Protein AF-A0A819GRC4-F1 (afdb_monomer_lite)

Structure (mmCIF, N/CA/C/O backbone):
data_AF-A0A819GRC4-F1
#
_entry.id   AF-A0A819GRC4-F1
#
loop_
_atom_site.group_PDB
_atom_site.id
_atom_site.type_symbol
_atom_site.label_atom_id
_atom_site.label_alt_id
_atom_site.label_comp_id
_atom_site.label_asym_id
_atom_site.label_entity_id
_atom_site.label_seq_id
_atom_site.pdbx_PDB_ins_code
_atom_site.Cartn_x
_atom_site.Cartn_y
_atom_site.Cartn_z
_atom_site.occupancy
_atom_site.B_iso_or_equiv
_atom_site.auth_seq_id
_atom_site.auth_comp_id
_atom_site.auth_asym_id
_atom_site.auth_atom_id
_atom_site.pdbx_PDB_model_num
ATOM 1 N N . MET A 1 1 ? 13.219 -4.684 10.450 1.00 91.94 1 MET A N 1
ATOM 2 C CA . MET A 1 1 ? 13.766 -4.254 9.141 1.00 91.94 1 MET A CA 1
ATOM 3 C C . MET A 1 1 ? 13.473 -5.257 8.024 1.00 91.94 1 MET A C 1
ATOM 5 O O . MET A 1 1 ? 12.634 -4.947 7.193 1.00 91.94 1 MET A O 1
ATOM 9 N N . ASN A 1 2 ? 14.094 -6.446 7.993 1.00 94.56 2 ASN A N 1
ATOM 10 C CA . ASN A 1 2 ? 13.988 -7.382 6.854 1.00 94.56 2 ASN A CA 1
ATOM 11 C C . ASN A 1 2 ? 12.546 -7.721 6.451 1.00 94.56 2 ASN A C 1
ATOM 13 O O . ASN A 1 2 ? 12.220 -7.686 5.269 1.00 94.56 2 ASN A O 1
ATOM 17 N N . SER A 1 3 ? 11.673 -7.996 7.425 1.00 95.38 3 SER A N 1
ATOM 18 C CA . SER A 1 3 ? 10.253 -8.260 7.172 1.00 95.38 3 SER A CA 1
ATOM 19 C C . SER A 1 3 ? 9.560 -7.102 6.439 1.00 95.38 3 SER A C 1
ATOM 21 O O . SER A 1 3 ? 8.877 -7.327 5.440 1.00 95.38 3 SER A O 1
ATOM 23 N N . ALA A 1 4 ? 9.780 -5.864 6.886 1.00 96.12 4 ALA A N 1
ATOM 24 C CA . ALA A 1 4 ? 9.216 -4.660 6.281 1.00 96.12 4 ALA A CA 1
ATOM 25 C C . ALA A 1 4 ? 9.758 -4.430 4.864 1.00 96.12 4 ALA A C 1
ATOM 27 O O . ALA A 1 4 ? 8.984 -4.160 3.951 1.00 96.12 4 ALA A O 1
ATOM 28 N N . LEU A 1 5 ? 11.066 -4.624 4.654 1.00 96.31 5 LEU A N 1
ATOM 29 C CA . LEU A 1 5 ? 11.676 -4.520 3.325 1.00 96.31 5 LEU A CA 1
ATOM 30 C C . LEU A 1 5 ? 11.081 -5.548 2.362 1.00 96.31 5 LEU A C 1
ATOM 32 O O . LEU A 1 5 ? 10.636 -5.182 1.282 1.00 96.31 5 LEU A O 1
ATOM 36 N N . GLN A 1 6 ? 10.990 -6.815 2.775 1.00 95.75 6 GLN A N 1
ATOM 37 C CA . GLN A 1 6 ? 10.380 -7.863 1.953 1.00 95.75 6 GLN A CA 1
ATOM 38 C C . GLN A 1 6 ? 8.907 -7.577 1.654 1.00 95.75 6 GLN A C 1
ATOM 40 O O . GLN A 1 6 ? 8.443 -7.894 0.563 1.00 95.75 6 GLN A O 1
ATOM 45 N N . CYS A 1 7 ? 8.183 -6.948 2.582 1.00 96.56 7 CYS A N 1
ATOM 46 C CA . CYS A 1 7 ? 6.821 -6.493 2.338 1.00 96.56 7 CYS A CA 1
ATOM 47 C C . CYS A 1 7 ? 6.782 -5.436 1.224 1.00 96.56 7 CYS A C 1
ATOM 49 O O . CYS A 1 7 ? 6.080 -5.625 0.235 1.00 96.56 7 CYS A O 1
ATOM 51 N N . LEU A 1 8 ? 7.575 -4.365 1.344 1.00 95.81 8 LEU A N 1
ATOM 52 C CA . LEU A 1 8 ? 7.616 -3.270 0.368 1.00 95.81 8 LEU A CA 1
ATOM 53 C C . LEU A 1 8 ? 8.099 -3.714 -1.019 1.00 95.81 8 LEU A C 1
ATOM 55 O O . LEU A 1 8 ? 7.509 -3.323 -2.022 1.00 95.81 8 LEU A O 1
ATOM 59 N N . CYS A 1 9 ? 9.106 -4.592 -1.089 1.00 93.00 9 CYS A N 1
ATOM 60 C CA . CYS A 1 9 ? 9.634 -5.127 -2.351 1.00 93.00 9 CYS A CA 1
ATOM 61 C C . CYS A 1 9 ? 8.603 -5.944 -3.152 1.00 93.00 9 CYS A C 1
ATOM 63 O O . CYS A 1 9 ? 8.836 -6.257 -4.319 1.00 93.00 9 CYS A O 1
ATOM 65 N N . HIS A 1 10 ? 7.476 -6.306 -2.536 1.00 92.62 10 HIS A N 1
ATOM 66 C CA . HIS A 1 10 ? 6.379 -7.036 -3.169 1.00 92.62 10 HIS A CA 1
ATOM 67 C C . HIS A 1 10 ? 5.121 -6.178 -3.372 1.00 92.62 10 HIS A C 1
ATOM 69 O O . HIS A 1 10 ? 4.081 -6.698 -3.775 1.00 92.62 10 HIS A O 1
ATOM 75 N N . ILE A 1 11 ? 5.216 -4.863 -3.163 1.00 93.81 11 ILE A N 1
ATOM 76 C CA . ILE A 1 11 ? 4.193 -3.896 -3.563 1.00 93.81 11 ILE A CA 1
ATOM 77 C C . ILE A 1 11 ? 4.579 -3.374 -4.951 1.00 93.81 11 ILE A C 1
ATOM 79 O O . ILE A 1 11 ? 5.394 -2.465 -5.080 1.00 93.81 11 ILE A O 1
ATOM 83 N N . GLY A 1 12 ? 4.009 -3.968 -6.003 1.00 87.62 12 GLY A N 1
ATOM 84 C CA . GLY A 1 12 ? 4.391 -3.700 -7.398 1.00 87.62 12 GLY A CA 1
ATOM 85 C C . GLY A 1 12 ? 4.418 -2.210 -7.766 1.00 87.62 12 GLY A C 1
ATOM 86 O O . GLY A 1 12 ? 5.480 -1.720 -8.147 1.00 87.62 12 GLY A O 1
ATOM 87 N N . PRO A 1 13 ? 3.313 -1.461 -7.578 1.00 87.00 13 PRO A N 1
ATOM 88 C CA . PRO A 1 13 ? 3.282 -0.027 -7.871 1.00 87.00 13 PRO A CA 1
ATOM 89 C C . PRO A 1 13 ? 4.325 0.789 -7.093 1.00 87.00 13 PRO A C 1
ATOM 91 O O . PRO A 1 13 ? 4.888 1.737 -7.629 1.00 87.00 13 PRO A O 1
ATOM 94 N N . PHE A 1 14 ? 4.622 0.411 -5.845 1.00 90.81 14 PHE A N 1
ATOM 95 C CA . PHE A 1 14 ? 5.629 1.087 -5.022 1.00 90.81 14 PHE A CA 1
ATOM 96 C C . PHE A 1 14 ? 7.042 0.863 -5.576 1.00 90.81 14 PHE A C 1
ATOM 98 O O . PHE A 1 14 ? 7.805 1.812 -5.742 1.00 90.81 14 PHE A O 1
ATOM 105 N N . VAL A 1 15 ? 7.371 -0.383 -5.932 1.00 88.75 15 VAL A N 1
ATOM 106 C CA . VAL A 1 15 ? 8.648 -0.739 -6.572 1.00 88.75 15 VAL A CA 1
ATOM 107 C C . VAL A 1 15 ? 8.812 -0.019 -7.911 1.00 88.75 15 VAL A C 1
ATOM 109 O O . VAL A 1 15 ? 9.888 0.503 -8.194 1.00 88.75 15 VAL A O 1
ATOM 112 N N . GLU A 1 16 ? 7.754 0.047 -8.721 1.00 84.31 16 GLU A N 1
ATOM 113 C CA . GLU A 1 16 ? 7.774 0.762 -10.000 1.00 84.31 16 GLU A CA 1
ATOM 114 C C . GLU A 1 16 ? 8.037 2.259 -9.828 1.00 84.31 16 GLU A C 1
ATOM 116 O O . GLU A 1 16 ? 8.835 2.809 -10.584 1.00 84.31 16 GLU A O 1
ATOM 121 N N . ILE A 1 17 ? 7.412 2.908 -8.837 1.00 84.94 17 ILE A N 1
ATOM 122 C CA . ILE A 1 17 ? 7.672 4.320 -8.529 1.00 84.94 17 ILE A CA 1
ATOM 123 C C . ILE A 1 17 ? 9.162 4.523 -8.263 1.00 84.94 17 ILE A C 1
ATOM 125 O O . ILE A 1 17 ? 9.777 5.333 -8.944 1.00 84.94 17 ILE A O 1
ATOM 129 N N . ILE A 1 18 ? 9.750 3.762 -7.333 1.00 86.50 18 ILE A N 1
ATOM 130 C CA . ILE A 1 18 ? 11.153 3.939 -6.931 1.00 86.50 18 ILE A CA 1
ATOM 131 C C . ILE A 1 18 ? 12.121 3.659 -8.089 1.00 86.50 18 ILE A C 1
ATOM 133 O O . ILE A 1 18 ? 13.073 4.409 -8.293 1.00 86.50 18 ILE A O 1
ATOM 137 N N . LEU A 1 19 ? 11.900 2.591 -8.862 1.00 82.62 19 LEU A N 1
ATOM 138 C CA . LEU A 1 19 ? 12.807 2.217 -9.952 1.00 82.62 19 LEU A CA 1
ATOM 139 C C . LEU A 1 19 ? 12.767 3.189 -11.138 1.00 82.62 19 LEU A C 1
ATOM 141 O O . LEU A 1 19 ? 13.790 3.343 -11.808 1.00 82.62 19 LEU A O 1
ATOM 145 N N . ASN A 1 20 ? 11.621 3.833 -11.391 1.00 79.25 20 ASN A N 1
ATOM 146 C CA . ASN A 1 20 ? 11.431 4.758 -12.513 1.00 79.25 20 ASN A CA 1
ATOM 147 C C . ASN A 1 20 ? 11.876 6.200 -12.217 1.00 79.25 20 ASN A C 1
ATOM 149 O O . ASN A 1 20 ? 11.774 7.042 -13.106 1.00 79.25 20 ASN A O 1
ATOM 153 N N . LEU A 1 21 ? 12.342 6.507 -11.003 1.00 77.50 21 LEU A N 1
ATOM 154 C CA . LEU A 1 21 ? 12.901 7.826 -10.707 1.00 77.50 21 LEU A CA 1
ATOM 155 C C . LEU A 1 21 ? 14.158 8.048 -11.558 1.00 77.50 21 LEU A C 1
ATOM 157 O O . LEU A 1 21 ? 15.104 7.257 -11.507 1.00 77.50 21 LEU A O 1
ATOM 161 N N . GLU A 1 22 ? 14.143 9.112 -12.362 1.00 64.50 22 GLU A N 1
ATOM 162 C CA . GLU A 1 22 ? 15.294 9.532 -13.157 1.00 64.50 22 GLU A CA 1
ATOM 163 C C . GLU A 1 22 ? 16.379 10.087 -12.227 1.00 64.50 22 GLU A C 1
ATOM 165 O O . GLU A 1 22 ? 16.136 11.019 -11.454 1.00 64.50 22 GLU A O 1
ATOM 170 N N . GLU A 1 23 ? 17.589 9.531 -12.311 1.00 57.72 23 GLU A N 1
ATOM 171 C CA . GLU A 1 23 ? 18.769 10.099 -11.656 1.00 57.72 23 GLU A CA 1
ATOM 172 C C . GLU A 1 23 ? 19.104 11.433 -12.337 1.00 57.72 23 GLU A C 1
ATOM 174 O O . GLU A 1 23 ? 19.774 11.471 -13.367 1.00 57.72 23 GLU A O 1
ATOM 179 N N . GLN A 1 24 ? 18.607 12.547 -11.794 1.00 50.56 24 GLN A N 1
ATOM 180 C CA . GLN A 1 24 ? 18.909 13.872 -12.351 1.00 50.56 24 GLN A CA 1
ATOM 181 C C . GLN A 1 24 ? 20.341 14.339 -12.047 1.00 50.56 24 GLN A C 1
ATOM 183 O O . GLN A 1 24 ? 20.824 15.288 -12.664 1.00 50.56 24 GLN A O 1
ATOM 188 N N . GLN A 1 25 ? 21.043 13.673 -1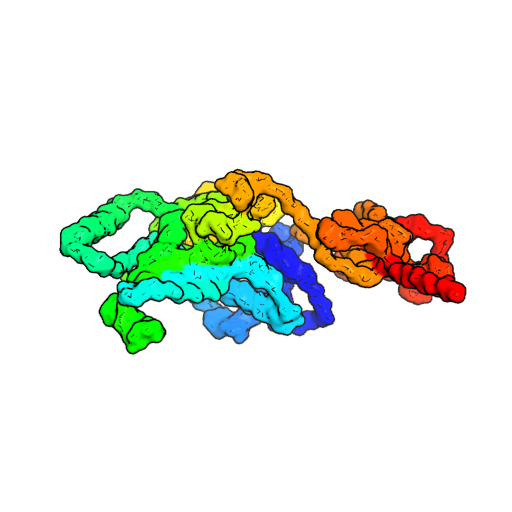1.128 1.00 47.06 25 GLN A N 1
ATOM 189 C CA . GLN A 1 25 ? 22.433 13.936 -10.753 1.00 47.06 25 GLN A CA 1
ATOM 190 C C . GLN A 1 25 ? 23.108 12.619 -10.338 1.00 47.06 25 GLN A C 1
ATOM 192 O O . GLN A 1 25 ? 22.398 11.710 -9.899 1.00 47.06 25 GLN A O 1
ATOM 197 N N . PRO A 1 26 ? 24.448 12.482 -10.462 1.00 45.09 26 PRO A N 1
ATOM 198 C CA . PRO A 1 26 ? 25.141 11.306 -9.943 1.00 45.09 26 PRO A CA 1
ATOM 199 C C . PRO A 1 26 ? 24.762 11.117 -8.470 1.00 45.09 26 PRO A C 1
ATOM 201 O O . PRO A 1 26 ? 24.627 12.125 -7.767 1.00 45.09 26 PRO A O 1
ATOM 204 N N . PRO A 1 27 ? 24.580 9.871 -8.000 1.00 48.41 27 PRO A N 1
ATOM 205 C CA . PRO A 1 27 ? 24.120 9.618 -6.647 1.00 48.41 27 PRO A CA 1
ATOM 206 C C . PRO A 1 27 ? 25.074 10.311 -5.679 1.00 48.41 27 PRO A C 1
ATOM 208 O O . PRO A 1 27 ? 26.230 9.910 -5.527 1.00 48.41 27 PRO A O 1
ATOM 211 N N . GLN A 1 28 ? 24.597 11.356 -5.001 1.00 51.69 28 GLN A N 1
ATOM 212 C CA . GLN A 1 28 ? 25.155 11.623 -3.691 1.00 51.69 28 GLN A CA 1
ATOM 213 C C . GLN A 1 28 ? 24.856 10.359 -2.894 1.00 51.69 28 GLN A C 1
ATOM 215 O O . GLN A 1 28 ? 23.700 9.958 -2.763 1.00 51.69 28 GLN A O 1
ATOM 220 N N . LEU A 1 29 ? 25.917 9.701 -2.436 1.00 50.50 29 LEU A N 1
ATOM 221 C CA . LEU A 1 29 ? 25.932 8.409 -1.746 1.00 50.50 29 LEU A CA 1
ATOM 222 C C . LEU A 1 29 ? 25.123 8.401 -0.419 1.00 50.50 29 LEU A C 1
ATOM 224 O O . LEU A 1 29 ? 25.304 7.513 0.403 1.00 50.50 29 LEU A O 1
ATOM 228 N N . SER A 1 30 ? 24.266 9.400 -0.185 1.00 62.97 30 SER A N 1
ATOM 229 C CA . SER A 1 30 ? 23.573 9.715 1.066 1.00 62.97 30 SER A CA 1
ATOM 230 C C . SER A 1 30 ? 22.043 9.810 0.951 1.00 62.97 30 SER A C 1
ATOM 232 O O . SER A 1 30 ? 21.381 9.998 1.964 1.00 62.97 30 SER A O 1
ATOM 234 N N . SER A 1 31 ? 21.457 9.709 -0.246 1.00 86.12 31 SER A N 1
ATOM 235 C CA . SER A 1 31 ? 19.995 9.785 -0.432 1.00 86.12 31 SER A CA 1
ATOM 236 C C . SER A 1 31 ? 19.306 8.466 -0.028 1.00 86.12 31 SER A C 1
ATOM 238 O O . SER A 1 31 ? 19.736 7.386 -0.451 1.00 86.12 31 SER A O 1
ATOM 240 N N . LEU A 1 32 ? 18.220 8.532 0.759 1.00 91.44 32 LEU A N 1
ATOM 241 C CA . LEU A 1 32 ? 17.471 7.346 1.208 1.00 91.44 32 LEU A CA 1
ATOM 242 C C . LEU A 1 32 ? 16.789 6.658 0.017 1.00 91.44 32 LEU A C 1
ATOM 244 O O . LEU A 1 32 ? 16.840 5.428 -0.091 1.00 91.44 32 LEU A O 1
ATOM 248 N N . ILE A 1 33 ? 16.210 7.435 -0.905 1.00 90.06 33 ILE A N 1
ATOM 249 C CA . ILE A 1 33 ? 15.670 6.929 -2.177 1.00 90.06 33 ILE A CA 1
ATOM 250 C C . ILE A 1 33 ? 16.744 6.164 -2.952 1.00 90.06 33 ILE A C 1
ATOM 252 O O . ILE A 1 33 ? 16.484 5.055 -3.421 1.00 90.06 33 ILE A O 1
ATOM 256 N N . SER A 1 34 ? 17.952 6.722 -3.063 1.00 88.00 34 SER A N 1
ATOM 257 C CA . SER A 1 34 ? 19.056 6.095 -3.797 1.00 88.00 34 SER A CA 1
ATOM 258 C C . SER A 1 34 ? 19.473 4.771 -3.156 1.00 88.00 34 SER A C 1
ATOM 260 O O . SER A 1 34 ? 19.563 3.761 -3.856 1.00 88.00 34 SER A O 1
ATOM 262 N N . ALA A 1 35 ? 19.641 4.739 -1.830 1.00 92.12 35 ALA A N 1
ATOM 263 C CA . ALA A 1 35 ? 19.981 3.522 -1.093 1.00 92.12 35 ALA A CA 1
ATOM 264 C C . ALA A 1 35 ? 18.894 2.439 -1.227 1.00 92.12 35 ALA A C 1
ATOM 266 O O . ALA A 1 35 ? 19.191 1.262 -1.454 1.00 92.12 35 ALA A O 1
ATOM 267 N N . TYR A 1 36 ? 17.615 2.823 -1.142 1.00 94.06 36 TYR A N 1
ATOM 268 C CA . TYR A 1 36 ? 16.507 1.883 -1.309 1.00 94.06 36 TYR A CA 1
ATOM 269 C C . TYR A 1 36 ? 16.399 1.367 -2.752 1.00 94.06 36 TYR A C 1
ATOM 271 O O . TYR A 1 36 ? 16.229 0.166 -2.974 1.00 94.06 36 TYR A O 1
ATOM 279 N N . ARG A 1 37 ? 16.568 2.246 -3.747 1.00 90.44 37 ARG A N 1
ATOM 280 C CA . ARG A 1 37 ? 16.570 1.886 -5.170 1.00 90.44 37 ARG A CA 1
ATOM 281 C C . ARG A 1 37 ? 17.707 0.924 -5.512 1.00 90.44 37 ARG A C 1
ATOM 283 O O . ARG A 1 37 ? 17.469 -0.063 -6.206 1.00 90.44 37 ARG A O 1
ATOM 290 N N . GLN A 1 38 ? 18.915 1.160 -5.001 1.00 88.62 38 GLN A N 1
ATOM 291 C CA . GLN A 1 38 ? 20.051 0.255 -5.198 1.00 88.62 38 GLN A CA 1
ATOM 292 C C . GLN A 1 38 ? 19.797 -1.124 -4.581 1.00 88.62 38 GLN A C 1
ATOM 294 O O . GLN A 1 38 ? 20.049 -2.138 -5.234 1.00 88.62 38 GLN A O 1
ATOM 299 N N . LEU A 1 39 ? 19.212 -1.180 -3.378 1.00 92.19 39 LEU A N 1
ATOM 300 C CA . LEU A 1 39 ? 18.809 -2.447 -2.765 1.00 92.19 39 LEU A CA 1
ATOM 301 C C . LEU A 1 39 ? 17.792 -3.201 -3.636 1.00 92.19 39 LEU A C 1
ATOM 303 O O . LEU A 1 39 ? 17.935 -4.410 -3.824 1.00 92.19 39 LEU A O 1
ATOM 307 N N . LEU A 1 40 ? 16.795 -2.508 -4.200 1.00 90.19 40 LEU A N 1
ATOM 308 C CA . LEU A 1 40 ? 15.839 -3.119 -5.130 1.00 90.19 40 LEU A CA 1
ATOM 309 C C . LEU A 1 40 ? 16.557 -3.693 -6.356 1.00 90.19 40 LEU A C 1
ATOM 311 O O . LEU A 1 40 ? 16.378 -4.869 -6.660 1.00 90.19 40 LEU A O 1
ATOM 315 N N . ILE A 1 41 ? 17.422 -2.920 -7.015 1.00 85.50 41 ILE A N 1
ATOM 316 C CA . ILE A 1 41 ? 18.195 -3.386 -8.180 1.00 85.50 41 ILE A CA 1
ATOM 317 C C . ILE A 1 41 ? 19.047 -4.614 -7.818 1.00 85.50 41 ILE A C 1
ATOM 319 O O . ILE A 1 41 ? 19.078 -5.601 -8.559 1.00 85.50 41 ILE A O 1
ATOM 323 N N . GLN A 1 42 ? 19.697 -4.608 -6.653 1.00 87.12 42 GLN A N 1
ATOM 324 C CA . GLN A 1 42 ? 20.484 -5.742 -6.174 1.00 87.12 42 GLN A CA 1
ATOM 325 C C . GLN A 1 42 ? 19.613 -6.986 -5.942 1.00 87.12 42 GLN A C 1
ATOM 327 O O . GLN A 1 42 ? 19.949 -8.075 -6.403 1.00 87.12 42 GLN A O 1
ATOM 332 N N . MET A 1 43 ? 18.474 -6.842 -5.260 1.00 84.81 43 MET A N 1
ATOM 333 C CA . MET A 1 43 ? 17.553 -7.955 -5.002 1.00 84.81 43 MET A CA 1
ATOM 334 C C . MET A 1 43 ? 16.984 -8.556 -6.292 1.00 84.81 43 MET A C 1
ATOM 336 O O . MET A 1 43 ? 16.720 -9.753 -6.339 1.00 84.81 43 MET A O 1
ATOM 340 N N . GLN A 1 44 ? 16.802 -7.739 -7.330 1.00 77.50 44 GLN A N 1
ATOM 341 C CA . GLN A 1 44 ? 16.243 -8.166 -8.613 1.00 77.50 44 GLN A CA 1
ATOM 342 C C . GLN A 1 44 ? 17.292 -8.748 -9.569 1.00 77.50 44 GLN A C 1
ATOM 344 O O . GLN A 1 44 ? 16.961 -9.578 -10.412 1.00 77.50 44 GLN A O 1
ATOM 349 N N . SER A 1 45 ? 18.557 -8.343 -9.439 1.00 77.44 45 SER A N 1
ATOM 350 C CA . SER A 1 45 ? 19.658 -8.839 -10.276 1.00 77.44 45 SER A CA 1
ATOM 351 C C . SER A 1 45 ? 20.208 -10.197 -9.834 1.00 77.44 45 SER A C 1
ATOM 353 O O . SER A 1 45 ? 20.856 -10.876 -10.630 1.00 77.44 45 SER A O 1
ATOM 355 N N . ILE A 1 46 ? 19.935 -10.628 -8.597 1.00 76.31 46 ILE A N 1
ATOM 356 C CA . ILE A 1 46 ? 20.415 -11.898 -8.042 1.00 76.31 46 ILE A CA 1
ATOM 357 C C . ILE A 1 46 ? 19.309 -12.968 -8.154 1.00 76.31 46 ILE A C 1
ATOM 359 O O . ILE A 1 46 ? 18.334 -12.913 -7.407 1.00 76.31 46 ILE A O 1
ATOM 363 N N . PRO A 1 47 ? 19.451 -14.000 -9.016 1.00 69.44 47 PRO A N 1
ATOM 364 C CA . PRO A 1 47 ? 18.419 -15.031 -9.184 1.00 69.44 47 PRO A CA 1
ATOM 365 C C . PRO A 1 47 ? 18.196 -15.884 -7.926 1.00 69.44 47 PRO A C 1
ATOM 367 O O . PRO A 1 47 ? 17.095 -16.379 -7.690 1.00 69.44 47 PRO A O 1
ATOM 370 N N . THR A 1 48 ? 19.257 -16.081 -7.138 1.00 72.62 48 THR A N 1
ATOM 371 C CA . THR A 1 48 ? 19.263 -16.826 -5.873 1.00 72.62 48 THR A CA 1
ATOM 372 C C . THR A 1 48 ? 20.325 -16.244 -4.948 1.00 72.62 48 THR A C 1
ATOM 374 O O . THR A 1 48 ? 21.481 -16.137 -5.354 1.00 72.62 48 THR A O 1
ATOM 377 N N . GLY A 1 49 ? 19.976 -15.905 -3.708 1.00 83.31 49 GLY A N 1
ATOM 378 C CA . GLY A 1 49 ? 20.936 -15.370 -2.743 1.00 83.31 49 GLY A CA 1
ATOM 379 C C . GLY A 1 49 ? 20.300 -14.397 -1.759 1.00 83.31 49 GLY A C 1
ATOM 380 O O . GLY A 1 49 ? 19.088 -14.409 -1.554 1.00 83.31 49 GLY A O 1
ATOM 381 N N . VAL A 1 50 ? 21.140 -13.567 -1.145 1.00 86.94 50 VAL A N 1
ATOM 382 C CA . VAL A 1 50 ? 20.746 -12.541 -0.173 1.00 86.94 50 VAL A CA 1
ATOM 383 C C . VAL A 1 50 ? 21.381 -11.219 -0.597 1.00 86.94 50 VAL A C 1
ATOM 385 O O . VAL A 1 50 ? 22.557 -11.197 -0.956 1.00 86.94 50 VAL A O 1
ATOM 388 N N . ALA A 1 51 ? 20.613 -10.133 -0.545 1.00 90.00 51 ALA A N 1
ATOM 389 C CA . ALA A 1 51 ? 21.108 -8.772 -0.734 1.00 90.00 51 ALA A CA 1
ATOM 390 C C . ALA A 1 51 ? 21.359 -8.107 0.628 1.00 90.00 51 ALA A C 1
ATOM 392 O O . ALA A 1 51 ? 20.652 -8.388 1.601 1.00 90.00 51 ALA A O 1
ATOM 393 N N . SER A 1 52 ? 22.362 -7.233 0.702 1.00 89.38 52 SER A N 1
ATOM 394 C CA . SER A 1 52 ? 22.689 -6.516 1.935 1.00 89.38 52 SER A CA 1
ATOM 395 C C . SER A 1 52 ? 21.949 -5.186 1.975 1.00 89.38 52 SER A C 1
ATOM 397 O O . SER A 1 52 ? 22.183 -4.325 1.139 1.00 89.38 52 SER A O 1
ATOM 399 N N . ALA A 1 53 ? 21.107 -4.980 2.986 1.00 92.06 53 ALA A N 1
ATOM 400 C CA . ALA A 1 53 ? 20.433 -3.701 3.224 1.00 92.06 53 ALA A CA 1
ATOM 401 C C . ALA A 1 53 ? 21.287 -2.720 4.057 1.00 92.06 53 ALA A C 1
ATOM 403 O O . ALA A 1 53 ? 20.738 -1.877 4.763 1.00 92.06 53 ALA A O 1
ATOM 404 N N . TYR A 1 54 ? 22.618 -2.864 4.049 1.00 91.31 54 TYR A N 1
ATOM 405 C CA . TYR A 1 54 ? 23.511 -2.103 4.929 1.00 91.31 54 TYR A CA 1
ATOM 406 C C . TYR A 1 54 ? 23.452 -0.594 4.672 1.00 91.31 54 TYR A C 1
ATOM 408 O O . TYR A 1 54 ? 23.222 0.158 5.613 1.00 91.31 54 TYR A O 1
ATOM 416 N N . GLU A 1 55 ? 23.594 -0.159 3.419 1.00 91.19 55 GLU A N 1
ATOM 417 C CA . GLU A 1 55 ? 23.557 1.269 3.064 1.00 91.19 55 GLU A CA 1
ATOM 418 C C . GLU A 1 55 ? 22.220 1.902 3.453 1.00 91.19 55 GLU A C 1
ATOM 420 O O . GLU A 1 55 ? 22.179 2.933 4.118 1.00 91.19 55 GLU A O 1
ATOM 425 N N . LEU A 1 56 ? 21.118 1.207 3.161 1.00 92.69 56 LEU A N 1
ATOM 426 C CA . LEU A 1 56 ? 19.789 1.628 3.585 1.00 92.69 56 LEU A CA 1
ATOM 427 C C . LEU A 1 56 ? 19.673 1.738 5.114 1.00 92.69 56 LEU A C 1
ATOM 429 O O . LEU A 1 56 ? 19.090 2.695 5.620 1.00 92.69 56 LEU A O 1
ATOM 433 N N . LYS A 1 57 ? 20.228 0.775 5.865 1.00 92.12 57 LYS A N 1
ATOM 434 C CA . LYS A 1 57 ? 20.250 0.833 7.334 1.00 92.12 57 LYS A CA 1
ATOM 435 C C . LYS A 1 57 ? 21.021 2.061 7.820 1.00 92.12 57 LYS A C 1
ATOM 437 O O . LYS A 1 57 ? 20.571 2.671 8.787 1.00 92.12 57 LYS A O 1
ATOM 442 N N . VAL A 1 58 ? 22.139 2.423 7.185 1.00 90.88 58 VAL A N 1
ATOM 443 C CA . VAL A 1 58 ? 22.915 3.625 7.538 1.00 90.88 58 VAL A CA 1
ATOM 444 C C . VAL A 1 58 ? 22.063 4.880 7.352 1.00 90.88 58 VAL A C 1
ATOM 446 O O . VAL A 1 58 ? 21.860 5.595 8.329 1.00 90.88 58 VAL A O 1
ATOM 449 N N . CYS A 1 59 ? 21.452 5.076 6.177 1.00 91.31 59 CYS A N 1
ATOM 450 C CA . CYS A 1 59 ? 20.580 6.230 5.920 1.00 91.31 59 CYS A CA 1
ATOM 451 C C . CYS A 1 59 ? 19.426 6.329 6.935 1.00 91.31 59 CYS A C 1
ATOM 453 O O . CYS A 1 59 ? 19.161 7.390 7.492 1.00 91.31 59 CYS A O 1
ATOM 455 N N . ILE A 1 60 ? 18.755 5.213 7.238 1.00 91.31 60 ILE A N 1
ATOM 456 C CA . ILE A 1 60 ? 17.652 5.201 8.217 1.00 91.31 60 ILE A CA 1
ATOM 457 C C . ILE A 1 60 ? 18.145 5.531 9.633 1.00 91.31 60 ILE A C 1
ATOM 459 O O . ILE A 1 60 ? 17.435 6.181 10.399 1.00 91.31 60 ILE A O 1
ATOM 463 N N . SER A 1 61 ? 19.353 5.093 9.988 1.00 89.69 61 SER A N 1
ATOM 464 C CA . SER A 1 61 ? 19.945 5.346 11.306 1.00 89.69 61 SER A CA 1
ATOM 465 C C . SER A 1 61 ? 20.284 6.825 11.521 1.00 89.69 61 SER A C 1
ATOM 467 O O . SER A 1 61 ? 20.241 7.298 12.656 1.00 89.69 61 SER A O 1
ATOM 469 N N . GLU A 1 62 ? 20.592 7.554 10.447 1.00 89.00 62 GLU A N 1
ATOM 470 C CA . GLU A 1 62 ? 20.800 9.008 10.469 1.00 89.00 62 GLU A CA 1
ATOM 471 C C . GLU A 1 62 ? 19.477 9.772 10.622 1.00 89.00 62 GLU A C 1
ATOM 473 O O . GLU A 1 62 ? 19.425 10.773 11.336 1.00 89.00 62 GLU A O 1
ATOM 478 N N . LEU A 1 63 ? 18.397 9.268 10.015 1.00 87.19 63 LEU A N 1
ATOM 479 C CA . LEU A 1 63 ? 17.055 9.853 10.119 1.00 87.19 63 LEU A CA 1
ATOM 480 C C . LEU A 1 63 ? 16.413 9.621 11.490 1.00 87.19 63 LEU A C 1
ATOM 482 O O . LEU A 1 63 ? 15.694 10.480 11.998 1.00 87.19 63 LEU A O 1
ATOM 486 N N . ASN A 1 64 ? 16.649 8.457 12.097 1.00 87.19 64 ASN A N 1
ATOM 487 C CA . ASN A 1 64 ? 16.124 8.141 13.417 1.00 87.19 64 ASN A CA 1
ATOM 488 C C . ASN A 1 64 ? 17.095 7.257 14.205 1.00 87.19 64 ASN A C 1
ATOM 490 O O . ASN A 1 64 ? 17.282 6.069 13.919 1.00 87.19 64 ASN A O 1
ATOM 494 N N . GLN A 1 65 ? 17.648 7.844 15.271 1.00 86.62 65 GLN A N 1
ATOM 495 C CA . GLN A 1 65 ? 18.664 7.222 16.119 1.00 86.62 65 GLN A CA 1
ATOM 496 C C . GLN A 1 65 ? 18.211 5.898 16.751 1.00 86.62 65 GLN A C 1
ATOM 498 O O . GLN A 1 65 ? 19.048 5.052 17.070 1.00 86.62 65 GLN A O 1
ATOM 503 N N . ARG A 1 66 ? 16.896 5.665 16.876 1.00 87.31 66 ARG A N 1
ATOM 504 C CA . ARG A 1 66 ? 16.334 4.406 17.382 1.00 87.31 66 ARG A CA 1
ATOM 505 C C . ARG A 1 66 ? 16.754 3.184 16.552 1.00 87.31 66 ARG A C 1
ATOM 507 O O . ARG A 1 66 ? 16.808 2.080 17.085 1.00 87.31 66 ARG A O 1
ATOM 514 N N . PHE A 1 67 ? 17.092 3.359 15.272 1.00 87.56 67 PHE A N 1
ATOM 515 C CA . PHE A 1 67 ? 17.485 2.260 14.380 1.00 87.56 67 PHE A CA 1
ATOM 516 C C . PHE A 1 67 ? 19.006 2.053 14.235 1.00 87.56 67 PHE A C 1
ATOM 518 O O . PHE A 1 67 ? 19.414 1.111 13.543 1.00 87.56 67 PHE A O 1
ATOM 525 N N . ILE A 1 68 ? 19.834 2.857 14.926 1.00 86.81 68 ILE A N 1
ATOM 526 C CA . ILE A 1 68 ? 21.309 2.742 14.921 1.00 86.81 68 ILE A CA 1
ATOM 527 C C . ILE A 1 68 ? 21.756 1.365 15.425 1.00 86.81 68 ILE A C 1
ATOM 529 O O . ILE A 1 68 ? 22.630 0.724 14.837 1.00 86.81 68 ILE A O 1
ATOM 533 N N . GLY A 1 69 ? 21.154 0.912 16.525 1.00 85.88 69 GLY A N 1
ATOM 534 C CA . GLY A 1 69 ? 21.568 -0.291 17.236 1.00 85.88 69 GLY A CA 1
ATOM 535 C C . GLY A 1 69 ? 21.215 -1.604 16.535 1.00 85.88 69 GLY A C 1
ATOM 536 O O . GLY A 1 69 ? 20.781 -1.670 15.377 1.00 85.88 69 GLY A O 1
ATOM 537 N N . THR A 1 70 ? 21.406 -2.686 17.282 1.00 83.06 70 THR A N 1
ATOM 538 C CA . THR A 1 70 ? 21.008 -4.051 16.903 1.00 83.06 70 THR A CA 1
ATOM 539 C C . THR A 1 70 ? 19.835 -4.566 17.730 1.00 83.06 70 THR A C 1
ATOM 541 O O . THR A 1 70 ? 19.471 -5.733 17.600 1.00 83.06 70 THR A O 1
ATOM 544 N N . ASP A 1 71 ? 19.266 -3.713 18.581 1.00 83.94 71 ASP A N 1
ATOM 545 C CA . ASP A 1 71 ? 18.126 -4.060 19.418 1.00 83.94 71 ASP A CA 1
ATOM 546 C C . ASP A 1 71 ? 16.898 -4.389 18.568 1.00 83.94 71 ASP A C 1
ATOM 548 O O . ASP A 1 71 ? 16.745 -3.932 17.428 1.00 83.94 71 ASP A O 1
ATOM 552 N N . GLN A 1 72 ? 16.011 -5.200 19.136 1.00 84.00 72 GLN A N 1
ATOM 553 C CA . GLN A 1 72 ? 14.719 -5.504 18.534 1.00 84.00 72 GLN A CA 1
ATOM 554 C C . GLN A 1 72 ? 13.888 -4.220 18.424 1.00 84.00 72 GLN A C 1
ATOM 556 O O . GLN A 1 72 ? 13.872 -3.399 19.337 1.00 84.00 72 GLN A O 1
ATOM 561 N N . GLN A 1 73 ? 13.206 -4.043 17.293 1.00 87.31 73 GLN A N 1
ATOM 562 C CA . GLN A 1 73 ? 12.378 -2.868 17.022 1.00 87.31 73 GLN A CA 1
ATOM 563 C C . GLN A 1 73 ? 11.041 -3.282 16.419 1.00 87.31 73 GLN A C 1
ATOM 565 O O . GLN A 1 73 ? 10.943 -4.322 15.757 1.00 87.31 73 GLN A O 1
ATOM 570 N N . ASP A 1 74 ? 10.027 -2.436 16.594 1.00 88.56 74 ASP A N 1
ATOM 571 C CA . ASP A 1 74 ? 8.716 -2.663 16.003 1.00 88.56 74 ASP A CA 1
ATOM 572 C C . ASP A 1 74 ? 8.790 -2.558 14.469 1.00 88.56 74 ASP A C 1
ATOM 574 O O . ASP A 1 74 ? 9.246 -1.569 13.887 1.00 88.56 74 ASP A O 1
ATOM 578 N N . SER A 1 75 ? 8.350 -3.619 13.794 1.00 91.25 75 SER A N 1
ATOM 579 C CA . SER A 1 75 ? 8.331 -3.673 12.334 1.00 91.25 75 SER A CA 1
ATOM 580 C C . SER A 1 75 ? 7.330 -2.711 11.689 1.00 91.25 75 SER A C 1
ATOM 582 O O . SER A 1 75 ? 7.564 -2.308 10.552 1.00 91.25 75 SER A O 1
ATOM 584 N N . HIS A 1 76 ? 6.253 -2.340 12.392 1.00 92.06 76 HIS A N 1
ATOM 585 C CA . HIS A 1 76 ? 5.278 -1.345 11.943 1.00 92.06 76 HIS A CA 1
ATOM 586 C C . HIS A 1 76 ? 5.897 0.046 11.947 1.00 92.06 76 HIS A C 1
ATOM 588 O O . HIS A 1 76 ? 5.893 0.694 10.907 1.00 92.06 76 HIS A O 1
ATOM 594 N N . GLU A 1 77 ? 6.536 0.438 13.049 1.00 91.25 77 GLU A N 1
ATOM 595 C CA . GLU A 1 77 ? 7.209 1.734 13.168 1.00 91.25 77 GLU A CA 1
ATOM 596 C C . GLU A 1 77 ? 8.314 1.901 12.120 1.00 91.25 77 GLU A C 1
ATOM 598 O O . GLU A 1 77 ? 8.385 2.927 11.444 1.00 91.25 77 GLU A O 1
ATOM 603 N N . PHE A 1 78 ? 9.139 0.866 11.925 1.00 94.25 78 PHE A N 1
ATOM 604 C CA . PHE A 1 78 ? 10.149 0.874 10.867 1.00 94.25 78 PHE A CA 1
ATOM 605 C C . PHE A 1 78 ? 9.517 1.009 9.472 1.00 94.25 78 PHE A C 1
ATOM 607 O O . PHE A 1 78 ? 10.017 1.766 8.643 1.00 94.25 78 PHE A O 1
ATOM 614 N N . LEU A 1 79 ? 8.432 0.273 9.196 1.00 96.00 79 LEU A N 1
ATOM 615 C CA . LEU A 1 79 ? 7.740 0.314 7.906 1.00 96.00 79 LEU A CA 1
ATOM 616 C C . LEU A 1 79 ? 7.171 1.710 7.626 1.00 96.00 79 LEU A C 1
ATOM 618 O O . LEU A 1 79 ? 7.386 2.246 6.540 1.00 96.00 79 LEU A O 1
ATOM 622 N N . THR A 1 80 ? 6.467 2.301 8.594 1.00 94.25 80 THR A N 1
ATOM 623 C CA . THR A 1 80 ? 5.862 3.628 8.443 1.00 94.25 80 THR A CA 1
ATOM 624 C C . THR A 1 80 ? 6.911 4.724 8.343 1.00 94.25 80 THR A C 1
ATOM 626 O O . THR A 1 80 ? 6.741 5.629 7.533 1.00 94.25 80 THR A O 1
ATOM 629 N N . LEU A 1 81 ? 8.010 4.619 9.100 1.00 94.81 81 LEU A N 1
ATOM 630 C CA . LEU A 1 81 ? 9.119 5.564 9.004 1.00 94.81 81 LEU A CA 1
ATOM 631 C C . LEU A 1 81 ? 9.768 5.509 7.622 1.00 94.81 81 LEU A C 1
ATOM 633 O O . LEU A 1 81 ? 9.928 6.546 6.995 1.00 94.81 81 LEU A O 1
ATOM 637 N N . LEU A 1 82 ? 10.079 4.315 7.109 1.00 96.00 82 LEU A N 1
ATOM 638 C CA . LEU A 1 82 ? 10.693 4.182 5.788 1.00 96.00 82 LEU A CA 1
ATOM 639 C C . LEU A 1 82 ? 9.799 4.758 4.679 1.00 96.00 82 LEU A C 1
ATOM 641 O O . LEU A 1 82 ? 10.284 5.509 3.838 1.00 96.00 82 LEU A O 1
ATOM 645 N N . ILE A 1 83 ? 8.500 4.435 4.672 1.00 96.69 83 ILE A N 1
ATOM 646 C CA . ILE A 1 83 ? 7.572 4.972 3.662 1.00 96.69 83 ILE A CA 1
ATOM 647 C C . ILE A 1 83 ? 7.433 6.494 3.802 1.00 96.69 83 ILE A C 1
ATOM 649 O O . ILE A 1 83 ? 7.449 7.187 2.788 1.00 96.69 83 ILE A O 1
ATOM 653 N N . GLY A 1 84 ? 7.306 7.001 5.034 1.00 94.88 84 GLY A N 1
ATOM 654 C CA . GLY A 1 84 ? 7.202 8.433 5.319 1.00 94.88 84 GLY A CA 1
ATOM 655 C C . GLY A 1 84 ? 8.439 9.198 4.857 1.00 94.88 84 GLY A C 1
ATOM 656 O O . GLY A 1 84 ? 8.320 10.131 4.078 1.00 94.88 84 GLY A O 1
ATOM 657 N N . SER A 1 85 ? 9.636 8.730 5.210 1.00 94.81 85 SER A N 1
ATOM 658 C CA . SER A 1 85 ? 10.883 9.379 4.797 1.00 94.81 85 SER A CA 1
ATOM 659 C C . SER A 1 85 ? 11.109 9.339 3.283 1.00 94.81 85 SER A C 1
ATOM 661 O O . SER A 1 85 ? 11.580 10.318 2.715 1.00 94.81 85 SER A O 1
ATOM 663 N N . LEU A 1 86 ? 10.737 8.247 2.600 1.00 93.81 86 LEU A N 1
ATOM 664 C CA . LEU A 1 86 ? 10.763 8.201 1.131 1.00 93.81 86 LEU A CA 1
ATOM 665 C C . LEU A 1 86 ? 9.737 9.162 0.512 1.00 93.81 86 LEU A C 1
ATOM 667 O O . LEU A 1 86 ? 9.996 9.753 -0.535 1.00 93.81 86 LEU A O 1
ATOM 671 N N . HIS A 1 87 ? 8.562 9.306 1.132 1.00 92.56 87 HIS A N 1
ATOM 672 C CA . HIS A 1 87 ? 7.552 10.271 0.711 1.00 92.56 87 HIS A CA 1
ATOM 673 C C . HIS A 1 87 ? 8.064 11.708 0.846 1.00 92.56 87 HIS A C 1
ATOM 675 O O . HIS A 1 87 ? 7.967 12.454 -0.129 1.00 92.56 87 HIS A O 1
ATOM 681 N N . ASP A 1 88 ? 8.637 12.054 1.998 1.00 91.62 88 ASP A N 1
ATOM 682 C CA . ASP A 1 88 ? 9.168 13.384 2.300 1.00 91.62 88 ASP A CA 1
ATOM 683 C C . ASP A 1 88 ? 10.318 13.749 1.349 1.00 91.62 88 ASP A C 1
ATOM 685 O O . ASP A 1 88 ? 10.278 14.803 0.721 1.00 91.62 88 ASP A O 1
ATOM 689 N N . GLU A 1 89 ? 11.274 12.839 1.117 1.00 91.06 89 GLU A N 1
ATOM 690 C CA . GLU A 1 89 ? 12.379 13.079 0.175 1.00 91.06 89 GLU A CA 1
ATOM 691 C C . GLU A 1 89 ? 11.874 13.308 -1.268 1.00 91.06 89 GLU A C 1
ATOM 693 O O . GLU A 1 89 ? 12.436 14.120 -2.006 1.00 91.06 89 GLU A O 1
ATOM 698 N N . LEU A 1 90 ? 10.788 12.645 -1.691 1.00 87.44 90 LEU A N 1
ATOM 699 C CA . LEU A 1 90 ? 10.152 12.928 -2.986 1.00 87.44 90 LEU A CA 1
ATOM 700 C C . LEU A 1 90 ? 9.465 14.298 -3.013 1.00 87.44 90 LEU A C 1
ATOM 702 O O . LEU A 1 90 ? 9.581 15.018 -4.006 1.00 87.44 90 LEU A O 1
ATOM 706 N N . MET A 1 91 ? 8.760 14.662 -1.940 1.00 86.38 91 MET A N 1
ATOM 707 C CA . MET A 1 91 ? 8.122 15.974 -1.821 1.00 86.38 91 MET A CA 1
ATOM 708 C C . MET A 1 91 ? 9.153 17.106 -1.859 1.00 86.38 91 MET A C 1
ATOM 710 O O . MET A 1 91 ? 8.921 18.109 -2.535 1.00 86.38 91 MET A O 1
ATOM 714 N N . ASP A 1 92 ? 10.297 16.934 -1.202 1.00 86.56 92 ASP A N 1
ATOM 715 C CA . ASP A 1 92 ? 11.368 17.930 -1.176 1.00 86.56 92 ASP A CA 1
ATOM 716 C C . ASP A 1 92 ? 12.044 18.082 -2.545 1.00 86.56 92 ASP A C 1
ATOM 718 O O . ASP A 1 92 ? 12.287 19.202 -2.995 1.00 86.56 92 ASP A O 1
ATOM 722 N N . ASN A 1 93 ? 12.295 16.969 -3.244 1.00 82.50 93 ASN A N 1
ATOM 723 C CA . ASN A 1 93 ? 12.999 16.980 -4.529 1.00 82.50 93 ASN A CA 1
ATOM 724 C C . ASN A 1 93 ? 12.108 17.346 -5.729 1.00 82.50 93 ASN A C 1
ATOM 726 O O . ASN A 1 93 ? 12.598 17.924 -6.700 1.00 82.50 93 ASN A O 1
ATOM 730 N N . TYR A 1 94 ? 10.814 17.002 -5.694 1.00 78.81 94 TYR A N 1
ATOM 731 C CA . TYR A 1 94 ? 9.917 17.106 -6.855 1.00 78.81 94 TYR A CA 1
ATOM 732 C C . TYR A 1 94 ? 8.608 17.864 -6.581 1.00 78.81 94 TYR A C 1
ATOM 734 O O . TYR A 1 94 ? 7.788 17.997 -7.492 1.00 78.81 94 TYR A O 1
ATOM 742 N N . HIS A 1 95 ? 8.373 18.340 -5.350 1.00 78.81 95 HIS A N 1
ATOM 743 C CA . HIS A 1 95 ? 7.112 18.965 -4.905 1.00 78.81 95 HIS A CA 1
ATOM 744 C C . HIS A 1 95 ? 5.860 18.100 -5.137 1.00 78.81 95 HIS A C 1
ATOM 746 O O . HIS A 1 95 ? 4.734 18.598 -5.177 1.00 78.81 95 HIS A O 1
ATOM 752 N N . ASN A 1 96 ? 6.062 16.794 -5.295 1.00 79.81 96 ASN A N 1
ATOM 753 C CA . ASN A 1 96 ? 5.037 15.784 -5.494 1.00 79.81 96 ASN A CA 1
ATOM 754 C C . ASN A 1 96 ? 5.587 14.429 -5.033 1.00 79.81 96 ASN A C 1
ATOM 756 O O . ASN A 1 96 ? 6.781 14.162 -5.141 1.00 79.81 96 ASN A O 1
ATOM 760 N N . SER A 1 97 ? 4.707 13.544 -4.580 1.00 85.19 97 SER A N 1
ATOM 761 C CA . SER A 1 97 ? 5.067 12.198 -4.179 1.00 85.19 97 SER A CA 1
ATOM 762 C C . SER A 1 97 ? 4.003 11.199 -4.611 1.00 85.19 97 SER A C 1
ATOM 764 O O . SER A 1 97 ? 2.954 11.058 -3.982 1.00 85.19 97 SER A O 1
ATOM 766 N N . SER A 1 98 ? 4.333 10.413 -5.637 1.00 87.88 98 SER A N 1
ATOM 767 C CA . SER A 1 98 ? 3.513 9.278 -6.078 1.00 87.88 98 SER A CA 1
ATOM 768 C C . SER A 1 98 ? 3.332 8.221 -4.977 1.00 87.88 98 SER A C 1
ATOM 770 O O . SER A 1 98 ? 2.358 7.473 -4.995 1.00 87.88 98 SER A O 1
ATOM 772 N N . ILE A 1 99 ? 4.244 8.160 -3.993 1.00 90.25 99 ILE A N 1
ATOM 773 C CA . ILE A 1 99 ? 4.083 7.330 -2.785 1.00 90.25 99 ILE A CA 1
ATOM 774 C C . ILE A 1 99 ? 2.906 7.845 -1.948 1.00 90.25 99 ILE A C 1
ATOM 776 O O . ILE A 1 99 ? 2.118 7.051 -1.434 1.00 90.25 99 ILE A O 1
ATOM 780 N N . GLY A 1 100 ? 2.771 9.171 -1.856 1.00 89.50 100 GLY A N 1
ATOM 781 C CA . GLY A 1 100 ? 1.644 9.857 -1.236 1.00 89.50 100 GLY A CA 1
ATOM 782 C C . GLY A 1 100 ? 0.312 9.354 -1.787 1.00 89.50 100 GLY A C 1
ATOM 783 O O . GLY A 1 100 ? -0.505 8.805 -1.048 1.00 89.50 100 GLY A O 1
ATOM 784 N N . ASP A 1 101 ? 0.153 9.462 -3.106 1.00 87.44 101 ASP A N 1
ATOM 785 C CA . ASP A 1 101 ? -1.050 9.048 -3.835 1.00 87.44 101 ASP A CA 1
ATOM 786 C C . ASP A 1 101 ? -1.360 7.551 -3.712 1.00 87.44 101 ASP A C 1
ATOM 788 O O . ASP A 1 101 ? -2.528 7.157 -3.656 1.00 87.44 101 ASP A O 1
ATOM 792 N N . LEU A 1 102 ? -0.317 6.717 -3.661 1.00 91.75 102 LEU A N 1
ATOM 793 C CA . LEU A 1 102 ? -0.441 5.265 -3.585 1.00 91.75 102 LEU A CA 1
ATOM 794 C C . LEU A 1 102 ? -0.875 4.783 -2.190 1.00 91.75 102 LEU A C 1
ATOM 796 O O . LEU A 1 102 ? -1.720 3.889 -2.081 1.00 91.75 102 LEU A O 1
ATOM 800 N N . MET A 1 103 ? -0.283 5.351 -1.136 1.00 95.00 103 MET A N 1
ATOM 801 C CA . MET A 1 103 ? -0.296 4.765 0.210 1.00 95.00 103 MET A CA 1
ATOM 802 C C . MET A 1 103 ? -1.186 5.519 1.211 1.00 95.00 103 MET A C 1
ATOM 804 O O . MET A 1 103 ? -1.574 4.932 2.219 1.00 95.00 103 MET A O 1
ATOM 808 N N . HIS A 1 104 ? -1.533 6.791 0.963 1.00 93.94 104 HIS A N 1
ATOM 809 C CA . HIS A 1 104 ? -2.293 7.591 1.930 1.00 93.94 104 HIS A CA 1
ATOM 810 C C . HIS A 1 104 ? -3.804 7.567 1.691 1.00 93.94 104 HIS A C 1
ATOM 812 O O . HIS A 1 104 ? -4.313 7.880 0.607 1.00 93.94 104 HIS A O 1
ATOM 818 N N . GLY A 1 105 ? -4.535 7.228 2.750 1.00 92.19 105 GLY A N 1
ATOM 819 C CA . GLY A 1 105 ? -5.974 7.418 2.856 1.00 92.19 105 GLY A CA 1
ATOM 820 C C . GLY A 1 105 ? -6.332 8.651 3.682 1.00 92.19 105 GLY A C 1
ATOM 821 O O . GLY A 1 105 ? -5.473 9.380 4.164 1.00 92.19 105 GLY A O 1
ATOM 822 N N . THR A 1 106 ? -7.629 8.868 3.870 1.00 92.25 106 THR A N 1
ATOM 823 C CA . THR A 1 106 ? -8.171 9.906 4.750 1.00 92.25 106 THR A CA 1
ATOM 824 C C . THR A 1 106 ? -9.203 9.285 5.677 1.00 92.25 106 THR A C 1
ATOM 826 O O . THR A 1 106 ? -10.135 8.617 5.213 1.00 92.25 106 THR A O 1
ATOM 829 N N . ILE A 1 107 ? -9.050 9.519 6.976 1.00 90.94 107 ILE A N 1
ATOM 830 C CA . ILE A 1 107 ? -10.009 9.150 8.013 1.00 90.94 107 ILE A CA 1
ATOM 831 C C . ILE A 1 107 ? -10.683 10.421 8.524 1.00 90.94 107 ILE A C 1
ATOM 833 O O . ILE A 1 107 ? -10.031 11.437 8.743 1.00 90.94 107 ILE A O 1
ATOM 837 N N . ARG A 1 108 ? -12.005 10.381 8.679 1.00 91.31 108 ARG A N 1
ATOM 838 C CA . ARG A 1 108 ? -12.795 11.499 9.189 1.00 91.31 108 ARG A CA 1
ATOM 839 C C . ARG A 1 108 ? -13.181 11.236 10.632 1.00 91.31 108 ARG A C 1
ATOM 841 O O . ARG A 1 108 ? -13.886 10.269 10.911 1.00 91.31 108 ARG A O 1
ATOM 848 N N . SER A 1 109 ? -12.779 12.120 11.532 1.00 91.44 109 SER A N 1
ATOM 849 C CA . SER A 1 109 ? -13.248 12.142 12.913 1.00 91.44 109 SER A CA 1
ATOM 850 C C . SER A 1 109 ? -14.438 13.085 13.026 1.00 91.44 109 SER A C 1
ATOM 852 O O . SER A 1 109 ? -14.348 14.251 12.654 1.00 91.44 109 SER A O 1
ATOM 854 N N . THR A 1 110 ? -15.563 12.589 13.534 1.00 92.50 110 THR A N 1
ATOM 855 C CA . THR A 1 110 ? -16.754 13.394 13.831 1.00 92.50 110 THR A CA 1
ATOM 856 C C . THR A 1 110 ? -16.977 13.419 15.333 1.00 92.50 110 THR A C 1
ATOM 858 O O . THR A 1 110 ? -17.195 12.367 15.936 1.00 92.50 110 THR A O 1
ATOM 861 N N . VAL A 1 111 ? -16.969 14.609 15.933 1.00 92.69 111 VAL A N 1
ATOM 862 C CA . VAL A 1 111 ? -17.234 14.817 17.360 1.00 92.69 111 VAL A CA 1
ATOM 863 C C . VAL A 1 111 ? -18.556 15.552 17.534 1.00 92.69 111 VAL A C 1
ATOM 865 O O . VAL A 1 111 ? -18.746 16.657 17.035 1.00 92.69 111 VAL A O 1
ATOM 868 N N . LYS A 1 112 ? -19.488 14.938 18.264 1.00 93.69 112 LYS A N 1
ATOM 869 C CA . LYS A 1 112 ? -20.815 15.482 18.557 1.00 93.69 112 LYS A CA 1
ATOM 870 C C . LYS A 1 112 ? -20.941 15.842 20.028 1.00 93.69 112 LYS A C 1
ATOM 872 O O . LYS A 1 112 ? -20.981 14.953 20.878 1.00 93.69 112 LYS A O 1
ATOM 877 N N . CYS A 1 113 ? -21.112 17.126 20.328 1.00 92.56 113 CYS A N 1
ATOM 878 C CA . CYS A 1 113 ? -21.400 17.580 21.689 1.00 92.56 113 CYS A CA 1
ATOM 879 C C . CYS A 1 113 ? -22.749 17.026 22.185 1.00 92.56 113 CYS A C 1
ATOM 881 O O . CYS A 1 113 ? -23.773 17.165 21.507 1.00 92.56 113 CYS A O 1
ATOM 883 N N . LEU A 1 114 ? -22.794 16.462 23.398 1.00 90.31 114 LEU A N 1
ATOM 884 C CA . LEU A 1 114 ? -24.039 15.922 23.955 1.00 90.31 114 LEU A CA 1
ATOM 885 C C . LEU A 1 114 ? -25.004 16.989 24.485 1.00 90.31 114 LEU A C 1
ATOM 887 O O . LEU A 1 114 ? -26.200 16.704 24.576 1.00 90.31 114 LEU A O 1
ATOM 891 N N . ILE A 1 115 ? -24.534 18.212 24.742 1.00 91.38 115 ILE A N 1
ATOM 892 C CA . ILE A 1 115 ? -25.370 19.342 25.176 1.00 91.38 115 ILE A CA 1
ATOM 893 C C . ILE A 1 115 ? -25.978 20.069 23.973 1.00 91.38 115 ILE A C 1
ATOM 895 O O . ILE A 1 115 ? -27.183 19.993 23.751 1.00 91.38 115 ILE A O 1
ATOM 899 N N . CYS A 1 116 ? -25.164 20.765 23.172 1.00 93.75 116 CYS A N 1
ATOM 900 C CA . CYS A 1 116 ? -25.666 21.623 22.089 1.00 93.75 116 CYS A CA 1
ATOM 901 C C . CYS A 1 116 ? -25.887 20.892 20.760 1.00 93.75 116 CYS A C 1
ATOM 903 O O . CYS A 1 116 ? -26.285 21.525 19.781 1.00 93.75 116 CYS A O 1
ATOM 905 N N . LYS A 1 117 ? -25.581 19.588 20.706 1.00 94.88 117 LYS A N 1
ATOM 906 C CA . LYS A 1 117 ? -25.731 18.712 19.530 1.00 94.88 117 LYS A CA 1
ATOM 907 C C . LYS A 1 117 ? -24.933 19.132 18.293 1.00 94.88 117 LYS A C 1
ATOM 909 O O . LYS A 1 117 ? -25.156 18.570 17.227 1.00 94.88 117 LYS A O 1
ATOM 914 N N . THR A 1 118 ? -24.015 20.089 18.427 1.00 94.56 118 THR A N 1
ATOM 915 C CA . THR A 1 118 ? -23.148 20.529 17.325 1.00 94.56 118 THR A CA 1
ATOM 916 C C . THR A 1 118 ? -22.137 19.439 17.001 1.00 94.56 118 THR A C 1
ATOM 918 O O . THR A 1 118 ? -21.584 18.826 17.916 1.00 94.56 118 THR A O 1
ATOM 921 N N . GLU A 1 119 ? -21.947 19.200 15.707 1.00 94.19 119 GLU A N 1
ATOM 922 C CA . GLU A 1 119 ? -20.992 18.241 15.162 1.00 94.19 119 GLU A CA 1
ATOM 923 C C . GLU A 1 119 ? -19.819 19.003 14.547 1.00 94.19 119 GLU A C 1
ATOM 925 O O . GLU A 1 119 ? -20.022 19.939 13.773 1.00 94.19 119 GLU A O 1
ATOM 930 N N . THR A 1 120 ? -18.602 18.613 14.912 1.00 92.06 120 THR A N 1
ATOM 931 C CA . THR A 1 120 ? -17.360 19.078 14.295 1.00 92.06 120 THR A CA 1
ATOM 932 C C . THR A 1 120 ? -16.681 17.901 13.613 1.00 92.06 120 THR A C 1
ATOM 934 O O . THR A 1 120 ? -16.679 16.786 14.137 1.00 92.06 120 THR A O 1
ATOM 937 N N . THR A 1 121 ? -16.133 18.138 12.424 1.00 92.25 121 THR A N 1
ATOM 938 C CA . THR A 1 121 ? -15.461 17.106 11.631 1.00 92.25 121 THR A CA 1
ATOM 939 C C . THR A 1 121 ? -14.034 17.519 11.315 1.00 92.25 121 THR A C 1
ATOM 941 O O . THR A 1 121 ? -13.828 18.644 10.862 1.00 92.25 121 THR A O 1
ATOM 944 N N . THR A 1 122 ? -13.082 16.609 11.493 1.00 93.12 122 THR A N 1
ATOM 945 C CA . THR A 1 122 ? -11.694 16.755 11.036 1.00 93.12 122 THR A CA 1
ATOM 946 C C . THR A 1 122 ? -11.344 15.606 10.101 1.00 93.12 122 THR A C 1
ATOM 948 O O . THR A 1 122 ? -11.803 14.482 10.307 1.00 93.12 122 THR A O 1
ATOM 951 N N . ASP A 1 123 ? -10.563 15.905 9.066 1.00 91.56 123 ASP A N 1
ATOM 952 C CA . ASP A 1 123 ? -10.090 14.931 8.085 1.00 91.56 123 ASP A CA 1
ATOM 953 C C . ASP A 1 123 ? -8.579 14.794 8.227 1.00 91.56 123 ASP A C 1
ATOM 955 O O . ASP A 1 123 ? -7.848 15.753 7.986 1.00 91.56 123 ASP A O 1
ATOM 959 N N . ASP A 1 124 ? -8.127 13.598 8.590 1.00 90.50 124 ASP A N 1
ATOM 960 C CA . ASP A 1 124 ? -6.725 13.300 8.854 1.00 90.50 124 ASP A CA 1
ATOM 961 C C . ASP A 1 124 ? -6.206 12.285 7.827 1.00 90.50 124 ASP A C 1
ATOM 963 O O . ASP A 1 124 ? -6.881 11.307 7.484 1.00 90.50 124 ASP A O 1
ATOM 967 N N . SER A 1 125 ? -5.003 12.522 7.304 1.00 93.62 125 SER A N 1
ATOM 968 C CA . SER A 1 125 ? -4.326 11.569 6.419 1.00 93.62 125 SER A CA 1
ATOM 969 C C . SER A 1 125 ? -3.820 10.373 7.225 1.00 93.62 125 SER A C 1
ATOM 971 O O . SER A 1 125 ? -3.311 10.546 8.332 1.00 93.62 125 SER A O 1
ATOM 973 N N . PHE A 1 126 ? -3.924 9.160 6.679 1.00 94.75 126 PHE A N 1
ATOM 974 C CA . PHE A 1 126 ? -3.350 7.965 7.301 1.00 94.75 126 PHE A CA 1
ATOM 975 C C . PHE A 1 126 ? -2.536 7.148 6.300 1.00 94.75 126 PHE A C 1
ATOM 977 O O . PHE A 1 126 ? -2.957 6.947 5.162 1.00 94.75 126 PHE A O 1
ATOM 984 N N . LEU A 1 127 ? -1.402 6.617 6.760 1.00 96.19 127 LEU A N 1
ATOM 985 C CA . LEU A 1 127 ? -0.599 5.626 6.036 1.00 96.19 127 LEU A CA 1
ATOM 986 C C . LEU A 1 127 ? -0.994 4.183 6.402 1.00 96.19 127 LEU A C 1
ATOM 988 O O . LEU A 1 127 ? -0.949 3.274 5.577 1.00 96.19 127 LEU A O 1
ATOM 992 N N . SER A 1 128 ? -1.400 3.963 7.652 1.00 97.06 128 SER A N 1
ATOM 993 C CA . SER A 1 128 ? -1.841 2.659 8.148 1.00 97.06 128 SER A CA 1
ATOM 994 C C . SER A 1 128 ? -2.984 2.808 9.139 1.00 97.06 128 SER A C 1
ATOM 996 O O . SER A 1 128 ? -2.985 3.755 9.925 1.00 97.06 128 SER A O 1
ATOM 998 N N . LEU A 1 129 ? -3.910 1.850 9.152 1.00 96.69 129 LEU A N 1
ATOM 999 C CA . LEU A 1 129 ? -4.983 1.797 10.143 1.00 96.69 129 LEU A CA 1
ATOM 1000 C C . LEU A 1 129 ? -4.593 0.867 11.305 1.00 96.69 129 LEU A C 1
ATOM 1002 O O . LEU A 1 129 ? -4.384 -0.328 11.065 1.00 96.69 129 LEU A O 1
ATOM 1006 N N . PRO A 1 130 ? -4.521 1.374 12.548 1.00 94.69 130 PRO A N 1
ATOM 1007 C CA . PRO A 1 130 ? -4.354 0.541 13.729 1.00 94.69 130 PRO A CA 1
ATOM 1008 C C . PRO A 1 130 ? -5.697 -0.108 14.067 1.00 94.69 130 PRO A C 1
ATOM 1010 O O . PRO A 1 130 ? -6.657 0.571 14.414 1.00 94.69 130 PRO A O 1
ATOM 1013 N N . LEU A 1 131 ? -5.787 -1.425 13.929 1.00 94.44 131 LEU A N 1
ATOM 1014 C CA . LEU A 1 131 ? -6.996 -2.201 14.163 1.00 94.44 131 LEU A CA 1
ATOM 1015 C C . LEU A 1 131 ? -6.960 -2.848 15.555 1.00 94.44 131 LEU A C 1
ATOM 1017 O O . LEU A 1 131 ? -6.179 -3.788 15.764 1.00 94.44 131 LEU A O 1
ATOM 1021 N N . PRO A 1 132 ? -7.833 -2.416 16.486 1.00 90.12 132 PRO A N 1
ATOM 1022 C CA . PRO A 1 132 ? -7.974 -3.047 17.788 1.00 90.12 132 PRO A CA 1
ATOM 1023 C C . PRO A 1 132 ? -8.407 -4.507 17.658 1.00 90.12 132 PRO A C 1
ATOM 1025 O O . PRO A 1 132 ? -9.518 -4.823 17.220 1.00 90.12 132 PRO A O 1
ATOM 1028 N N . VAL A 1 133 ? -7.518 -5.416 18.067 1.00 87.69 133 VAL A N 1
ATOM 1029 C CA . VAL A 1 133 ? -7.809 -6.859 18.110 1.00 87.69 133 VAL A CA 1
ATOM 1030 C C . VAL A 1 133 ? -8.893 -7.156 19.142 1.00 87.69 133 VAL A C 1
ATOM 1032 O O . VAL A 1 133 ? -9.759 -7.996 18.914 1.00 87.69 133 VAL A O 1
ATOM 1035 N N . ARG A 1 134 ? -8.856 -6.449 20.272 1.00 81.75 134 ARG A N 1
ATOM 1036 C CA . ARG A 1 134 ? -9.904 -6.486 21.288 1.00 81.75 134 ARG A CA 1
ATOM 1037 C C . ARG A 1 134 ? -10.817 -5.289 21.126 1.00 81.75 134 ARG A C 1
ATOM 1039 O O . ARG A 1 134 ? -10.387 -4.213 20.716 1.00 81.75 134 ARG A O 1
ATOM 1046 N N . ARG A 1 135 ? -12.078 -5.486 21.496 1.00 72.38 135 ARG A N 1
ATOM 1047 C CA . ARG A 1 135 ? -13.029 -4.390 21.580 1.00 72.38 135 ARG A CA 1
ATOM 1048 C C . ARG A 1 135 ? -12.556 -3.413 22.665 1.00 72.38 135 ARG A C 1
ATOM 1050 O O . ARG A 1 135 ? -12.320 -3.871 23.785 1.00 72.38 135 ARG A O 1
ATOM 1057 N N . PRO A 1 136 ? -12.438 -2.108 22.368 1.00 63.78 136 PRO A N 1
ATOM 1058 C CA . PRO A 1 136 ? -12.180 -1.106 23.392 1.00 63.78 136 PRO A CA 1
ATOM 1059 C C . PRO A 1 136 ? -13.242 -1.211 24.489 1.00 63.78 136 PRO A C 1
ATOM 1061 O O . PRO A 1 136 ? -14.419 -1.444 24.186 1.00 63.78 136 PRO A O 1
ATOM 1064 N N . ALA A 1 137 ? -12.845 -1.064 25.755 1.00 57.44 137 ALA A N 1
ATOM 1065 C CA . ALA A 1 137 ? -13.801 -1.025 26.854 1.00 57.44 137 ALA A CA 1
ATOM 1066 C C . ALA A 1 137 ? -14.822 0.085 26.565 1.00 57.44 137 ALA A C 1
ATOM 1068 O O . ALA A 1 137 ? -14.455 1.247 26.394 1.00 57.44 137 ALA A O 1
ATOM 1069 N N . ALA A 1 138 ? -16.102 -0.274 26.447 1.00 49.12 138 ALA A N 1
ATOM 1070 C CA . ALA A 1 138 ? -17.147 0.716 26.258 1.00 49.12 138 ALA A CA 1
ATOM 1071 C C . ALA A 1 138 ? -17.165 1.611 27.501 1.00 49.12 138 ALA A C 1
ATOM 1073 O O . ALA A 1 138 ? -17.508 1.155 28.589 1.00 49.12 138 ALA A O 1
ATOM 1074 N N . VAL A 1 139 ? -16.781 2.879 27.357 1.00 46.69 139 VAL A N 1
ATOM 1075 C CA . VAL A 1 139 ? -17.057 3.873 28.393 1.00 46.69 139 VAL A CA 1
ATOM 1076 C C . VAL A 1 139 ? -18.577 3.998 28.448 1.00 46.69 139 VAL A C 1
ATOM 1078 O O . VAL A 1 139 ? -19.204 4.439 27.484 1.00 46.69 139 VAL A O 1
ATOM 1081 N N . ASN A 1 140 ? -19.167 3.496 29.532 1.00 43.97 140 ASN A N 1
ATOM 1082 C CA . ASN A 1 140 ? -20.606 3.328 29.688 1.00 43.97 140 ASN A CA 1
ATOM 1083 C C . ASN A 1 140 ? -21.358 4.636 29.427 1.00 43.97 140 ASN A C 1
ATOM 1085 O O . ASN A 1 140 ? -21.332 5.567 30.231 1.00 43.97 140 ASN A O 1
ATOM 1089 N N . CYS A 1 141 ? -22.109 4.673 28.326 1.00 38.59 141 CYS A N 1
ATOM 1090 C CA . CYS A 1 141 ? -23.137 5.679 28.104 1.00 38.59 141 CYS A CA 1
ATOM 1091 C C . CYS A 1 141 ? -24.304 5.421 29.071 1.00 38.59 141 CYS A C 1
ATOM 1093 O O . CYS A 1 141 ? -25.247 4.722 28.710 1.00 38.59 141 CYS A O 1
ATOM 1095 N N . GLY A 1 142 ? -24.239 5.943 30.302 1.00 47.16 142 GLY A N 1
ATOM 1096 C CA . GLY A 1 142 ? -25.395 6.076 31.210 1.00 47.16 142 GLY A CA 1
ATOM 1097 C C . GLY A 1 142 ? -26.231 4.807 31.436 1.00 47.16 142 GLY A C 1
ATOM 1098 O O . GLY A 1 142 ? -27.444 4.885 31.624 1.00 47.16 142 GLY A O 1
ATOM 1099 N N . SER A 1 143 ? -25.595 3.643 31.364 1.00 46.53 143 SER A N 1
ATOM 1100 C CA . SER A 1 143 ? -26.229 2.334 31.455 1.00 46.53 143 SER A CA 1
ATOM 1101 C C . SER A 1 143 ? -26.596 2.039 32.916 1.00 46.53 143 SER A C 1
ATOM 1103 O O . SER A 1 143 ? -25.853 2.370 33.839 1.00 46.53 143 SER A O 1
ATOM 1105 N N . ASN A 1 144 ? -27.792 1.488 33.149 1.00 50.47 144 ASN A N 1
ATOM 1106 C CA . ASN A 1 144 ? -28.209 1.098 34.494 1.00 50.47 144 ASN A CA 1
ATOM 1107 C C . ASN A 1 144 ? -27.343 -0.095 34.971 1.00 50.47 144 ASN A C 1
ATOM 1109 O O . ASN A 1 144 ? -26.812 -0.838 34.143 1.00 50.47 144 ASN A O 1
ATOM 1113 N N . PRO A 1 145 ? -27.193 -0.329 36.290 1.00 50.66 145 PRO A N 1
ATOM 1114 C CA . PRO A 1 145 ? -26.305 -1.380 36.810 1.00 50.66 145 PRO A CA 1
ATOM 1115 C C . PRO A 1 145 ? -26.606 -2.779 36.246 1.00 50.66 145 PRO A C 1
ATOM 1117 O O . PRO A 1 145 ? -25.737 -3.645 36.204 1.00 50.66 145 PRO A O 1
ATOM 1120 N N . PHE A 1 146 ? -27.841 -2.995 35.785 1.00 53.19 146 PHE A N 1
ATOM 1121 C CA . PHE A 1 146 ? -28.286 -4.241 35.177 1.00 53.19 146 PHE A CA 1
ATOM 1122 C C . PHE A 1 146 ? -27.792 -4.408 33.729 1.00 53.19 146 PHE A C 1
ATOM 1124 O O . PHE A 1 146 ? -27.363 -5.499 33.357 1.00 53.19 146 PHE A O 1
ATOM 1131 N N . THR A 1 147 ? -27.790 -3.345 32.915 1.00 53.22 147 THR A N 1
ATOM 1132 C CA . THR A 1 147 ? -27.194 -3.367 31.569 1.00 53.22 147 THR A CA 1
ATOM 1133 C C . THR A 1 147 ? -25.674 -3.433 31.616 1.00 53.22 147 THR A C 1
ATOM 1135 O O . THR A 1 147 ? -25.092 -4.100 30.766 1.00 53.22 147 THR A O 1
ATOM 1138 N N . ASP A 1 148 ? -25.033 -2.856 32.635 1.00 49.91 148 ASP A N 1
ATOM 1139 C CA . ASP A 1 148 ? -23.595 -3.032 32.874 1.00 49.91 148 ASP A CA 1
ATOM 1140 C C . ASP A 1 148 ? -23.262 -4.470 33.259 1.00 49.91 148 ASP A C 1
ATOM 1142 O O . ASP A 1 148 ? -22.320 -5.035 32.713 1.00 49.91 148 ASP A O 1
ATOM 1146 N N . LEU A 1 149 ? -24.056 -5.105 34.126 1.00 51.66 149 LEU A N 1
ATOM 1147 C CA . LEU A 1 149 ? -23.861 -6.514 34.467 1.00 51.66 149 LEU A CA 1
ATOM 1148 C C . LEU A 1 149 ? -24.089 -7.423 33.253 1.00 51.66 149 LEU A C 1
ATOM 1150 O O . LEU A 1 149 ? -23.329 -8.362 33.061 1.00 51.66 149 LEU A O 1
ATOM 1154 N N . LEU A 1 150 ? -25.078 -7.129 32.403 1.00 55.03 150 LEU A N 1
ATOM 1155 C CA . LEU A 1 150 ? -25.313 -7.866 31.156 1.00 55.03 150 LEU A CA 1
ATOM 1156 C C . LEU A 1 150 ? -24.213 -7.630 30.117 1.00 55.03 150 LEU A C 1
ATOM 1158 O O . LEU A 1 150 ? -23.802 -8.583 29.466 1.00 55.03 150 LEU A O 1
ATOM 1162 N N . ASN A 1 151 ? -23.708 -6.404 29.967 1.00 51.62 151 ASN A N 1
ATOM 1163 C CA . ASN A 1 151 ? -22.590 -6.100 29.073 1.00 51.62 151 ASN A CA 1
ATOM 1164 C C . ASN A 1 151 ? -21.293 -6.720 29.585 1.00 51.62 151 ASN A C 1
ATOM 1166 O O . ASN A 1 151 ? -20.558 -7.298 28.799 1.00 51.62 151 ASN A O 1
ATOM 1170 N N . THR A 1 152 ? -21.042 -6.674 30.891 1.00 50.50 152 THR A N 1
ATOM 1171 C CA . THR A 1 152 ? -19.884 -7.311 31.528 1.00 50.50 152 THR A CA 1
ATOM 1172 C C . THR A 1 152 ? -20.002 -8.827 31.452 1.00 50.50 152 THR A C 1
ATOM 1174 O O . THR A 1 152 ? -19.030 -9.485 31.119 1.00 50.50 152 THR A O 1
ATOM 1177 N N . ALA A 1 153 ? -21.191 -9.399 31.663 1.00 53.62 153 ALA A N 1
ATOM 1178 C CA . ALA A 1 153 ? -21.447 -10.822 31.459 1.00 53.62 153 ALA A CA 1
ATOM 1179 C C . ALA A 1 153 ? -21.311 -11.216 29.986 1.00 53.62 153 ALA A C 1
ATOM 1181 O O . ALA A 1 153 ? -20.793 -12.286 29.711 1.00 53.62 153 ALA A O 1
ATOM 1182 N N . LYS A 1 154 ? -21.711 -10.360 29.038 1.00 52.34 154 LYS A N 1
ATOM 1183 C CA . LYS A 1 154 ? -21.529 -10.573 27.597 1.00 52.34 154 LYS A CA 1
ATOM 1184 C C . LYS A 1 154 ? -20.060 -10.482 27.194 1.00 52.34 154 LYS A C 1
ATOM 1186 O O . LYS A 1 154 ? -19.603 -11.332 26.453 1.00 52.34 154 LYS A O 1
ATOM 1191 N N . ILE A 1 155 ? -19.315 -9.528 27.747 1.00 51.25 155 ILE A N 1
ATOM 1192 C CA . ILE A 1 155 ? -17.863 -9.413 27.601 1.00 51.25 155 ILE A CA 1
ATOM 1193 C C . I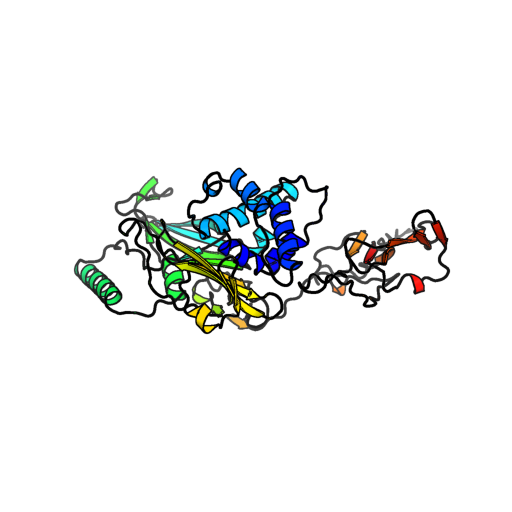LE A 1 155 ? -17.188 -10.653 28.199 1.00 51.25 155 ILE A C 1
ATOM 1195 O O . ILE A 1 155 ? -16.380 -11.272 27.530 1.00 51.25 155 ILE A O 1
ATOM 1199 N N . LEU A 1 156 ? -17.546 -11.076 29.413 1.00 45.12 156 LEU A N 1
ATOM 1200 C CA . LEU A 1 156 ? -17.004 -12.272 30.070 1.00 45.12 156 LEU A CA 1
ATOM 1201 C C . LEU A 1 156 ? -17.396 -13.575 29.348 1.00 45.12 156 LEU A C 1
ATOM 1203 O O . LEU A 1 156 ? -16.593 -14.502 29.292 1.00 45.12 156 LEU A O 1
ATOM 1207 N N . LEU A 1 157 ? -18.593 -13.639 28.758 1.00 48.03 157 LEU A N 1
ATOM 1208 C CA . LEU A 1 157 ? -19.021 -14.719 27.863 1.00 48.03 157 LEU A CA 1
ATOM 1209 C C . LEU A 1 157 ? -18.227 -14.696 26.549 1.00 48.03 157 LEU A C 1
ATOM 1211 O O . LEU A 1 157 ? -17.787 -15.754 26.116 1.00 48.03 157 LEU A O 1
ATOM 1215 N N . ASP A 1 158 ? -17.959 -13.521 25.974 1.00 45.72 158 ASP A N 1
ATOM 1216 C CA . ASP A 1 158 ? -17.090 -13.336 24.799 1.00 45.72 158 ASP A CA 1
ATOM 1217 C C . ASP A 1 158 ? -15.610 -13.644 25.121 1.00 45.72 158 ASP A C 1
ATOM 1219 O O . ASP A 1 158 ? -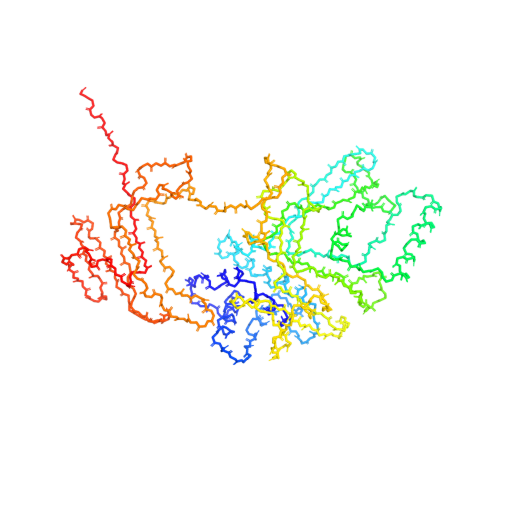14.873 -14.094 24.250 1.00 45.72 158 ASP A O 1
ATOM 1223 N N . TYR A 1 159 ? -15.166 -13.459 26.372 1.00 47.09 159 TYR A N 1
ATOM 1224 C CA . TYR A 1 159 ? -13.843 -13.875 26.865 1.00 47.09 159 TYR A CA 1
ATOM 1225 C C . TYR A 1 159 ? -13.756 -15.395 27.099 1.00 47.09 159 TYR A C 1
ATOM 1227 O O . TYR A 1 159 ? -12.663 -15.959 27.030 1.00 47.09 159 TYR A O 1
ATOM 1235 N N . GLY A 1 160 ? -14.880 -16.060 27.394 1.00 39.50 160 GLY A N 1
ATOM 1236 C CA . GLY A 1 160 ? -14.958 -17.502 27.663 1.00 39.50 160 GLY A CA 1
ATOM 1237 C C . GLY A 1 160 ? -15.299 -18.366 26.442 1.00 39.50 160 GLY A C 1
ATOM 1238 O O . GLY A 1 160 ? -14.998 -19.559 26.428 1.00 39.50 160 GLY A O 1
ATOM 1239 N N . LEU A 1 161 ? -15.904 -17.782 25.409 1.00 42.69 161 LEU A N 1
ATOM 1240 C CA . LEU A 1 161 ? -16.185 -18.427 24.132 1.00 42.69 161 LEU A CA 1
ATOM 1241 C C . LEU A 1 161 ? -15.064 -18.064 23.158 1.00 42.69 161 LEU A C 1
ATOM 1243 O O . LEU A 1 161 ? -14.842 -16.895 22.868 1.00 42.69 161 LEU A O 1
ATOM 1247 N N . GLN A 1 162 ? -14.359 -19.065 22.624 1.00 45.38 162 GLN A N 1
ATOM 1248 C CA . GLN A 1 162 ? -13.482 -18.890 21.462 1.00 45.38 162 GLN A CA 1
ATOM 1249 C C . GLN A 1 162 ? -14.333 -18.496 20.244 1.00 45.38 162 GLN A C 1
ATOM 1251 O O . GLN A 1 162 ? -14.614 -19.314 19.369 1.00 45.38 162 GLN A O 1
ATOM 1256 N N . HIS A 1 163 ? -14.799 -17.252 20.196 1.00 53.53 163 HIS A N 1
ATOM 1257 C CA . HIS A 1 163 ? -15.401 -16.710 18.999 1.00 53.53 163 HIS A CA 1
ATOM 1258 C C . HIS A 1 163 ? -14.289 -16.440 17.991 1.00 53.53 163 HIS A C 1
ATOM 1260 O O . HIS A 1 163 ? -13.311 -15.742 18.264 1.00 53.53 163 HIS A O 1
ATOM 1266 N N . ASP A 1 164 ? -14.449 -17.032 16.814 1.00 67.00 164 ASP A N 1
ATOM 1267 C CA . ASP A 1 164 ? -13.632 -16.763 15.644 1.00 67.00 164 ASP A CA 1
ATOM 1268 C C . ASP A 1 164 ? -13.608 -15.253 15.355 1.00 67.00 164 ASP A C 1
ATOM 1270 O O . ASP A 1 164 ? -14.550 -14.713 14.777 1.00 67.00 164 ASP A O 1
ATOM 1274 N N . THR A 1 165 ? -12.540 -14.559 15.756 1.00 85.31 165 THR A N 1
ATOM 1275 C CA . THR A 1 165 ? -12.404 -13.119 15.503 1.00 85.31 165 THR A CA 1
ATOM 1276 C C . THR A 1 165 ? -12.030 -12.908 14.039 1.00 85.31 165 THR A C 1
ATOM 1278 O O . THR A 1 165 ? -11.087 -13.523 13.533 1.00 85.31 165 THR A O 1
ATOM 1281 N N . THR A 1 166 ? -12.766 -12.055 13.334 1.00 91.81 166 THR A N 1
ATOM 1282 C CA . THR A 1 166 ? -12.514 -11.741 11.919 1.00 91.81 166 THR A CA 1
ATOM 1283 C C . THR A 1 166 ? -11.846 -10.381 11.760 1.00 91.81 166 THR A C 1
ATOM 1285 O O . THR A 1 166 ? -11.902 -9.544 12.661 1.00 91.81 166 THR A O 1
ATOM 1288 N N . LEU A 1 167 ? -11.227 -10.142 10.601 1.00 94.56 167 LEU A N 1
ATOM 1289 C CA . LEU A 1 167 ? -10.686 -8.823 10.269 1.00 94.56 167 LEU A CA 1
ATOM 1290 C C . LEU A 1 167 ? -11.773 -7.731 10.277 1.00 94.56 167 LEU A C 1
ATOM 1292 O O . LEU A 1 167 ? -11.515 -6.622 10.739 1.00 94.56 167 LEU A O 1
ATOM 1296 N N . ASP A 1 168 ? -12.993 -8.070 9.853 1.00 91.75 168 ASP A N 1
ATOM 1297 C CA . ASP A 1 168 ? -14.151 -7.173 9.885 1.00 91.75 168 ASP A CA 1
ATOM 1298 C C . ASP A 1 168 ? -14.465 -6.704 11.310 1.00 91.75 168 ASP A C 1
ATOM 1300 O O . ASP A 1 168 ? -14.694 -5.515 11.518 1.00 91.75 168 ASP A O 1
ATOM 1304 N N . ASN A 1 169 ? -14.378 -7.597 12.306 1.00 90.94 169 ASN A N 1
ATOM 1305 C CA . ASN A 1 169 ? -14.574 -7.220 13.709 1.00 90.94 169 ASN A CA 1
ATOM 1306 C C . ASN A 1 169 ? -13.504 -6.233 14.195 1.00 90.94 169 ASN A C 1
ATOM 1308 O O . ASN A 1 169 ? -13.807 -5.317 14.956 1.00 90.94 169 ASN A O 1
ATOM 1312 N N . CYS A 1 170 ? -12.253 -6.387 13.755 1.00 93.25 170 CYS A N 1
ATOM 1313 C CA . CYS A 1 170 ? -11.182 -5.458 14.116 1.00 93.25 170 CYS A CA 1
ATOM 1314 C C . CYS A 1 170 ? -11.373 -4.075 13.462 1.00 93.25 170 CYS A C 1
ATOM 1316 O O . CYS A 1 170 ? -11.086 -3.056 14.089 1.00 93.25 170 CYS A O 1
ATOM 1318 N N . ILE A 1 171 ? -11.895 -4.022 12.230 1.00 93.94 171 ILE A N 1
ATOM 1319 C CA . ILE A 1 171 ? -12.260 -2.762 11.559 1.00 93.94 171 ILE A CA 1
ATOM 1320 C C . ILE A 1 171 ? -13.459 -2.108 12.261 1.00 93.94 171 ILE A C 1
ATOM 1322 O O . ILE A 1 171 ? -13.436 -0.911 12.537 1.00 93.94 171 ILE A O 1
ATOM 1326 N N . GLU A 1 172 ? -14.477 -2.888 12.626 1.00 90.69 172 GLU A N 1
ATOM 1327 C CA . GLU A 1 172 ? -15.605 -2.445 13.457 1.00 90.69 172 GLU A CA 1
ATOM 1328 C C . GLU A 1 172 ? -15.151 -1.826 14.778 1.00 90.69 172 GLU A C 1
ATOM 1330 O O . GLU A 1 172 ? -15.658 -0.775 15.168 1.00 90.69 172 GLU A O 1
ATOM 1335 N N . ASN A 1 173 ? -14.183 -2.451 15.453 1.00 88.62 173 ASN A N 1
ATOM 1336 C CA . ASN A 1 173 ? -13.640 -1.941 16.707 1.00 88.62 173 ASN A CA 1
ATOM 1337 C C . ASN A 1 173 ? -12.957 -0.579 16.536 1.00 88.62 173 ASN A C 1
ATOM 1339 O O . ASN A 1 173 ? -13.065 0.251 17.432 1.00 88.62 173 ASN A O 1
ATOM 1343 N N . LEU A 1 174 ? -12.280 -0.336 15.408 1.00 90.44 174 LEU A N 1
ATOM 1344 C CA . LEU A 1 174 ? -11.694 0.972 15.102 1.00 90.44 174 LEU A CA 1
ATOM 1345 C C . LEU A 1 174 ? -12.775 2.038 14.853 1.00 90.44 174 LEU A C 1
ATOM 1347 O O . LEU A 1 174 ? -12.622 3.188 15.254 1.00 90.44 174 LEU A O 1
ATOM 1351 N N . LEU A 1 175 ? -13.864 1.667 14.176 1.00 90.38 175 LEU A N 1
ATOM 1352 C CA . LEU A 1 175 ? -14.914 2.599 13.744 1.00 90.38 175 LEU A CA 1
ATOM 1353 C C . LEU A 1 175 ? -16.048 2.764 14.767 1.00 90.38 175 LEU A C 1
ATOM 1355 O O . LEU A 1 175 ? -17.010 3.505 14.526 1.00 90.38 175 LEU A O 1
ATOM 1359 N N . ILE A 1 176 ? -15.968 2.068 15.904 1.00 86.69 176 ILE A N 1
ATOM 1360 C CA . ILE A 1 176 ? -16.973 2.156 16.955 1.00 86.69 176 ILE A CA 1
ATOM 1361 C C . ILE A 1 176 ? -17.052 3.587 17.496 1.00 86.69 176 ILE A C 1
ATOM 1363 O O . ILE A 1 176 ? -16.060 4.303 17.611 1.00 86.69 176 ILE A O 1
ATOM 1367 N N . LYS A 1 177 ? -18.267 4.020 17.833 1.00 86.38 177 LYS A N 1
ATOM 1368 C CA . LYS A 1 177 ? -18.468 5.298 18.514 1.00 86.38 177 LYS A CA 1
ATOM 1369 C C . LYS A 1 177 ? -17.920 5.204 19.932 1.00 86.38 177 LYS A C 1
ATOM 1371 O O . LYS A 1 177 ? -18.290 4.288 20.665 1.00 86.38 177 LYS A O 1
ATOM 1376 N N . GLU A 1 178 ? -17.125 6.185 20.321 1.00 82.94 178 GLU A N 1
ATOM 1377 C CA . GLU A 1 178 ? -16.591 6.327 21.671 1.00 82.94 178 GLU A CA 1
ATOM 1378 C C . GLU A 1 178 ? -17.147 7.591 22.333 1.00 82.94 178 GLU A C 1
ATOM 1380 O O . GLU A 1 178 ? -17.418 8.596 21.669 1.00 82.94 178 GLU A O 1
ATOM 1385 N N . GLN A 1 179 ? -17.346 7.551 23.649 1.00 82.88 179 GLN A N 1
ATOM 1386 C CA . GLN A 1 179 ? -17.665 8.748 24.417 1.00 82.88 179 GLN A CA 1
ATOM 1387 C C . GLN A 1 179 ? -16.358 9.419 24.833 1.00 82.88 179 GLN A C 1
ATOM 1389 O O . GLN A 1 179 ? -15.554 8.840 25.560 1.00 82.88 179 GLN A O 1
ATOM 1394 N N . LEU A 1 180 ? -16.154 10.650 24.378 1.00 77.00 180 LEU A N 1
ATOM 1395 C CA . LEU A 1 180 ? -15.050 11.481 24.826 1.00 77.00 180 LEU A CA 1
ATOM 1396 C C . LEU A 1 180 ? -15.396 12.147 26.152 1.00 77.00 180 LEU A C 1
ATOM 1398 O O . LEU A 1 180 ? -16.478 12.718 26.315 1.00 77.00 180 LEU A O 1
ATOM 1402 N N . GLY A 1 181 ? -14.417 12.120 27.055 1.00 61.19 181 GLY A N 1
ATOM 1403 C CA . GLY A 1 181 ? -14.473 12.818 28.328 1.00 61.19 181 GLY A CA 1
ATOM 1404 C C . GLY A 1 181 ? -15.279 12.075 29.380 1.00 61.19 181 GLY A C 1
ATOM 1405 O O . GLY A 1 181 ? -16.231 12.640 29.904 1.00 61.19 181 GLY A O 1
ATOM 1406 N N . ALA A 1 182 ? -14.876 10.855 29.756 1.00 55.31 182 ALA A N 1
ATOM 1407 C CA . ALA A 1 182 ? -15.273 10.342 31.065 1.00 55.31 182 ALA A CA 1
ATOM 1408 C C . ALA A 1 182 ? -14.935 11.426 32.110 1.00 55.31 182 ALA A C 1
ATOM 1410 O O . ALA A 1 182 ? -13.768 11.773 32.286 1.00 55.31 182 ALA A O 1
ATOM 1411 N N . ASN A 1 183 ? -15.966 12.009 32.731 1.00 53.78 183 ASN A N 1
ATOM 1412 C CA . ASN A 1 183 ? -15.897 13.171 33.629 1.00 53.78 183 ASN A CA 1
ATOM 1413 C C . ASN A 1 183 ? -15.710 14.557 32.963 1.00 53.78 183 ASN A C 1
ATOM 1415 O O . ASN A 1 183 ? -15.072 15.431 33.548 1.00 53.78 183 ASN A O 1
ATOM 1419 N N . GLY A 1 184 ? -16.274 14.803 31.773 1.00 54.94 184 GLY A N 1
ATOM 1420 C CA . GLY A 1 184 ? -16.385 16.154 31.209 1.00 54.94 184 GLY A CA 1
ATOM 1421 C C . GLY A 1 184 ? -15.043 16.806 30.871 1.00 54.94 184 GLY A C 1
ATOM 1422 O O . GLY A 1 184 ? -14.824 17.962 31.215 1.00 54.94 184 GLY A O 1
ATOM 1423 N N . GLN A 1 185 ? -14.139 16.069 30.221 1.00 68.62 185 GLN A N 1
ATOM 1424 C CA . GLN A 1 185 ? -12.803 16.556 29.838 1.00 68.62 185 GLN A CA 1
ATOM 1425 C C . GLN A 1 185 ? -12.705 17.071 28.390 1.00 68.62 185 GLN A C 1
ATOM 1427 O O . GLN A 1 185 ? -11.663 17.590 28.000 1.00 68.62 185 GLN A O 1
ATOM 1432 N N . TRP A 1 186 ? -13.767 16.968 27.581 1.00 83.50 186 TRP A N 1
ATOM 1433 C CA . TRP A 1 186 ? -13.770 17.528 26.226 1.00 83.50 186 TRP A CA 1
ATOM 1434 C C . TRP A 1 186 ? -14.335 18.954 26.220 1.00 83.50 186 TRP A C 1
ATOM 1436 O O . TRP A 1 186 ? -15.428 19.199 26.729 1.00 83.50 186 TRP A O 1
ATOM 1446 N N . PHE A 1 187 ? -13.603 19.916 25.657 1.00 88.19 187 PHE A N 1
ATOM 1447 C CA . PHE A 1 187 ? -14.038 21.311 25.580 1.00 88.19 187 PHE A CA 1
ATOM 1448 C C . PHE A 1 187 ? -14.886 21.563 24.328 1.00 88.19 187 PHE A C 1
ATOM 1450 O O . PHE A 1 187 ? -14.430 21.367 23.205 1.00 88.19 187 PHE A O 1
ATOM 1457 N N . CYS A 1 188 ? -16.116 22.042 24.520 1.00 89.88 188 CYS A N 1
ATOM 1458 C CA . CYS A 1 188 ? -16.995 22.423 23.419 1.00 89.88 188 CYS A CA 1
ATOM 1459 C C . CYS A 1 188 ? -16.864 23.916 23.118 1.00 89.88 188 CYS A C 1
ATOM 1461 O O . CYS A 1 188 ? -17.339 24.740 23.901 1.00 89.88 188 CYS A O 1
ATOM 1463 N N . GLU A 1 189 ? -16.339 24.272 21.946 1.00 91.25 189 GLU A N 1
ATOM 1464 C CA . GLU A 1 189 ? -16.187 25.672 21.519 1.00 91.25 189 GLU A CA 1
ATOM 1465 C C . GLU A 1 189 ? -17.521 26.429 21.444 1.00 91.25 189 GLU A C 1
ATOM 1467 O O . GLU A 1 189 ? -17.598 27.607 21.774 1.00 91.25 189 GLU A O 1
ATOM 1472 N N . LYS A 1 190 ? -18.619 25.763 21.073 1.00 93.06 190 LYS A N 1
ATOM 1473 C CA . LYS A 1 190 ? -19.934 26.421 21.028 1.00 93.06 190 LYS A CA 1
ATOM 1474 C C . LYS A 1 190 ? -20.533 26.639 22.418 1.00 93.06 190 LYS A C 1
ATOM 1476 O O . LYS A 1 190 ? -21.234 27.620 22.636 1.00 93.06 190 LYS A O 1
ATOM 1481 N N . CYS A 1 191 ? -20.308 25.710 23.349 1.00 90.81 191 CYS A N 1
ATOM 1482 C CA . CYS A 1 191 ? -20.814 25.837 24.718 1.00 90.81 191 CYS A CA 1
ATOM 1483 C C . CYS A 1 191 ? -19.874 26.627 25.633 1.00 90.81 191 CYS A C 1
ATOM 1485 O O . CYS A 1 191 ? -20.304 26.985 26.726 1.00 90.81 191 CYS A O 1
ATOM 1487 N N . GLN A 1 192 ? -18.622 26.846 25.214 1.00 92.88 192 GLN A N 1
ATOM 1488 C CA . GLN A 1 192 ? -17.563 27.485 26.000 1.00 92.88 192 GLN A CA 1
ATOM 1489 C C . GLN A 1 192 ? -17.374 26.836 27.382 1.00 92.88 192 GLN A C 1
ATOM 1491 O O . GLN A 1 192 ? -17.107 27.499 28.380 1.00 92.88 192 GLN A O 1
ATOM 1496 N N . LYS A 1 193 ? -17.560 25.514 27.454 1.00 89.88 193 LYS A N 1
ATOM 1497 C CA . LYS A 1 193 ? -17.392 24.718 28.673 1.00 89.88 193 LYS A CA 1
ATOM 1498 C C . LYS A 1 193 ? -17.034 23.285 28.329 1.00 89.88 193 LYS A C 1
ATOM 1500 O O . LYS A 1 193 ? -17.309 22.816 27.219 1.00 89.88 193 LYS A O 1
ATOM 1505 N N . THR A 1 194 ? -16.470 22.583 29.301 1.00 88.38 194 THR A N 1
ATOM 1506 C CA . THR A 1 194 ? -16.213 21.162 29.151 1.00 88.38 194 THR A CA 1
ATOM 1507 C C . THR A 1 194 ? -17.500 20.350 29.300 1.00 88.38 194 THR A C 1
ATOM 1509 O O . THR A 1 194 ? -18.425 20.706 30.038 1.00 88.38 194 THR A O 1
ATOM 1512 N N . THR A 1 195 ? -17.623 19.308 28.490 1.00 85.25 195 THR A N 1
ATOM 1513 C CA . THR A 1 195 ? -18.827 18.491 28.365 1.00 85.25 195 THR A CA 1
ATOM 1514 C C . THR A 1 195 ? -18.487 17.153 27.729 1.00 85.25 195 THR A C 1
ATOM 1516 O O . THR A 1 195 ? -17.428 16.987 27.131 1.00 85.25 195 THR A O 1
ATOM 1519 N N . ASP A 1 196 ? -19.411 16.211 27.826 1.00 87.94 196 ASP A N 1
ATOM 1520 C CA . ASP A 1 196 ? -19.306 14.935 27.146 1.00 87.94 196 ASP A CA 1
ATOM 1521 C C . ASP A 1 196 ? -19.613 15.095 25.650 1.00 87.94 196 ASP A C 1
ATOM 1523 O O . ASP A 1 196 ? -20.489 15.869 25.225 1.00 87.94 196 ASP A O 1
ATOM 1527 N N . ALA A 1 197 ? -18.916 14.312 24.835 1.00 89.44 197 ALA A N 1
ATOM 1528 C CA . ALA A 1 197 ? -19.150 14.229 23.403 1.00 89.44 197 ALA A CA 1
ATOM 1529 C C . ALA A 1 197 ? -19.091 12.782 22.923 1.00 89.44 197 ALA A C 1
ATOM 1531 O O . ALA A 1 197 ? -18.499 11.923 23.566 1.00 89.44 197 ALA A O 1
ATOM 1532 N N . ILE A 1 198 ? -19.700 12.512 21.773 1.00 90.44 198 ILE A N 1
ATOM 1533 C CA . ILE A 1 198 ? -19.517 11.245 21.061 1.00 90.44 198 ILE A CA 1
ATOM 1534 C C . ILE A 1 198 ? -18.546 11.497 19.918 1.00 90.44 198 ILE A C 1
ATOM 1536 O O . ILE A 1 198 ? -18.819 12.358 19.082 1.00 90.44 198 ILE A O 1
ATOM 1540 N N . LYS A 1 199 ? -17.459 10.732 19.857 1.00 89.12 199 LYS A N 1
ATOM 1541 C CA . LYS A 1 199 ? -16.552 10.686 18.714 1.00 89.12 199 LYS A CA 1
ATOM 1542 C C . LYS A 1 199 ? -16.805 9.427 17.893 1.00 89.12 199 LYS A C 1
ATOM 1544 O O . LYS A 1 199 ? -17.102 8.361 18.426 1.00 89.12 199 LYS A O 1
ATOM 1549 N N . LYS A 1 200 ? -16.723 9.572 16.577 1.00 88.50 200 LYS A N 1
ATOM 1550 C CA . LYS A 1 200 ? -16.823 8.487 15.602 1.00 88.50 200 LYS A CA 1
ATOM 1551 C C . LYS A 1 200 ? -15.753 8.687 14.539 1.00 88.50 200 LYS A C 1
ATOM 1553 O O . LYS A 1 200 ? -15.514 9.824 14.137 1.00 88.50 200 LYS A O 1
ATOM 1558 N N . LEU A 1 201 ? -15.172 7.592 14.067 1.00 90.38 201 LEU A N 1
ATOM 1559 C CA . LEU A 1 201 ? -14.305 7.582 12.897 1.00 90.38 201 LEU A CA 1
ATOM 1560 C C . LEU A 1 201 ? -15.052 7.028 11.677 1.00 90.38 201 LEU A C 1
ATOM 1562 O O . LEU A 1 201 ? -15.860 6.107 11.794 1.00 90.38 201 LEU A O 1
ATOM 1566 N N . ASP A 1 202 ? -14.764 7.588 10.508 1.00 90.31 202 ASP A N 1
ATOM 1567 C CA . ASP A 1 202 ? -15.283 7.155 9.214 1.00 90.31 202 ASP A CA 1
ATOM 1568 C C . ASP A 1 202 ? -14.143 7.065 8.195 1.00 90.31 202 ASP A C 1
ATOM 1570 O O . ASP A 1 202 ? -13.318 7.973 8.084 1.00 90.31 202 ASP A O 1
ATOM 1574 N N . LEU A 1 203 ? -14.106 5.989 7.407 1.00 90.75 203 LEU A N 1
ATOM 1575 C CA . LEU A 1 203 ? -13.172 5.875 6.286 1.00 90.75 203 LEU A CA 1
ATOM 1576 C C . LEU A 1 203 ? -13.642 6.798 5.152 1.00 90.75 203 LEU A C 1
ATOM 1578 O O . LEU A 1 203 ? -14.668 6.537 4.524 1.00 90.75 203 LEU A O 1
ATOM 1582 N N . TYR A 1 204 ? -12.913 7.888 4.901 1.00 86.75 204 TYR A N 1
ATOM 1583 C CA . TYR A 1 204 ? -13.327 8.928 3.953 1.00 86.75 204 TYR A CA 1
ATOM 1584 C C . TYR A 1 204 ? -12.713 8.744 2.560 1.00 86.75 204 TYR A C 1
ATOM 1586 O O . TYR A 1 204 ? -13.436 8.716 1.565 1.00 86.75 204 TYR A O 1
ATOM 1594 N N . LYS A 1 205 ? -11.390 8.554 2.484 1.00 87.62 205 LYS A N 1
ATOM 1595 C CA . LYS A 1 205 ? -10.657 8.182 1.261 1.00 87.62 205 LYS A CA 1
ATOM 1596 C C . LYS A 1 205 ? -9.849 6.925 1.556 1.00 87.62 205 LYS A C 1
ATOM 1598 O O . LYS A 1 205 ? -9.086 6.899 2.515 1.00 87.62 205 LYS A O 1
ATOM 1603 N N . LEU A 1 206 ? -9.998 5.886 0.740 1.00 90.94 206 LEU A N 1
ATOM 1604 C CA . LEU A 1 206 ? -9.145 4.698 0.845 1.00 90.94 206 LEU A CA 1
ATOM 1605 C C . LEU A 1 206 ? -7.907 4.836 -0.055 1.00 90.94 206 LEU A C 1
ATOM 1607 O O . LEU A 1 206 ? -8.072 5.316 -1.182 1.00 90.94 206 LEU A O 1
ATOM 1611 N N . PRO A 1 207 ? -6.723 4.381 0.394 1.00 93.56 207 PRO A N 1
ATOM 1612 C CA . PRO A 1 207 ? -5.517 4.328 -0.429 1.00 93.56 207 PRO A CA 1
ATOM 1613 C C . PRO A 1 207 ? -5.577 3.182 -1.445 1.00 93.56 207 PRO A C 1
ATOM 1615 O O . PRO A 1 207 ? -6.351 2.233 -1.284 1.00 93.56 207 PRO A O 1
ATOM 1618 N N . GLN A 1 208 ? -4.726 3.228 -2.471 1.00 92.12 208 GLN A N 1
ATOM 1619 C CA . GLN A 1 208 ? -4.562 2.095 -3.383 1.00 92.12 208 GLN A CA 1
ATOM 1620 C C . GLN A 1 208 ? -3.854 0.924 -2.685 1.00 92.12 208 GLN A C 1
ATOM 1622 O O . GLN A 1 208 ? -4.204 -0.226 -2.930 1.00 92.12 208 GLN A O 1
ATOM 1627 N N . ILE A 1 209 ? -2.908 1.197 -1.787 1.00 96.69 209 ILE A N 1
ATOM 1628 C CA . ILE A 1 209 ? -2.296 0.189 -0.920 1.00 96.69 209 ILE A CA 1
ATOM 1629 C C . ILE A 1 209 ? -2.730 0.448 0.516 1.00 96.69 209 ILE A C 1
ATOM 1631 O O . ILE A 1 209 ? -2.403 1.472 1.107 1.00 96.69 209 ILE A O 1
ATOM 1635 N N . LEU A 1 210 ? -3.479 -0.492 1.079 1.00 97.75 210 LEU A N 1
ATOM 1636 C CA . LEU A 1 210 ? -4.009 -0.408 2.429 1.00 97.75 210 LEU A CA 1
ATOM 1637 C C . LEU A 1 210 ? -3.152 -1.232 3.389 1.00 97.75 210 LEU A C 1
ATOM 1639 O O . LEU A 1 210 ? -3.075 -2.457 3.273 1.00 97.75 210 LEU A O 1
ATOM 1643 N N . ILE A 1 211 ? -2.550 -0.554 4.365 1.00 98.50 211 ILE A N 1
ATOM 1644 C CA . ILE A 1 211 ? -1.798 -1.180 5.454 1.00 98.50 211 ILE A CA 1
ATOM 1645 C C . ILE A 1 211 ? -2.688 -1.237 6.698 1.00 98.50 211 ILE A C 1
ATOM 1647 O O . ILE A 1 211 ? -3.150 -0.209 7.197 1.00 98.50 211 ILE A O 1
ATOM 1651 N N . LEU A 1 212 ? -2.910 -2.444 7.213 1.00 98.31 212 LEU A N 1
ATOM 1652 C CA . LEU A 1 212 ? -3.673 -2.696 8.434 1.00 98.31 212 LEU A CA 1
ATOM 1653 C C . LEU A 1 212 ? -2.737 -3.279 9.493 1.00 98.31 212 LEU A C 1
ATOM 1655 O O . LEU A 1 212 ? -2.183 -4.363 9.307 1.00 98.31 212 LEU A O 1
ATOM 1659 N N . GLN A 1 213 ? -2.570 -2.578 10.608 1.00 96.81 213 GLN A N 1
ATOM 1660 C CA . GLN A 1 213 ? -1.799 -3.057 11.752 1.00 96.81 213 GLN A CA 1
ATOM 1661 C C . GLN A 1 213 ? -2.760 -3.675 12.765 1.00 96.81 213 GLN A C 1
ATOM 1663 O O . GLN A 1 213 ? -3.674 -3.009 13.230 1.00 96.81 213 GLN A O 1
ATOM 1668 N N . LEU A 1 214 ? -2.554 -4.929 13.156 1.00 94.94 214 LEU A N 1
ATOM 1669 C CA . LEU A 1 214 ? -3.290 -5.523 14.271 1.00 94.94 214 LEU A CA 1
ATOM 1670 C C . LEU A 1 214 ? -2.622 -5.077 15.577 1.00 94.94 214 LEU A C 1
ATOM 1672 O O . LEU A 1 214 ? -1.506 -5.511 15.875 1.00 94.94 214 LEU A O 1
ATOM 1676 N N . THR A 1 215 ? -3.286 -4.228 16.367 1.00 90.06 215 THR A N 1
ATOM 1677 C CA . THR A 1 215 ? -2.720 -3.716 17.626 1.00 90.06 215 THR A CA 1
ATOM 1678 C C . THR A 1 215 ? -2.736 -4.822 18.684 1.00 90.06 215 THR A C 1
ATOM 1680 O O . THR A 1 215 ? -3.735 -5.061 19.367 1.00 90.06 215 THR A O 1
ATOM 1683 N N . ARG A 1 216 ? -1.630 -5.567 18.758 1.00 86.25 216 ARG A N 1
ATOM 1684 C CA . ARG A 1 216 ? -1.447 -6.722 19.656 1.00 86.25 216 ARG A CA 1
ATOM 1685 C C . ARG A 1 216 ? -0.722 -6.388 20.957 1.00 86.25 216 ARG A C 1
ATOM 1687 O O . ARG A 1 216 ? -0.603 -7.271 21.804 1.00 86.25 216 ARG A O 1
ATOM 1694 N N . PHE A 1 217 ? -0.233 -5.163 21.075 1.00 80.44 217 PHE A N 1
ATOM 1695 C CA . PHE A 1 217 ? 0.432 -4.617 22.247 1.00 80.44 217 PHE A CA 1
ATOM 1696 C C . PHE A 1 217 ? -0.334 -3.368 22.646 1.00 80.44 217 PHE A C 1
ATOM 1698 O O . PHE A 1 217 ? -0.604 -2.522 21.792 1.00 80.44 217 PHE A O 1
ATOM 1705 N N . THR A 1 218 ? -0.762 -3.317 23.896 1.00 69.31 218 THR A N 1
ATOM 1706 C CA . THR A 1 218 ? -1.687 -2.309 24.397 1.00 69.31 218 THR A CA 1
ATOM 1707 C C . THR A 1 218 ? -1.384 -2.053 25.870 1.00 69.31 218 THR A C 1
ATOM 1709 O O . THR A 1 218 ? -1.033 -2.984 26.596 1.00 69.31 218 THR A O 1
ATOM 1712 N N . ASP A 1 219 ? -1.529 -0.801 26.303 1.00 64.44 219 ASP A N 1
ATOM 1713 C CA . ASP A 1 219 ? -1.187 -0.361 27.667 1.00 64.44 219 ASP A CA 1
ATOM 1714 C C . ASP A 1 219 ? -2.176 -0.869 28.738 1.00 64.44 219 ASP A C 1
ATOM 1716 O O . ASP A 1 219 ? -1.958 -0.710 29.936 1.00 64.44 219 ASP A O 1
ATOM 1720 N N . ASP A 1 220 ? -3.299 -1.464 28.320 1.00 60.94 220 ASP A N 1
ATOM 1721 C CA . ASP A 1 220 ? -4.322 -2.050 29.197 1.00 60.94 220 ASP A CA 1
ATOM 1722 C C . ASP A 1 220 ? -3.952 -3.454 29.706 1.00 60.94 220 ASP A C 1
ATOM 1724 O O . ASP A 1 220 ? -4.661 -4.026 30.539 1.00 60.94 220 ASP A O 1
ATOM 1728 N N . LEU A 1 221 ? -2.855 -4.024 29.206 1.00 61.19 221 LEU A N 1
ATOM 1729 C CA . LEU A 1 221 ? -2.294 -5.288 29.659 1.00 61.19 221 LEU A CA 1
ATOM 1730 C C . LEU A 1 221 ? -1.033 -5.045 30.496 1.00 61.19 221 LEU A C 1
ATOM 1732 O O . LEU A 1 221 ? -0.337 -4.061 30.265 1.00 61.19 221 LEU A O 1
ATOM 1736 N N . PRO A 1 222 ? -0.696 -5.948 31.439 1.00 58.91 222 PRO A N 1
ATOM 1737 C CA . PRO A 1 222 ? 0.604 -5.911 32.097 1.00 58.91 222 PRO A CA 1
ATOM 1738 C C . PRO A 1 222 ? 1.707 -5.850 31.041 1.00 58.91 222 PRO A C 1
ATOM 1740 O O . PRO A 1 222 ? 1.649 -6.629 30.074 1.00 58.91 222 PRO A O 1
ATOM 1743 N N . ASP A 1 223 ? 2.664 -4.938 31.246 1.00 55.09 223 ASP A N 1
ATOM 1744 C CA . ASP A 1 223 ? 3.787 -4.688 30.343 1.00 55.09 223 ASP A CA 1
ATOM 1745 C C . ASP A 1 223 ? 4.313 -6.009 29.755 1.00 55.09 223 ASP A C 1
ATOM 1747 O O . ASP A 1 223 ? 4.501 -6.997 30.466 1.00 55.09 223 ASP A O 1
ATOM 1751 N N . GLU A 1 224 ? 4.515 -6.019 28.432 1.00 58.19 224 GLU A N 1
ATOM 1752 C CA . GLU A 1 224 ? 5.066 -7.124 27.622 1.00 58.19 224 GLU A CA 1
ATOM 1753 C C . GLU A 1 224 ? 4.102 -8.242 27.156 1.00 58.19 224 GLU A C 1
ATOM 1755 O O . GLU A 1 224 ? 4.508 -9.090 26.347 1.00 58.19 224 GLU A O 1
ATOM 1760 N N . THR A 1 225 ? 2.822 -8.259 27.556 1.00 68.56 225 THR A N 1
ATOM 1761 C CA . THR A 1 225 ? 1.909 -9.352 27.147 1.00 68.56 225 THR A CA 1
ATOM 1762 C C . THR A 1 225 ? 1.311 -9.145 25.750 1.00 68.56 225 THR A C 1
ATOM 1764 O O . THR A 1 225 ? 0.463 -8.285 25.528 1.00 68.56 225 THR A O 1
ATOM 1767 N N . LYS A 1 226 ? 1.684 -10.003 24.793 1.00 81.81 226 LYS A N 1
ATOM 1768 C CA . LYS A 1 226 ? 1.129 -9.991 23.430 1.00 81.81 226 LYS A CA 1
ATOM 1769 C C . LYS A 1 226 ? -0.272 -10.606 23.356 1.00 81.81 226 LYS A C 1
ATOM 1771 O O . LYS A 1 226 ? -0.484 -11.740 23.783 1.00 81.81 226 LYS A O 1
ATOM 1776 N N . ILE A 1 227 ? -1.195 -9.942 22.660 1.00 84.06 227 ILE A N 1
ATOM 1777 C CA . ILE A 1 227 ? -2.489 -10.525 22.277 1.00 84.06 227 ILE A CA 1
ATOM 1778 C C . ILE A 1 227 ? -2.278 -11.574 21.171 1.00 84.06 227 ILE A C 1
ATOM 1780 O O . ILE A 1 227 ? -1.988 -11.249 20.013 1.00 84.06 227 ILE A O 1
ATOM 1784 N N . THR A 1 228 ? -2.459 -12.849 21.518 1.00 84.88 228 THR A N 1
ATOM 1785 C CA . THR A 1 228 ? -2.249 -14.010 20.632 1.00 84.88 228 THR A CA 1
ATOM 1786 C C . THR A 1 228 ? -3.506 -14.471 19.889 1.00 84.88 228 THR A C 1
ATOM 1788 O O . THR A 1 228 ? -3.452 -15.461 19.161 1.00 84.88 228 THR A O 1
ATOM 1791 N N . THR A 1 229 ? -4.629 -13.753 20.023 1.00 86.44 229 THR A N 1
ATOM 1792 C CA . THR A 1 229 ? -5.893 -14.074 19.344 1.00 86.44 229 THR A CA 1
ATOM 1793 C C . THR A 1 229 ? -5.674 -14.279 17.845 1.00 86.44 229 THR A C 1
ATOM 1795 O O . THR A 1 229 ? -5.117 -13.411 17.157 1.00 86.44 229 THR A O 1
ATOM 1798 N N . LYS A 1 230 ? -6.112 -15.436 17.337 1.00 89.25 230 LYS A N 1
ATOM 1799 C CA . LYS A 1 230 ? -6.098 -15.743 15.906 1.00 89.25 230 LYS A CA 1
ATOM 1800 C C . LYS A 1 230 ? -7.196 -14.945 15.211 1.00 89.25 230 LYS A C 1
ATOM 1802 O O . LYS A 1 230 ? -8.347 -14.980 15.630 1.00 89.25 230 LYS A O 1
ATOM 1807 N N . ILE A 1 231 ? -6.813 -14.236 14.154 1.00 91.62 231 ILE A N 1
ATOM 1808 C CA . ILE A 1 231 ? -7.728 -13.456 13.321 1.00 91.62 231 ILE A CA 1
ATOM 1809 C C . ILE A 1 231 ? -7.937 -14.209 12.013 1.00 91.62 231 ILE A C 1
ATOM 1811 O O . ILE A 1 231 ? -6.962 -14.603 11.373 1.00 91.62 231 ILE A O 1
ATOM 1815 N N . LYS A 1 232 ? -9.191 -14.398 11.599 1.00 93.06 232 LYS A N 1
ATOM 1816 C CA . LYS A 1 232 ? -9.514 -14.900 10.260 1.00 93.06 232 LYS A CA 1
ATOM 1817 C C . LYS A 1 232 ? -9.218 -13.813 9.233 1.00 93.06 232 LYS A C 1
ATOM 1819 O O . LYS A 1 232 ? -9.924 -12.807 9.165 1.00 93.06 232 LYS A O 1
ATOM 1824 N N . ILE A 1 233 ? -8.164 -14.032 8.455 1.00 94.75 233 ILE A N 1
ATOM 1825 C CA . ILE A 1 233 ? -7.715 -13.127 7.398 1.00 94.75 233 ILE A CA 1
ATOM 1826 C C . ILE A 1 233 ? -8.421 -13.538 6.098 1.00 94.75 233 ILE A C 1
ATOM 1828 O O . ILE A 1 233 ? -8.287 -14.696 5.691 1.00 94.75 233 ILE A O 1
ATOM 1832 N N . PRO A 1 234 ? -9.183 -12.646 5.446 1.00 94.81 234 PRO A N 1
ATOM 1833 C CA . PRO A 1 234 ? -9.706 -12.916 4.114 1.00 94.81 234 PRO A CA 1
ATOM 1834 C C . PRO A 1 234 ? -8.611 -12.718 3.054 1.00 94.81 234 PRO A C 1
ATOM 1836 O O . PRO A 1 234 ? -7.767 -11.842 3.180 1.00 94.81 234 PRO A O 1
ATOM 1839 N N . GLU A 1 235 ? -8.621 -13.506 1.977 1.00 92.94 235 GLU A N 1
ATOM 1840 C CA . GLU A 1 235 ? -7.770 -13.198 0.813 1.00 92.94 235 GLU A CA 1
ATOM 1841 C C . GLU A 1 235 ? -8.265 -11.938 0.088 1.00 92.94 235 GLU A C 1
ATOM 1843 O O . GLU A 1 235 ? -7.458 -11.136 -0.374 1.00 92.94 235 GLU A O 1
ATOM 1848 N N . VAL A 1 236 ? -9.588 -11.751 0.039 1.00 92.69 236 VAL A N 1
ATOM 1849 C CA . VAL A 1 236 ? -10.253 -10.594 -0.567 1.00 92.69 236 VAL A CA 1
ATOM 1850 C C . VAL A 1 236 ? -11.031 -9.844 0.509 1.00 92.69 236 VAL A C 1
ATOM 1852 O O . VAL A 1 236 ? -11.975 -10.378 1.092 1.00 92.69 236 VAL A O 1
ATOM 1855 N N . LEU A 1 237 ? -10.640 -8.600 0.772 1.00 94.06 237 LEU A N 1
ATOM 1856 C CA . LEU A 1 237 ? -11.268 -7.725 1.756 1.00 94.06 237 LEU A CA 1
ATOM 1857 C C . LEU A 1 237 ? -12.277 -6.791 1.079 1.00 94.06 237 LEU A C 1
ATOM 1859 O O . LEU A 1 237 ? -11.950 -6.092 0.120 1.00 94.06 237 LEU A O 1
ATOM 1863 N N . HIS A 1 238 ? -13.494 -6.731 1.620 1.00 90.38 238 HIS A N 1
ATOM 1864 C CA . HIS A 1 238 ? -14.546 -5.832 1.149 1.00 90.38 238 HIS A CA 1
ATOM 1865 C C . HIS A 1 238 ? -14.853 -4.760 2.196 1.00 90.38 238 HIS A C 1
ATOM 1867 O O . HIS A 1 238 ? -15.462 -5.032 3.224 1.00 90.38 238 HIS A O 1
ATOM 1873 N N . LEU A 1 239 ? -14.517 -3.504 1.902 1.00 90.44 239 LEU A N 1
ATOM 1874 C CA . LEU A 1 239 ? -14.715 -2.390 2.838 1.00 90.44 239 LEU A CA 1
ATOM 1875 C C . LEU A 1 239 ? -16.073 -1.692 2.707 1.00 90.44 239 LEU A C 1
ATOM 1877 O O . LEU A 1 239 ? -16.351 -0.733 3.421 1.00 90.44 239 LEU A O 1
ATOM 1881 N N . LYS A 1 240 ? -16.947 -2.165 1.812 1.00 83.69 240 LYS A N 1
ATOM 1882 C CA . LYS A 1 240 ? -18.230 -1.516 1.494 1.00 83.69 240 LYS A CA 1
ATOM 1883 C C . LYS A 1 240 ? -19.085 -1.214 2.730 1.00 83.69 240 LYS A C 1
ATOM 1885 O O . LYS A 1 240 ? -19.752 -0.187 2.762 1.00 83.69 240 LYS A O 1
ATOM 1890 N N . GLN A 1 241 ? -19.108 -2.115 3.709 1.00 83.00 241 GLN A N 1
ATOM 1891 C CA . GLN A 1 241 ? -19.944 -1.970 4.905 1.00 83.00 241 GLN A CA 1
ATOM 1892 C C . GLN A 1 241 ? -19.435 -0.903 5.886 1.00 83.00 241 GLN A C 1
ATOM 1894 O O . GLN A 1 241 ? -20.190 -0.456 6.743 1.00 83.00 241 GLN A O 1
ATOM 1899 N N . PHE A 1 242 ? -18.187 -0.462 5.724 1.00 85.69 242 PHE A N 1
ATOM 1900 C CA . PHE A 1 242 ? -17.509 0.486 6.606 1.00 85.69 242 PHE A CA 1
ATOM 1901 C C . PHE A 1 242 ? -17.463 1.913 6.049 1.00 85.69 242 PHE A C 1
ATOM 1903 O O . PHE A 1 242 ? -16.834 2.785 6.643 1.00 85.69 242 PHE A O 1
ATOM 1910 N N . ILE A 1 243 ? -18.095 2.158 4.896 1.00 81.62 243 ILE A N 1
ATOM 1911 C CA . ILE A 1 243 ? -18.018 3.436 4.187 1.00 81.62 243 ILE A CA 1
ATOM 1912 C C . ILE A 1 243 ? -19.424 3.905 3.806 1.00 81.62 243 ILE A C 1
ATOM 1914 O O . ILE A 1 243 ? -20.285 3.119 3.405 1.00 81.62 243 ILE A O 1
ATOM 1918 N N . GLU A 1 244 ? -19.671 5.210 3.908 1.00 70.56 244 GLU A N 1
ATOM 1919 C CA . GLU A 1 244 ? -20.957 5.799 3.536 1.00 70.56 244 GLU A CA 1
ATOM 1920 C C . GLU A 1 244 ? -21.211 5.714 2.019 1.00 70.56 244 GLU A C 1
ATOM 1922 O O . GLU A 1 244 ? -20.425 6.199 1.203 1.00 70.56 244 GLU A O 1
ATOM 1927 N N . LYS A 1 245 ? -22.368 5.151 1.640 1.00 58.97 245 LYS A N 1
ATOM 1928 C CA . LYS A 1 245 ? -22.767 4.857 0.247 1.00 58.97 245 LYS A CA 1
ATOM 1929 C C . LYS A 1 245 ? -22.623 6.031 -0.732 1.00 58.97 245 LYS A C 1
ATOM 1931 O O . LYS A 1 245 ? -22.254 5.826 -1.882 1.00 58.97 245 LYS A O 1
ATOM 1936 N N . ASN A 1 246 ? -22.875 7.259 -0.281 1.00 58.72 246 ASN A N 1
ATOM 1937 C CA . ASN A 1 246 ? -22.900 8.447 -1.143 1.00 58.72 246 ASN A CA 1
ATOM 1938 C C . ASN A 1 246 ? -21.522 9.111 -1.330 1.00 58.72 246 ASN A C 1
ATOM 1940 O O . ASN A 1 246 ? -21.437 10.152 -1.977 1.00 58.72 246 ASN A O 1
ATOM 1944 N N . LYS A 1 247 ? -20.450 8.548 -0.755 1.00 60.38 247 LYS A N 1
ATOM 1945 C CA . LYS A 1 247 ? -19.112 9.167 -0.731 1.00 60.38 247 LYS A CA 1
ATOM 1946 C C . LYS A 1 247 ? -18.045 8.408 -1.521 1.00 60.38 247 LYS A C 1
ATOM 1948 O O . LYS A 1 247 ? -16.884 8.797 -1.498 1.00 60.38 247 LYS A O 1
ATOM 1953 N N . ILE A 1 248 ? -18.414 7.356 -2.253 1.00 63.50 248 ILE A N 1
ATOM 1954 C CA . ILE A 1 248 ? -17.441 6.484 -2.923 1.00 63.50 248 ILE A CA 1
ATOM 1955 C C . ILE A 1 248 ? -17.574 6.583 -4.443 1.00 63.50 248 ILE A C 1
ATOM 1957 O O . ILE A 1 248 ? -18.595 6.200 -5.008 1.00 63.50 248 ILE A O 1
ATOM 1961 N N . ASN A 1 249 ? -16.503 7.047 -5.093 1.00 65.00 249 ASN A N 1
ATOM 1962 C CA . ASN A 1 249 ? -16.293 6.990 -6.549 1.00 65.00 249 ASN A CA 1
ATOM 1963 C C . ASN A 1 249 ? -15.169 6.009 -6.948 1.00 65.00 249 ASN A C 1
ATOM 1965 O O . ASN A 1 249 ? -14.693 6.034 -8.082 1.00 65.00 249 ASN A O 1
ATOM 1969 N N . GLN A 1 250 ? -14.743 5.138 -6.029 1.00 69.38 250 GLN A N 1
ATOM 1970 C CA . GLN A 1 250 ? -13.599 4.234 -6.186 1.00 69.38 250 GLN A CA 1
ATOM 1971 C C . GLN A 1 250 ? -13.935 2.778 -5.825 1.00 69.38 250 GLN A C 1
ATOM 1973 O O . GLN A 1 250 ? -15.007 2.493 -5.292 1.00 69.38 250 GLN A O 1
ATOM 1978 N N . SER A 1 251 ? -13.032 1.843 -6.141 1.00 77.31 251 SER A N 1
ATOM 1979 C CA . SER A 1 251 ? -13.171 0.445 -5.711 1.00 77.31 251 SER A CA 1
ATOM 1980 C C . SER A 1 251 ? -13.052 0.335 -4.187 1.00 77.31 251 SER A C 1
ATOM 1982 O O . SER A 1 251 ? -12.326 1.093 -3.547 1.00 77.31 251 SER A O 1
ATOM 1984 N N . VAL A 1 252 ? -13.775 -0.610 -3.594 1.00 86.00 252 VAL A N 1
ATOM 1985 C CA . VAL A 1 252 ? -13.760 -0.892 -2.142 1.00 86.00 252 VAL A CA 1
ATOM 1986 C C . VAL A 1 252 ? -13.372 -2.339 -1.848 1.00 86.00 252 VAL A C 1
ATOM 1988 O O . VAL A 1 252 ? -13.586 -2.828 -0.740 1.00 86.00 252 VAL A O 1
ATOM 1991 N N . THR A 1 253 ? -12.853 -3.028 -2.861 1.00 88.31 253 THR A N 1
ATOM 1992 C CA . THR A 1 253 ? -12.394 -4.414 -2.787 1.00 88.31 253 THR A CA 1
ATOM 1993 C C . THR A 1 253 ? -10.879 -4.424 -2.878 1.00 88.31 253 THR A C 1
ATOM 1995 O O . THR A 1 253 ? -10.313 -3.683 -3.682 1.00 88.31 253 THR A O 1
ATOM 1998 N N . TYR A 1 254 ? -10.243 -5.239 -2.047 1.00 94.00 254 TYR A N 1
ATOM 1999 C CA . TYR A 1 254 ? -8.796 -5.330 -1.957 1.00 94.00 254 TYR A CA 1
ATOM 2000 C C . TYR A 1 254 ? -8.332 -6.783 -1.928 1.00 94.00 254 TYR A C 1
ATOM 2002 O O . TYR A 1 254 ? -8.923 -7.597 -1.222 1.00 94.00 254 TYR A O 1
ATOM 2010 N N . ASP A 1 255 ? -7.227 -7.071 -2.607 1.00 93.19 255 ASP A N 1
ATOM 2011 C CA . ASP A 1 255 ? -6.549 -8.364 -2.573 1.00 93.19 255 ASP A CA 1
ATOM 2012 C C . ASP A 1 255 ? -5.393 -8.338 -1.572 1.00 93.19 255 ASP A C 1
ATOM 2014 O O . ASP A 1 255 ? -4.587 -7.406 -1.554 1.00 93.19 255 ASP A O 1
ATOM 2018 N N . LEU A 1 256 ? -5.265 -9.386 -0.762 1.00 96.94 256 LEU A N 1
ATOM 2019 C CA . LEU A 1 256 ? -4.123 -9.562 0.126 1.00 96.94 256 LEU A CA 1
ATOM 2020 C C . LEU A 1 256 ? -2.850 -9.794 -0.704 1.00 96.94 256 LEU A C 1
ATOM 2022 O O . LEU A 1 256 ? -2.784 -10.717 -1.521 1.00 96.94 256 LEU A O 1
ATOM 2026 N N . ILE A 1 257 ? -1.816 -8.983 -0.469 1.00 96.94 257 ILE A N 1
ATOM 2027 C CA . ILE A 1 257 ? -0.534 -9.084 -1.188 1.00 96.94 257 ILE A CA 1
ATOM 2028 C C . ILE A 1 257 ? 0.650 -9.405 -0.280 1.00 96.94 257 ILE A C 1
ATOM 2030 O O . ILE A 1 257 ? 1.603 -10.040 -0.736 1.00 96.94 257 ILE A O 1
ATOM 2034 N N . ALA A 1 258 ? 0.581 -9.041 1.002 1.00 98.31 258 ALA A N 1
ATOM 2035 C CA . ALA A 1 258 ? 1.591 -9.409 1.984 1.00 98.31 258 ALA A CA 1
ATOM 2036 C C . ALA A 1 258 ? 1.019 -9.503 3.405 1.00 98.31 258 ALA A C 1
ATOM 2038 O O . ALA A 1 258 ? 0.058 -8.824 3.766 1.00 98.31 258 ALA A O 1
ATOM 2039 N N . VAL A 1 259 ? 1.644 -10.349 4.222 1.00 98.56 259 VAL A N 1
ATOM 2040 C CA . VAL A 1 259 ? 1.377 -10.506 5.653 1.00 98.56 259 VAL A CA 1
ATOM 2041 C C . VAL A 1 259 ? 2.707 -10.511 6.386 1.00 98.56 259 VAL A C 1
ATOM 2043 O O . VAL A 1 259 ? 3.502 -11.437 6.229 1.00 98.56 259 VAL A O 1
ATOM 2046 N N . MET A 1 260 ? 2.946 -9.505 7.218 1.00 98.12 260 MET A N 1
ATOM 2047 C CA . MET A 1 260 ? 4.065 -9.521 8.154 1.00 98.12 260 MET A CA 1
ATOM 2048 C C . MET A 1 260 ? 3.597 -10.185 9.442 1.00 98.12 260 MET A C 1
ATOM 2050 O O . MET A 1 260 ? 2.570 -9.808 10.015 1.00 98.12 260 MET A O 1
ATOM 2054 N N . THR A 1 261 ? 4.341 -11.180 9.900 1.00 96.00 261 THR A N 1
ATOM 2055 C CA . THR A 1 261 ? 4.072 -11.890 11.147 1.00 96.00 261 THR A CA 1
ATOM 2056 C C . THR A 1 261 ? 5.062 -11.471 12.211 1.00 96.00 261 THR A C 1
ATOM 2058 O O . THR A 1 261 ? 6.192 -11.080 11.918 1.00 96.00 261 THR A O 1
ATOM 2061 N N . HIS A 1 262 ? 4.631 -11.599 13.456 1.00 91.75 262 HIS A N 1
ATOM 2062 C CA . HIS A 1 262 ? 5.491 -11.443 14.615 1.00 91.75 262 HIS A CA 1
ATOM 2063 C C . HIS A 1 262 ? 5.307 -12.666 15.510 1.00 91.75 262 HIS A C 1
ATOM 2065 O O . HIS A 1 262 ? 4.173 -13.098 15.728 1.00 91.75 262 HIS A O 1
ATOM 2071 N N . ILE A 1 263 ? 6.384 -13.201 16.072 1.00 86.00 263 ILE A N 1
ATOM 2072 C CA . ILE A 1 263 ? 6.378 -14.264 17.089 1.00 86.00 263 ILE A CA 1
ATOM 2073 C C . ILE A 1 263 ? 7.205 -13.767 18.276 1.00 86.00 263 ILE A C 1
ATOM 2075 O O . ILE A 1 263 ? 8.205 -13.105 18.053 1.00 86.00 263 ILE A O 1
ATOM 2079 N N . GLY A 1 264 ? 6.803 -14.074 19.511 1.00 83.81 264 GLY A N 1
ATOM 2080 C CA . GLY A 1 264 ? 7.485 -13.598 20.724 1.00 83.81 264 GLY A CA 1
ATOM 2081 C C . GLY A 1 264 ? 6.884 -12.317 21.316 1.00 83.81 264 GLY A C 1
ATOM 2082 O O . GLY A 1 264 ? 5.747 -11.953 20.987 1.00 83.81 264 GLY A O 1
ATOM 2083 N N . THR A 1 265 ? 7.629 -11.685 22.224 1.00 78.69 265 THR A N 1
ATOM 2084 C CA . THR A 1 265 ? 7.263 -10.457 22.957 1.00 78.69 265 THR A CA 1
ATOM 2085 C C . THR A 1 265 ? 7.867 -9.218 22.285 1.00 78.69 265 THR A C 1
ATOM 2087 O O . THR A 1 265 ? 8.585 -9.345 21.298 1.00 78.69 265 THR A O 1
ATOM 2090 N N . LEU A 1 266 ? 7.581 -8.013 22.794 1.00 69.62 266 LEU A N 1
ATOM 2091 C CA . LEU A 1 266 ? 8.235 -6.784 22.313 1.00 69.62 266 LEU A CA 1
ATOM 2092 C C . LEU A 1 266 ? 9.747 -6.780 22.580 1.00 69.62 266 LEU A C 1
ATOM 2094 O O . LEU A 1 266 ? 10.513 -6.310 21.746 1.00 69.62 266 LEU A O 1
ATOM 2098 N N . ALA A 1 267 ? 10.172 -7.318 23.727 1.00 69.19 267 ALA A N 1
ATOM 2099 C CA . ALA A 1 267 ? 11.579 -7.366 24.121 1.00 69.19 267 ALA A CA 1
ATOM 2100 C C . ALA A 1 267 ? 12.374 -8.451 23.372 1.00 69.19 267 ALA A C 1
ATOM 2102 O O . ALA A 1 267 ? 13.583 -8.326 23.180 1.00 69.19 267 ALA A O 1
ATOM 2103 N N . SER A 1 268 ? 11.710 -9.534 22.960 1.00 76.06 268 SER A N 1
ATOM 2104 C CA . SER A 1 268 ? 12.338 -10.652 22.260 1.00 76.06 268 SER A CA 1
ATOM 2105 C C . SER A 1 268 ? 11.337 -11.312 21.324 1.00 76.06 268 SER A C 1
ATOM 2107 O O . SER A 1 268 ? 10.461 -12.080 21.743 1.00 76.06 268 SER A O 1
ATOM 2109 N N . GLY A 1 269 ? 11.471 -10.997 20.040 1.00 83.75 269 GLY A N 1
ATOM 2110 C CA . GLY A 1 269 ? 10.590 -11.492 19.006 1.00 83.75 269 GLY A CA 1
ATOM 2111 C C . GLY A 1 269 ? 11.302 -11.858 17.714 1.00 83.75 269 GLY A C 1
ATOM 2112 O O . GLY A 1 269 ? 12.526 -11.844 17.589 1.00 83.75 269 GLY A O 1
ATOM 2113 N N . HIS A 1 270 ? 10.503 -12.248 16.731 1.00 91.56 270 HIS A N 1
ATOM 2114 C CA . HIS A 1 270 ? 10.966 -12.537 15.386 1.00 91.56 270 HIS A CA 1
ATOM 2115 C C . HIS A 1 270 ? 9.910 -12.127 14.374 1.00 91.56 270 HIS A C 1
ATOM 2117 O O . HIS A 1 270 ? 8.753 -12.549 14.467 1.00 91.56 270 HIS A O 1
ATOM 2123 N N . CYS A 1 271 ? 10.307 -11.298 13.411 1.00 93.94 271 CYS A N 1
ATOM 2124 C CA . CYS A 1 271 ? 9.420 -10.825 12.358 1.00 93.94 271 CYS A CA 1
ATOM 2125 C C . CYS A 1 271 ? 9.740 -11.527 11.042 1.00 93.94 271 CYS A C 1
ATOM 2127 O O . CYS A 1 271 ? 10.877 -11.497 10.577 1.00 93.94 271 CYS A O 1
ATOM 2129 N N . THR A 1 272 ? 8.723 -12.086 10.391 1.00 97.38 272 THR A N 1
ATOM 2130 C CA . THR A 1 272 ? 8.855 -12.675 9.048 1.00 97.38 272 THR A CA 1
ATOM 2131 C C . THR A 1 272 ? 7.768 -12.137 8.130 1.00 97.38 272 THR A C 1
ATOM 2133 O O . THR A 1 272 ? 6.815 -11.523 8.606 1.00 97.38 272 THR A O 1
ATOM 2136 N N . THR A 1 273 ? 7.889 -12.358 6.823 1.00 98.38 273 THR A N 1
ATOM 2137 C CA . THR A 1 273 ? 6.906 -11.855 5.853 1.00 98.38 273 THR A CA 1
ATOM 2138 C C . THR A 1 273 ? 6.464 -12.962 4.919 1.00 98.38 273 THR A C 1
ATOM 2140 O O . THR A 1 273 ? 7.290 -13.660 4.341 1.00 98.38 273 THR A O 1
ATOM 2143 N N . PHE A 1 274 ? 5.160 -13.112 4.734 1.00 98.62 274 PHE A N 1
ATOM 2144 C CA . PHE A 1 274 ? 4.600 -13.773 3.567 1.00 98.62 274 PHE A CA 1
ATOM 2145 C C . PHE A 1 274 ? 4.289 -12.715 2.516 1.00 98.62 274 PHE A C 1
ATOM 2147 O O . PHE A 1 274 ? 3.667 -11.709 2.842 1.00 98.62 274 PHE A O 1
ATOM 2154 N N . ALA A 1 275 ? 4.683 -12.928 1.266 1.00 97.56 275 ALA A N 1
ATOM 2155 C CA . ALA A 1 275 ? 4.333 -12.017 0.180 1.00 97.56 275 ALA A CA 1
ATOM 2156 C C . ALA A 1 275 ? 4.017 -12.772 -1.112 1.00 97.56 275 ALA A C 1
ATOM 2158 O O . ALA A 1 275 ? 4.568 -13.848 -1.384 1.00 97.56 275 ALA A O 1
ATOM 2159 N N . ARG A 1 276 ? 3.104 -12.205 -1.900 1.00 91.12 276 ARG A N 1
ATOM 2160 C CA . ARG A 1 276 ? 2.733 -12.701 -3.222 1.00 91.12 276 ARG A CA 1
ATOM 2161 C C . ARG A 1 276 ? 3.749 -12.186 -4.237 1.00 91.12 276 ARG A C 1
ATOM 2163 O O . ARG A 1 276 ? 3.913 -10.985 -4.418 1.00 91.12 276 ARG A O 1
ATOM 2170 N N . HIS A 1 277 ? 4.436 -13.099 -4.912 1.00 85.81 277 HIS A N 1
ATOM 2171 C CA . HIS A 1 277 ? 5.459 -12.752 -5.891 1.00 85.81 277 HIS A CA 1
ATOM 2172 C C . HIS A 1 277 ? 4.859 -11.964 -7.064 1.00 85.81 277 HIS A C 1
ATOM 2174 O O . HIS A 1 277 ? 3.850 -12.378 -7.642 1.00 85.81 277 HIS A O 1
ATOM 2180 N N . LEU A 1 278 ? 5.519 -10.870 -7.459 1.00 80.50 278 LEU A N 1
ATOM 2181 C CA . LEU A 1 278 ? 4.991 -9.898 -8.424 1.00 80.50 278 LEU A CA 1
ATOM 2182 C C . LEU A 1 278 ? 4.607 -10.531 -9.773 1.00 80.50 278 LEU A C 1
ATOM 2184 O O . LEU A 1 278 ? 3.500 -10.310 -10.254 1.00 80.50 278 LEU A O 1
ATOM 2188 N N . THR A 1 279 ? 5.474 -11.379 -10.338 1.00 73.19 279 THR A N 1
ATOM 2189 C CA . THR A 1 279 ? 5.252 -11.977 -11.671 1.00 73.19 279 THR A CA 1
ATOM 2190 C C . THR A 1 279 ? 4.449 -13.281 -11.652 1.00 73.19 279 THR A C 1
ATOM 2192 O O . THR A 1 279 ? 3.445 -13.409 -12.344 1.00 73.19 279 THR A O 1
ATOM 2195 N N . ASN A 1 280 ? 4.867 -14.278 -10.864 1.00 79.75 280 ASN A N 1
ATOM 2196 C CA . ASN A 1 280 ? 4.247 -15.609 -10.889 1.00 79.75 280 ASN A CA 1
ATOM 2197 C C . ASN A 1 280 ? 3.007 -15.751 -9.984 1.00 79.75 280 ASN A C 1
ATOM 2199 O O . ASN A 1 280 ? 2.373 -16.806 -10.001 1.00 79.75 280 ASN A O 1
ATOM 2203 N N . ARG A 1 281 ? 2.685 -14.717 -9.189 1.00 81.69 281 ARG A N 1
ATOM 2204 C CA . ARG A 1 281 ? 1.532 -14.643 -8.275 1.00 81.69 281 ARG A CA 1
ATOM 2205 C C . ARG A 1 281 ? 1.460 -15.743 -7.202 1.00 81.69 281 ARG A C 1
ATOM 2207 O O . ARG A 1 281 ? 0.415 -15.921 -6.583 1.00 81.69 281 ARG A O 1
ATOM 2214 N N . ARG A 1 282 ? 2.550 -16.471 -6.940 1.00 86.75 282 ARG A N 1
ATOM 2215 C CA . ARG A 1 282 ? 2.637 -17.476 -5.865 1.00 86.75 282 ARG A CA 1
ATOM 2216 C C . ARG A 1 282 ? 3.080 -16.836 -4.554 1.00 86.75 282 ARG A C 1
ATOM 2218 O O . ARG A 1 282 ? 3.794 -15.838 -4.554 1.00 86.75 282 ARG A O 1
ATOM 2225 N N . TRP A 1 283 ? 2.689 -17.446 -3.443 1.00 95.62 283 TRP A N 1
ATOM 2226 C CA . TRP A 1 283 ? 3.078 -17.014 -2.105 1.00 95.62 283 TRP A CA 1
ATOM 2227 C C . TRP A 1 283 ? 4.452 -17.556 -1.711 1.00 95.62 283 TRP A C 1
ATOM 2229 O O . TRP A 1 283 ? 4.760 -18.730 -1.933 1.00 95.62 283 TRP A O 1
ATOM 2239 N N . TYR A 1 284 ? 5.256 -16.703 -1.086 1.00 96.50 284 TYR A N 1
ATOM 2240 C CA . TYR A 1 284 ? 6.553 -17.050 -0.514 1.00 96.50 284 TYR A CA 1
ATOM 2241 C C . TYR A 1 284 ? 6.640 -16.558 0.927 1.00 96.50 284 TYR A C 1
ATOM 2243 O O . TYR A 1 284 ? 6.070 -15.526 1.272 1.00 96.50 284 TYR A O 1
ATOM 2251 N N . HIS A 1 285 ? 7.353 -17.312 1.759 1.00 98.19 285 HIS A N 1
ATOM 2252 C CA . HIS A 1 285 ? 7.700 -16.957 3.129 1.00 98.19 285 HIS A CA 1
ATOM 2253 C C . HIS A 1 285 ? 9.165 -16.530 3.178 1.00 98.19 285 HIS A C 1
ATOM 2255 O O . HIS A 1 285 ? 10.049 -17.301 2.798 1.00 98.19 285 HIS A O 1
ATOM 2261 N N . PHE A 1 286 ? 9.393 -15.311 3.648 1.00 97.00 286 PHE A N 1
ATOM 2262 C CA . PHE A 1 286 ? 10.689 -14.672 3.807 1.00 97.00 286 PHE A CA 1
ATOM 2263 C C . PHE A 1 286 ? 11.033 -14.619 5.293 1.00 97.00 286 PHE A C 1
ATOM 2265 O O . PHE A 1 286 ? 10.425 -13.875 6.070 1.00 97.00 286 PHE A O 1
ATOM 2272 N N . ASN A 1 287 ? 12.007 -15.434 5.676 1.00 96.06 287 ASN A N 1
ATOM 2273 C CA . ASN A 1 287 ? 12.535 -15.547 7.024 1.00 96.06 287 ASN A CA 1
ATOM 2274 C C . ASN A 1 287 ? 14.041 -15.251 6.983 1.00 96.06 287 ASN A C 1
ATOM 2276 O O . ASN A 1 287 ? 14.868 -16.158 6.856 1.00 96.06 287 ASN A O 1
ATOM 2280 N N . ASP A 1 288 ? 14.373 -13.961 7.003 1.00 93.06 288 ASP A N 1
ATOM 2281 C CA . ASP A 1 288 ? 15.722 -13.442 6.768 1.00 93.06 288 ASP A CA 1
ATOM 2282 C C . ASP A 1 288 ? 16.340 -14.011 5.483 1.00 93.06 288 ASP A C 1
ATOM 2284 O O . ASP A 1 288 ? 15.817 -13.802 4.389 1.00 93.06 288 ASP A O 1
ATOM 2288 N N . ARG A 1 289 ? 17.442 -14.759 5.601 1.00 92.12 289 ARG A N 1
ATOM 2289 C CA . ARG A 1 289 ? 18.127 -15.398 4.470 1.00 92.12 289 ARG A CA 1
ATOM 2290 C C . ARG A 1 289 ? 17.374 -16.595 3.881 1.00 92.12 289 ARG A C 1
ATOM 2292 O O . ARG A 1 289 ? 17.777 -17.116 2.846 1.00 92.12 289 ARG A O 1
ATOM 2299 N N . HIS A 1 290 ? 16.344 -17.090 4.564 1.00 93.25 290 HIS A N 1
ATOM 2300 C CA . HIS A 1 290 ? 15.606 -18.279 4.163 1.00 93.25 290 HIS A CA 1
ATOM 2301 C C . HIS A 1 290 ? 14.316 -17.883 3.451 1.00 93.25 290 HIS A C 1
ATOM 2303 O O . HIS A 1 290 ? 13.407 -17.310 4.049 1.00 93.25 290 HIS A O 1
ATOM 2309 N N . VAL A 1 291 ? 14.227 -18.240 2.171 1.00 94.50 291 VAL A N 1
ATOM 2310 C CA . VAL A 1 291 ? 13.034 -18.034 1.347 1.00 94.50 291 VAL A CA 1
ATOM 2311 C C . VAL A 1 291 ? 12.494 -19.388 0.917 1.00 94.50 291 VAL A C 1
ATOM 2313 O O . VAL A 1 291 ? 13.239 -20.241 0.434 1.00 94.50 291 VAL A O 1
ATOM 2316 N N . ARG A 1 292 ? 11.189 -19.595 1.080 1.00 95.75 292 ARG A N 1
ATOM 2317 C CA . ARG A 1 292 ? 10.496 -20.806 0.620 1.00 95.75 292 ARG A CA 1
ATOM 2318 C C . ARG A 1 292 ? 9.145 -20.454 0.025 1.00 95.75 292 ARG A C 1
ATOM 2320 O O . ARG A 1 292 ? 8.540 -19.458 0.409 1.00 95.75 292 ARG A O 1
ATOM 2327 N N . GLN A 1 293 ? 8.640 -21.290 -0.872 1.00 96.75 293 GLN A N 1
ATOM 2328 C CA . GLN A 1 293 ? 7.249 -21.177 -1.298 1.00 96.75 293 GLN A CA 1
ATOM 2329 C C . GLN A 1 293 ? 6.317 -21.521 -0.118 1.00 96.75 293 GLN A C 1
ATOM 2331 O O . GLN A 1 293 ? 6.634 -22.387 0.702 1.00 96.75 293 GLN A O 1
ATOM 2336 N N . ALA A 1 294 ? 5.180 -20.836 -0.032 1.00 97.50 294 ALA A N 1
ATOM 2337 C CA . ALA A 1 294 ? 4.142 -21.059 0.969 1.00 97.50 294 ALA A CA 1
ATOM 2338 C C . ALA A 1 294 ? 2.787 -21.303 0.291 1.00 97.50 294 ALA A C 1
ATOM 2340 O O . ALA A 1 294 ? 2.537 -20.843 -0.827 1.00 97.50 294 ALA A O 1
ATOM 2341 N N . SER A 1 295 ? 1.906 -22.040 0.962 1.00 96.94 295 SER A N 1
ATOM 2342 C CA . SER A 1 295 ? 0.510 -22.170 0.539 1.00 96.94 295 SER A CA 1
ATOM 2343 C C . SER A 1 295 ? -0.328 -20.983 1.020 1.00 96.94 295 SER A C 1
ATOM 2345 O O . SER A 1 295 ? -0.054 -20.415 2.074 1.00 96.94 295 SER A O 1
ATOM 2347 N N . LEU A 1 296 ? -1.406 -20.645 0.303 1.00 94.19 296 LEU A N 1
ATOM 2348 C CA . LEU A 1 296 ? -2.362 -19.625 0.759 1.00 94.19 296 LEU A CA 1
ATOM 2349 C C . LEU A 1 296 ? -2.908 -19.950 2.162 1.00 94.19 296 LEU A C 1
ATOM 2351 O O . LEU A 1 296 ? -3.037 -19.067 3.001 1.00 94.19 296 LEU A O 1
ATOM 2355 N N . ARG A 1 297 ? -3.158 -21.232 2.457 1.00 96.12 297 ARG A N 1
ATOM 2356 C CA . ARG A 1 297 ? -3.629 -21.674 3.777 1.00 96.12 297 ARG A CA 1
ATOM 2357 C C . ARG A 1 297 ? -2.671 -21.279 4.904 1.00 96.12 297 ARG A C 1
ATOM 2359 O O . ARG A 1 297 ? -3.137 -20.839 5.952 1.00 96.12 297 ARG A O 1
ATOM 2366 N N . GLU A 1 298 ? -1.361 -21.430 4.709 1.00 96.44 298 GLU A N 1
ATOM 2367 C CA . GLU A 1 298 ? -0.359 -20.986 5.691 1.00 96.44 298 GLU A CA 1
ATOM 2368 C C . GLU A 1 298 ? -0.426 -19.473 5.914 1.00 96.44 298 GLU A C 1
ATOM 2370 O O . GLU A 1 298 ? -0.382 -19.024 7.055 1.00 96.44 298 GLU A O 1
ATOM 2375 N N . VAL A 1 299 ? -0.592 -18.694 4.841 1.00 97.19 299 VAL A N 1
ATOM 2376 C CA . VAL A 1 299 ? -0.697 -17.229 4.910 1.00 97.19 299 VAL A CA 1
ATOM 2377 C C . VAL A 1 299 ? -1.917 -16.810 5.735 1.00 97.19 299 VAL A C 1
ATOM 2379 O O . VAL A 1 299 ? -1.777 -16.051 6.695 1.00 97.19 299 VAL A O 1
ATOM 2382 N N . LEU A 1 300 ? -3.098 -17.357 5.422 1.00 95.31 300 LEU A N 1
ATOM 2383 C CA . LEU A 1 300 ? -4.367 -16.983 6.064 1.00 95.31 300 LEU A CA 1
ATOM 2384 C C . LEU A 1 300 ? -4.494 -17.455 7.525 1.00 95.31 300 LEU A C 1
ATOM 2386 O O . LEU A 1 300 ? -5.361 -16.971 8.249 1.00 95.31 300 LEU A O 1
ATOM 2390 N N . THR A 1 301 ? -3.654 -18.398 7.966 1.00 92.38 301 THR A N 1
ATOM 2391 C CA . THR A 1 301 ? -3.647 -18.935 9.347 1.00 92.38 301 THR A CA 1
ATOM 2392 C C . THR A 1 301 ? -2.446 -18.468 10.181 1.00 92.38 301 THR A C 1
ATOM 2394 O O . THR A 1 301 ? -2.273 -18.878 11.337 1.00 92.38 301 THR A O 1
ATOM 2397 N N . SER A 1 302 ? -1.615 -17.597 9.604 1.00 93.31 302 SER A N 1
ATOM 2398 C CA . SER A 1 302 ? -0.390 -17.087 10.214 1.00 93.31 302 SER A CA 1
ATOM 2399 C C . SER A 1 302 ? -0.638 -16.173 11.426 1.00 93.31 302 SER A C 1
ATOM 2401 O O . SER A 1 302 ? -1.741 -15.676 11.657 1.00 93.31 302 SER A O 1
ATOM 2403 N N . ASP A 1 303 ? 0.406 -15.935 12.227 1.00 91.19 303 ASP A N 1
ATOM 2404 C CA . ASP A 1 303 ? 0.401 -14.956 13.326 1.00 91.19 303 ASP A CA 1
ATOM 2405 C C . ASP A 1 303 ? 0.587 -13.527 12.803 1.00 91.19 303 ASP A C 1
ATOM 2407 O O . ASP A 1 303 ? 1.589 -12.859 13.077 1.00 91.19 303 ASP A O 1
ATOM 2411 N N . ALA A 1 304 ? -0.377 -13.079 11.997 1.00 95.31 304 ALA A N 1
ATOM 2412 C CA . ALA A 1 304 ? -0.337 -11.777 11.351 1.00 95.31 304 ALA A CA 1
ATOM 2413 C C . ALA A 1 304 ? -0.225 -10.640 12.371 1.00 95.31 304 ALA A C 1
ATOM 2415 O O . ALA A 1 304 ? -0.949 -10.598 13.372 1.00 95.31 304 ALA A O 1
ATOM 2416 N N . TYR A 1 305 ? 0.673 -9.709 12.076 1.00 95.50 305 TYR A N 1
ATOM 2417 C CA . TYR A 1 305 ? 0.870 -8.456 12.792 1.00 95.50 305 TYR A CA 1
ATOM 2418 C C . TYR A 1 305 ? 0.515 -7.263 11.900 1.00 95.50 305 TYR A C 1
ATOM 2420 O O . TYR A 1 305 ? -0.226 -6.384 12.330 1.00 95.50 305 TYR A O 1
ATOM 2428 N N . ILE A 1 306 ? 0.950 -7.283 10.637 1.00 97.94 306 ILE A N 1
ATOM 2429 C CA . ILE A 1 306 ? 0.602 -6.278 9.626 1.00 97.94 306 ILE A CA 1
ATOM 2430 C C . ILE A 1 306 ? 0.072 -7.003 8.391 1.00 97.94 306 ILE A C 1
ATOM 2432 O O . ILE A 1 306 ? 0.663 -7.984 7.936 1.00 97.94 306 ILE A O 1
ATOM 2436 N N . LEU A 1 307 ? -1.044 -6.523 7.854 1.00 98.56 307 LEU A N 1
ATOM 2437 C CA . LEU A 1 307 ? -1.650 -6.998 6.617 1.00 98.56 307 LEU A CA 1
ATOM 2438 C C . LEU A 1 307 ? -1.533 -5.893 5.572 1.00 98.56 307 LEU A C 1
ATOM 2440 O O . LEU A 1 307 ? -1.852 -4.739 5.861 1.00 98.56 307 LEU A O 1
ATOM 2444 N N . VAL A 1 308 ? -1.103 -6.246 4.364 1.00 98.50 308 VAL A N 1
ATOM 2445 C CA . VAL A 1 308 ? -1.020 -5.310 3.242 1.00 98.50 308 VAL A CA 1
ATOM 2446 C C . VAL A 1 308 ? -1.906 -5.796 2.111 1.00 98.50 308 VAL A C 1
ATOM 2448 O O . VAL A 1 308 ? -1.783 -6.925 1.626 1.00 98.50 308 VAL A O 1
ATOM 2451 N N . TYR A 1 309 ? -2.800 -4.904 1.712 1.00 97.69 309 TYR A N 1
ATOM 2452 C CA . TYR A 1 309 ? -3.858 -5.124 0.748 1.00 97.69 309 TYR A CA 1
ATOM 2453 C C . TYR A 1 309 ? -3.693 -4.162 -0.430 1.00 97.69 309 TYR A C 1
ATOM 2455 O O . TYR A 1 309 ? -3.448 -2.975 -0.234 1.00 97.69 309 TYR A O 1
ATOM 2463 N N . GLU A 1 310 ? -3.857 -4.656 -1.652 1.00 94.00 310 GLU A N 1
ATOM 2464 C CA . GLU A 1 310 ? -3.857 -3.853 -2.876 1.00 94.00 310 GLU A CA 1
ATOM 2465 C C . GLU A 1 310 ? -5.290 -3.684 -3.373 1.00 94.00 310 GLU A C 1
ATOM 2467 O O . GLU A 1 310 ? -6.033 -4.657 -3.489 1.00 94.00 310 GLU A O 1
ATOM 2472 N N . GLN A 1 311 ? -5.692 -2.445 -3.647 1.00 90.44 311 GLN A N 1
ATOM 2473 C CA . GLN A 1 311 ? -7.014 -2.132 -4.165 1.00 90.44 311 GLN A CA 1
ATOM 2474 C C . GLN A 1 311 ? -7.191 -2.807 -5.519 1.00 90.44 311 GLN A C 1
ATOM 2476 O O . GLN A 1 311 ? -6.429 -2.572 -6.459 1.00 90.44 311 GLN A O 1
ATOM 2481 N N . ASP A 1 312 ? -8.242 -3.604 -5.642 1.00 82.75 312 ASP A N 1
ATOM 2482 C CA . ASP A 1 312 ? -8.550 -4.253 -6.897 1.00 82.75 312 ASP A CA 1
ATOM 2483 C C . ASP A 1 312 ? -9.310 -3.288 -7.811 1.00 82.75 312 ASP A C 1
ATOM 2485 O O . ASP A 1 312 ? -10.478 -2.946 -7.588 1.00 82.75 312 ASP A O 1
ATOM 2489 N N . ILE A 1 313 ? -8.615 -2.825 -8.848 1.00 67.25 313 ILE A N 1
ATOM 2490 C CA . ILE A 1 313 ? -9.123 -1.902 -9.871 1.00 67.25 313 ILE A CA 1
ATOM 2491 C C . ILE A 1 313 ? -9.601 -2.686 -11.122 1.00 67.25 313 ILE A C 1
ATOM 2493 O O . ILE A 1 313 ? -10.012 -2.080 -12.112 1.00 67.25 313 ILE A O 1
ATOM 2497 N N . GLY A 1 314 ? -9.574 -4.029 -11.098 1.00 59.88 314 GLY A N 1
ATOM 2498 C CA . GLY A 1 314 ? -9.820 -4.892 -12.259 1.00 59.88 314 GLY A CA 1
ATOM 2499 C C . GLY A 1 314 ? -10.607 -6.183 -11.984 1.00 59.88 314 GLY A C 1
ATOM 2500 O O . GLY A 1 314 ? -11.806 -6.231 -12.254 1.00 59.88 314 GLY A O 1
ATOM 2501 N N . ASN A 1 315 ? -9.923 -7.254 -11.564 1.00 48.12 315 ASN A N 1
ATOM 2502 C CA . ASN A 1 315 ? -10.341 -8.661 -11.752 1.00 48.12 315 ASN A CA 1
ATOM 2503 C C . ASN A 1 315 ? -11.554 -9.091 -10.905 1.00 48.12 315 ASN A C 1
ATOM 2505 O O . ASN A 1 315 ? -12.415 -9.834 -11.373 1.00 48.12 315 ASN A O 1
ATOM 2509 N N . HIS A 1 316 ? -11.626 -8.602 -9.678 1.00 52.66 316 HIS A N 1
ATOM 2510 C CA . HIS A 1 316 ? -12.721 -8.707 -8.709 1.00 52.66 316 HIS A CA 1
ATOM 2511 C C . HIS A 1 316 ? -13.240 -7.309 -8.315 1.00 52.66 316 HIS A C 1
ATOM 2513 O O . HIS A 1 316 ? -14.207 -7.185 -7.557 1.00 52.66 316 HIS A O 1
ATOM 2519 N N . GLY A 1 317 ? -12.619 -6.256 -8.863 1.00 52.81 317 GLY A N 1
ATOM 2520 C CA . GLY A 1 317 ? -12.908 -4.847 -8.654 1.00 52.81 317 GLY A CA 1
ATOM 2521 C C . GLY A 1 317 ? -14.300 -4.479 -9.141 1.00 52.81 317 GLY A C 1
ATOM 2522 O O . GLY A 1 317 ? -14.509 -4.014 -10.262 1.00 52.81 317 GLY A O 1
ATOM 2523 N N . GLN A 1 318 ? -15.290 -4.674 -8.278 1.00 57.44 318 GLN A N 1
ATOM 2524 C CA . GLN A 1 318 ? -16.604 -4.115 -8.513 1.00 57.44 318 GLN A CA 1
ATOM 2525 C C . GLN A 1 318 ? -16.557 -2.614 -8.198 1.00 57.44 318 GLN A C 1
ATOM 2527 O O . GLN A 1 318 ? -16.378 -2.200 -7.054 1.00 57.44 318 GLN A O 1
ATOM 2532 N N . TRP A 1 319 ? -16.734 -1.786 -9.222 1.00 61.69 319 TRP A N 1
ATOM 2533 C CA . TRP A 1 319 ? -16.928 -0.351 -9.076 1.00 61.69 319 TRP A CA 1
ATOM 2534 C C . TRP A 1 319 ? -18.331 -0.074 -8.534 1.00 61.69 319 TRP A C 1
ATOM 2536 O O . TRP A 1 319 ? -19.325 -0.656 -8.990 1.00 61.69 319 TRP A O 1
ATOM 2546 N N . TYR A 1 320 ? -18.426 0.817 -7.550 1.00 62.84 320 TYR A N 1
ATOM 2547 C CA . TYR A 1 320 ? -19.714 1.267 -7.047 1.00 62.84 320 TYR A CA 1
ATOM 2548 C C . TYR A 1 320 ? -20.310 2.310 -7.989 1.00 62.84 320 TYR A C 1
ATOM 2550 O O . TYR A 1 320 ? -19.844 3.444 -8.059 1.00 62.84 320 TYR A O 1
ATOM 2558 N N . CYS A 1 321 ? -21.363 1.927 -8.709 1.00 65.38 321 CYS A N 1
ATOM 2559 C CA . CYS A 1 321 ? -22.072 2.852 -9.576 1.00 65.38 321 CYS A CA 1
ATOM 2560 C C . CYS A 1 321 ? -23.126 3.621 -8.782 1.00 65.38 321 CYS A C 1
ATOM 2562 O O . CYS A 1 321 ? -24.176 3.059 -8.466 1.00 65.38 321 CYS A O 1
ATOM 2564 N N . GLN A 1 322 ? -22.878 4.911 -8.530 1.00 61.16 322 GLN A N 1
ATOM 2565 C CA . GLN A 1 322 ? -23.806 5.802 -7.816 1.00 61.16 322 GLN A CA 1
ATOM 2566 C C . GLN A 1 322 ? -25.187 5.889 -8.486 1.00 61.16 322 GLN A C 1
ATOM 2568 O O . GLN A 1 322 ? -26.202 5.993 -7.810 1.00 61.16 322 GLN A O 1
ATOM 2573 N N . HIS A 1 323 ? -25.246 5.762 -9.815 1.00 74.31 323 HIS A N 1
ATOM 2574 C CA . HIS A 1 323 ? -26.506 5.755 -10.567 1.00 74.31 323 HIS A CA 1
ATOM 2575 C C . HIS A 1 323 ? -27.304 4.456 -10.413 1.00 74.31 323 HIS A C 1
ATOM 2577 O O . HIS A 1 323 ? -28.529 4.453 -10.493 1.00 74.31 323 HIS A O 1
ATOM 2583 N N . CYS A 1 324 ? -26.607 3.331 -10.263 1.00 75.81 324 CYS A N 1
ATOM 2584 C CA . CYS A 1 324 ? -27.224 2.012 -10.167 1.00 75.81 324 CYS A CA 1
ATOM 2585 C C . CYS A 1 324 ? -27.437 1.560 -8.714 1.00 75.81 324 CYS A C 1
ATOM 2587 O O . CYS A 1 324 ? -28.046 0.508 -8.514 1.00 75.81 324 CYS A O 1
ATOM 2589 N N . ASP A 1 325 ? -26.862 2.290 -7.754 1.00 64.06 325 ASP A N 1
ATOM 2590 C CA . ASP A 1 325 ? -26.776 1.982 -6.323 1.00 64.06 325 ASP A CA 1
ATOM 2591 C C . ASP A 1 325 ? -26.257 0.562 -6.017 1.00 64.06 325 ASP A C 1
ATOM 2593 O O . ASP A 1 325 ? -26.691 -0.126 -5.092 1.00 64.06 325 ASP A O 1
ATOM 2597 N N . LYS A 1 326 ? -25.331 0.061 -6.847 1.00 70.12 326 LYS A N 1
ATOM 2598 C CA . LYS A 1 326 ? -24.795 -1.304 -6.736 1.00 70.12 326 LYS A CA 1
ATOM 2599 C C . LYS A 1 326 ? -23.404 -1.452 -7.332 1.00 70.12 326 LYS A C 1
ATOM 2601 O O . LYS A 1 326 ? -22.990 -0.704 -8.216 1.00 70.12 326 LYS A O 1
ATOM 2606 N N . LEU A 1 327 ? -22.721 -2.483 -6.847 1.00 59.91 327 LEU A N 1
ATOM 2607 C CA . LEU A 1 327 ? -21.418 -2.932 -7.314 1.00 59.91 327 LEU A CA 1
ATOM 2608 C C . LEU A 1 327 ? -21.534 -3.560 -8.714 1.00 59.91 327 LEU A C 1
ATOM 2610 O O . LEU A 1 327 ? -22.418 -4.388 -8.967 1.00 59.91 327 LEU A O 1
ATOM 2614 N N . ARG A 1 328 ? -20.671 -3.133 -9.640 1.00 66.69 328 ARG A N 1
ATOM 2615 C CA . ARG A 1 328 ? -20.646 -3.556 -11.047 1.00 66.69 328 ARG A CA 1
ATOM 2616 C C . ARG A 1 328 ? -19.209 -3.672 -11.541 1.00 66.69 328 ARG A C 1
ATOM 2618 O O . ARG A 1 328 ? -18.357 -2.902 -11.127 1.00 66.69 328 ARG A O 1
ATOM 2625 N N . HIS A 1 329 ? -18.953 -4.571 -12.484 1.00 63.44 329 HIS A N 1
ATOM 2626 C CA . HIS A 1 329 ? -17.720 -4.489 -13.264 1.00 63.44 329 HIS A CA 1
ATOM 2627 C C . HIS A 1 329 ? -17.701 -3.159 -14.025 1.00 63.44 329 HIS A C 1
ATOM 2629 O O . HIS A 1 329 ? -18.711 -2.776 -14.623 1.00 63.44 329 HIS A O 1
ATOM 2635 N N . ALA A 1 330 ? -16.567 -2.467 -14.007 1.00 63.03 330 ALA A N 1
ATOM 2636 C CA . ALA A 1 330 ? -16.365 -1.242 -14.767 1.00 63.03 330 ALA A CA 1
ATOM 2637 C C . ALA A 1 330 ? -15.137 -1.370 -15.664 1.00 63.03 330 ALA A C 1
ATOM 2639 O O . ALA A 1 330 ? -14.213 -2.129 -15.386 1.00 63.03 330 ALA A O 1
ATOM 2640 N N . LYS A 1 331 ? -15.134 -0.605 -16.756 1.00 61.81 331 LYS A N 1
ATOM 2641 C CA . LYS A 1 331 ? -13.949 -0.407 -17.590 1.00 61.81 331 LYS A CA 1
ATOM 2642 C C . LYS A 1 331 ? -13.360 0.953 -17.237 1.00 61.81 331 LYS A C 1
ATOM 2644 O O . LYS A 1 331 ? -14.039 1.966 -17.398 1.00 61.81 331 LYS A O 1
ATOM 2649 N N . LYS A 1 332 ? -12.114 0.983 -16.767 1.00 64.81 332 LYS A N 1
ATOM 2650 C CA . LYS A 1 332 ? -11.363 2.230 -16.582 1.00 64.81 332 LYS A CA 1
ATOM 2651 C C . LYS A 1 332 ? -10.814 2.671 -17.939 1.00 64.81 332 LYS A C 1
ATOM 2653 O O . LYS A 1 332 ? -10.145 1.894 -18.614 1.00 64.81 332 LYS A O 1
ATOM 2658 N N . LYS A 1 333 ? -11.095 3.911 -18.335 1.00 65.81 333 LYS A N 1
ATOM 2659 C CA . LYS A 1 333 ? -10.484 4.566 -19.498 1.00 65.81 333 LYS A CA 1
ATOM 2660 C C . LYS A 1 333 ? -9.836 5.862 -19.024 1.00 65.81 333 LYS A C 1
ATOM 2662 O O . LYS A 1 333 ? -10.446 6.597 -18.254 1.00 65.81 333 LYS A O 1
ATOM 2667 N N . ILE A 1 334 ? -8.600 6.099 -19.443 1.00 75.31 334 ILE A N 1
ATOM 2668 C CA . ILE A 1 334 ? -7.822 7.294 -19.100 1.00 75.31 334 ILE A CA 1
ATOM 2669 C C . ILE A 1 334 ? -7.890 8.254 -20.291 1.00 75.31 334 ILE A C 1
ATOM 2671 O O . ILE A 1 334 ? -7.872 7.803 -21.437 1.00 75.31 334 ILE A O 1
ATOM 2675 N N . TYR A 1 335 ? -7.994 9.552 -20.008 1.00 81.00 335 TYR A N 1
ATOM 2676 C CA . TYR A 1 335 ? -7.975 10.625 -21.000 1.00 81.00 335 TYR A CA 1
ATOM 2677 C C . TYR A 1 335 ? -6.880 11.638 -20.660 1.00 81.00 335 TYR A C 1
ATOM 2679 O O . TYR A 1 335 ? -6.591 11.867 -19.486 1.00 81.00 335 TYR A O 1
ATOM 2687 N N . LEU A 1 336 ? -6.329 12.282 -21.684 1.00 82.88 336 LEU A N 1
ATOM 2688 C CA . LEU A 1 336 ? -5.528 13.493 -21.560 1.00 82.88 336 LEU A CA 1
ATOM 2689 C C . LEU A 1 336 ? -6.472 14.678 -21.312 1.00 82.88 336 LEU A C 1
ATOM 2691 O O . LEU A 1 336 ? -7.443 14.877 -22.047 1.00 82.88 336 LEU A O 1
ATOM 2695 N N . LEU A 1 337 ? -6.219 15.449 -20.254 1.00 80.06 337 LEU A N 1
ATOM 2696 C CA . LEU A 1 337 ? -6.994 16.659 -19.961 1.00 80.06 337 LEU A CA 1
ATOM 2697 C C . LEU A 1 337 ? -6.567 17.823 -20.864 1.00 80.06 337 LEU A C 1
ATOM 2699 O O . LEU A 1 337 ? -7.401 18.609 -21.319 1.00 80.06 337 LEU A O 1
ATOM 2703 N N . GLU A 1 338 ? -5.262 17.911 -21.102 1.00 80.62 338 GLU A N 1
ATOM 2704 C CA . GLU A 1 338 ? -4.587 18.899 -21.935 1.00 80.62 338 GLU A CA 1
ATOM 2705 C C . GLU A 1 338 ? -3.416 18.226 -22.647 1.00 80.62 338 GLU A C 1
ATOM 2707 O O . GLU A 1 338 ? -2.924 17.180 -22.213 1.00 80.62 338 GLU A O 1
ATOM 2712 N N . VAL A 1 339 ? -2.996 18.819 -23.759 1.00 86.31 339 VAL A N 1
ATOM 2713 C CA . VAL A 1 339 ? -1.915 18.314 -24.605 1.00 86.31 339 VAL A CA 1
ATOM 2714 C C . VAL A 1 339 ? -0.897 19.433 -24.842 1.00 86.31 339 VAL A C 1
ATOM 2716 O O . VAL A 1 339 ? -1.298 20.583 -25.041 1.00 86.31 339 VAL A O 1
ATOM 2719 N N . PRO A 1 340 ? 0.413 19.143 -24.786 1.00 90.44 340 PRO A N 1
ATOM 2720 C CA . PRO A 1 340 ? 1.448 20.164 -24.919 1.00 90.44 340 PRO A CA 1
ATOM 2721 C C . PRO A 1 340 ? 1.692 20.538 -26.387 1.00 90.44 340 PRO A C 1
ATOM 2723 O O . PRO A 1 340 ? 1.475 19.730 -27.285 1.00 90.44 340 PRO A O 1
ATOM 2726 N N . SER A 1 341 ? 2.228 21.732 -26.650 1.00 89.62 341 SER A N 1
ATOM 2727 C CA . SER A 1 341 ? 2.618 22.149 -28.011 1.00 89.62 341 SER A CA 1
ATOM 2728 C C . SER A 1 341 ? 3.804 21.351 -28.572 1.00 89.62 341 SER A C 1
ATOM 2730 O O . SER A 1 341 ? 3.935 21.198 -29.787 1.00 89.62 341 SER A O 1
ATOM 2732 N N . VAL A 1 342 ? 4.652 20.822 -27.687 1.00 92.69 342 VAL A N 1
ATOM 2733 C CA . VAL A 1 342 ? 5.700 19.848 -27.997 1.00 92.69 342 VAL A CA 1
ATOM 2734 C C . VAL A 1 342 ? 5.440 18.610 -27.156 1.00 92.69 342 VAL A C 1
ATOM 2736 O O . VAL A 1 342 ? 5.454 18.666 -25.929 1.00 92.69 342 VAL A O 1
ATOM 2739 N N . LEU A 1 343 ? 5.182 17.496 -27.826 1.00 93.44 343 LEU A N 1
ATOM 2740 C CA . LEU A 1 343 ? 4.902 16.214 -27.206 1.00 93.44 343 LEU A CA 1
ATOM 2741 C C . LEU A 1 343 ? 6.144 15.331 -27.313 1.00 93.44 343 LEU A C 1
ATOM 2743 O O . LEU A 1 343 ? 6.629 15.058 -28.409 1.00 93.44 343 LEU A O 1
ATOM 2747 N N . ILE A 1 344 ? 6.635 14.855 -26.173 1.00 94.25 344 ILE A N 1
ATOM 2748 C CA . ILE A 1 344 ? 7.729 13.887 -26.110 1.00 94.25 344 ILE A CA 1
ATOM 2749 C C . ILE A 1 344 ? 7.137 12.554 -25.667 1.00 94.25 344 ILE A C 1
ATOM 2751 O O . ILE A 1 344 ? 6.565 12.453 -24.583 1.00 94.25 344 ILE A O 1
ATOM 2755 N N . LEU A 1 345 ? 7.257 11.535 -26.514 1.00 92.06 345 LEU A N 1
ATOM 2756 C CA . LEU A 1 345 ? 6.811 10.178 -26.218 1.00 92.06 345 LEU A CA 1
ATOM 2757 C C . LEU A 1 345 ? 8.025 9.267 -26.089 1.00 92.06 345 LEU A C 1
ATOM 2759 O O . LEU A 1 345 ? 8.718 8.995 -27.069 1.00 92.06 345 LEU A O 1
ATOM 2763 N N . GLN A 1 346 ? 8.265 8.769 -24.882 1.00 90.31 346 GLN A N 1
ATOM 2764 C CA . GLN A 1 346 ? 9.261 7.735 -24.645 1.00 90.31 346 GLN A CA 1
ATOM 2765 C C . GLN A 1 346 ? 8.611 6.358 -24.767 1.00 90.31 346 GLN A C 1
ATOM 2767 O O . GLN A 1 346 ? 7.631 6.041 -24.090 1.00 90.31 346 GLN A O 1
ATOM 2772 N N . LEU A 1 347 ? 9.167 5.515 -25.630 1.00 87.50 347 LEU A N 1
ATOM 2773 C CA . LEU A 1 347 ? 8.722 4.140 -25.783 1.00 87.50 347 LEU A CA 1
ATOM 2774 C C . LEU A 1 347 ? 9.338 3.307 -24.655 1.00 87.50 347 LEU A C 1
ATOM 2776 O O . LEU A 1 347 ? 10.560 3.170 -24.571 1.00 87.50 347 LEU A O 1
ATOM 2780 N N . LYS A 1 348 ? 8.495 2.712 -23.799 1.00 84.06 348 LYS A N 1
ATOM 2781 C CA . LYS A 1 348 ? 8.937 1.781 -22.747 1.00 84.06 348 LYS A CA 1
ATOM 2782 C C . LYS A 1 348 ? 9.440 0.485 -23.386 1.00 84.06 348 LYS A C 1
ATOM 2784 O O . LYS A 1 348 ? 8.706 -0.487 -23.531 1.00 84.06 348 LYS A O 1
ATOM 2789 N N . ARG A 1 349 ? 10.698 0.502 -23.821 1.00 79.19 349 ARG A N 1
ATOM 2790 C CA . ARG A 1 349 ? 11.357 -0.600 -24.536 1.00 79.19 349 ARG A CA 1
ATOM 2791 C C . ARG A 1 349 ? 12.254 -1.449 -23.659 1.00 79.19 349 ARG A C 1
ATOM 2793 O O . ARG A 1 349 ? 12.832 -2.397 -24.161 1.00 79.19 349 ARG A O 1
ATOM 2800 N N . PHE A 1 350 ? 12.360 -1.157 -22.375 1.00 74.88 350 PHE A N 1
ATOM 2801 C CA . PHE A 1 350 ? 13.020 -2.040 -21.427 1.00 74.88 350 PHE A CA 1
ATOM 2802 C C . PHE A 1 350 ? 11.947 -2.611 -20.523 1.00 74.88 350 PHE A C 1
ATOM 2804 O O . PHE A 1 350 ? 11.177 -1.873 -19.900 1.00 74.88 350 PHE A O 1
ATOM 2811 N N . ASN A 1 351 ? 11.832 -3.935 -20.542 1.00 59.19 351 ASN A N 1
ATOM 2812 C CA . ASN A 1 351 ? 10.954 -4.602 -19.612 1.00 59.19 351 ASN A CA 1
ATOM 2813 C C . ASN A 1 351 ? 11.642 -4.594 -18.245 1.00 59.19 351 ASN A C 1
ATOM 2815 O O . ASN A 1 351 ? 12.768 -5.066 -18.127 1.00 59.19 351 ASN A O 1
ATOM 2819 N N . ASN A 1 352 ? 10.956 -4.084 -17.226 1.00 50.75 352 ASN A N 1
ATOM 2820 C CA . ASN A 1 352 ? 11.386 -4.242 -15.836 1.00 50.75 352 ASN A CA 1
ATOM 2821 C C . ASN A 1 352 ? 10.800 -5.532 -15.236 1.00 50.75 352 ASN A C 1
ATOM 2823 O O . ASN A 1 352 ? 10.623 -5.639 -14.024 1.00 50.75 352 ASN A O 1
ATOM 2827 N N . ASP A 1 353 ? 10.482 -6.528 -16.071 1.00 45.78 353 ASP A N 1
ATOM 2828 C CA . ASP A 1 353 ? 10.226 -7.870 -15.576 1.00 45.78 353 ASP A CA 1
ATOM 2829 C C . ASP A 1 353 ? 11.527 -8.420 -15.000 1.00 45.78 353 ASP A C 1
ATOM 2831 O O . ASP A 1 353 ? 12.518 -8.611 -15.705 1.00 45.78 353 ASP A O 1
ATOM 2835 N N . LEU A 1 354 ? 11.460 -8.722 -13.705 1.00 43.00 354 LEU A N 1
ATOM 2836 C CA . LEU A 1 354 ? 12.485 -9.182 -12.757 1.00 43.00 354 LEU A CA 1
ATOM 2837 C C . LEU A 1 354 ? 13.398 -10.346 -13.205 1.00 43.00 354 LEU A C 1
ATOM 2839 O O . LEU A 1 354 ? 14.155 -10.886 -12.407 1.00 43.00 354 LEU A O 1
ATOM 2843 N N . ARG A 1 355 ? 13.284 -10.818 -14.447 1.00 43.28 355 ARG A N 1
ATOM 2844 C CA . ARG A 1 355 ? 14.071 -11.910 -15.030 1.00 43.28 355 ARG A CA 1
ATOM 2845 C C . ARG A 1 355 ? 14.811 -11.525 -16.310 1.00 43.28 355 ARG A C 1
ATOM 2847 O O . ARG A 1 355 ? 15.632 -12.320 -16.763 1.00 43.28 355 ARG A O 1
ATOM 2854 N N . SER A 1 356 ? 14.516 -10.380 -16.932 1.00 47.53 356 SER A N 1
ATOM 2855 C CA . SER A 1 356 ? 15.105 -10.027 -18.224 1.00 47.53 356 SER A CA 1
ATOM 2856 C C . SER A 1 356 ? 15.250 -8.519 -18.414 1.00 47.53 356 SER A C 1
ATOM 2858 O O . SER A 1 356 ? 14.301 -7.836 -18.778 1.00 47.53 356 SER A O 1
ATOM 2860 N N . PHE A 1 357 ? 16.479 -8.021 -18.269 1.00 57.56 357 PHE A N 1
ATOM 2861 C CA . PHE A 1 357 ? 16.877 -6.674 -18.697 1.00 57.56 357 PHE A CA 1
ATOM 2862 C C . PHE A 1 357 ? 17.139 -6.634 -20.211 1.00 57.56 357 PHE A C 1
ATOM 2864 O O . PHE A 1 357 ? 18.188 -6.179 -20.662 1.00 57.56 357 PHE A O 1
ATOM 2871 N N . SER A 1 358 ? 16.235 -7.202 -21.012 1.00 64.69 358 SER A N 1
ATOM 2872 C CA . SER A 1 358 ? 16.367 -7.206 -22.469 1.00 64.69 358 SER A CA 1
ATOM 2873 C C . SER A 1 358 ? 15.499 -6.128 -23.089 1.00 64.69 358 SER A C 1
ATOM 2875 O O . SER A 1 358 ? 14.311 -6.018 -22.768 1.00 64.69 358 SER A O 1
ATOM 2877 N N . LYS A 1 359 ? 16.075 -5.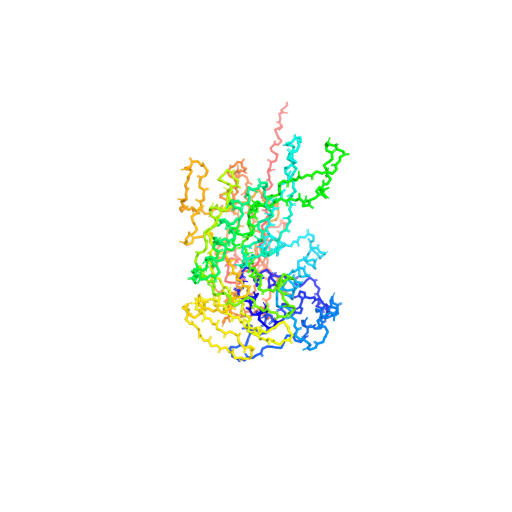391 -24.035 1.00 77.94 359 LYS A N 1
ATOM 2878 C CA . LYS A 1 359 ? 15.316 -4.495 -24.897 1.00 77.94 359 LYS A CA 1
ATOM 2879 C C . LYS A 1 359 ? 14.193 -5.247 -25.635 1.00 77.94 359 LYS A C 1
ATOM 2881 O O . LYS A 1 359 ? 14.384 -6.337 -26.170 1.00 77.94 359 LYS A O 1
ATOM 2886 N N . ILE A 1 360 ? 13.011 -4.645 -25.662 1.00 81.88 360 ILE A N 1
ATOM 2887 C CA . ILE A 1 360 ? 11.848 -5.056 -26.438 1.00 81.88 360 ILE A CA 1
ATOM 2888 C C . ILE A 1 360 ? 12.061 -4.554 -27.869 1.00 81.88 360 ILE A C 1
ATOM 2890 O O . ILE A 1 360 ? 11.732 -3.413 -28.214 1.00 81.88 360 ILE A O 1
ATOM 2894 N N . ASP A 1 361 ? 12.596 -5.431 -28.713 1.00 79.62 361 ASP A N 1
ATOM 2895 C CA . ASP A 1 361 ? 12.879 -5.158 -30.128 1.00 79.62 361 ASP A CA 1
ATOM 2896 C C . ASP A 1 361 ? 11.641 -5.341 -31.026 1.00 79.62 361 ASP A C 1
ATOM 2898 O O . ASP A 1 361 ? 11.722 -5.794 -32.163 1.00 79.62 361 ASP A O 1
ATOM 2902 N N . THR A 1 362 ? 10.455 -4.992 -30.524 1.00 85.06 362 THR A N 1
ATOM 2903 C CA . THR A 1 362 ? 9.231 -4.974 -31.340 1.00 85.06 362 THR A CA 1
ATOM 2904 C C . THR A 1 362 ? 9.199 -3.702 -32.183 1.00 85.06 362 THR A C 1
ATOM 2906 O O . THR A 1 362 ? 9.429 -2.610 -31.657 1.00 85.06 362 THR A O 1
ATOM 2909 N N . LEU A 1 363 ? 8.915 -3.803 -33.483 1.00 87.12 363 LEU A N 1
ATOM 2910 C CA . LEU A 1 363 ? 8.681 -2.612 -34.300 1.00 87.12 363 LEU A CA 1
ATOM 2911 C C . LEU A 1 363 ? 7.436 -1.894 -33.772 1.00 87.12 363 LEU A C 1
ATOM 2913 O O . LEU A 1 363 ? 6.378 -2.505 -33.647 1.00 87.12 363 LEU A O 1
ATOM 2917 N N . ILE A 1 364 ? 7.577 -0.612 -33.445 1.00 86.19 364 ILE A N 1
ATOM 2918 C CA . ILE A 1 364 ? 6.447 0.242 -33.079 1.00 86.19 364 ILE A CA 1
ATOM 2919 C C . ILE A 1 364 ? 6.315 1.225 -34.220 1.00 86.19 364 ILE A C 1
ATOM 2921 O O . ILE A 1 364 ? 7.208 2.047 -34.413 1.00 86.19 364 ILE A O 1
ATOM 2925 N N . GLU A 1 365 ? 5.235 1.100 -34.980 1.00 89.62 365 GLU A N 1
ATOM 2926 C CA . GLU A 1 365 ? 4.916 2.072 -36.011 1.00 89.62 365 GLU A CA 1
ATOM 2927 C C . GLU A 1 365 ? 4.366 3.344 -35.369 1.00 89.62 365 GLU A C 1
ATOM 2929 O O . GLU A 1 365 ? 3.596 3.288 -34.410 1.00 89.62 365 GLU A O 1
ATOM 2934 N N . TYR A 1 366 ? 4.807 4.493 -35.873 1.00 90.88 366 TYR A N 1
ATOM 2935 C CA . TYR A 1 366 ? 4.392 5.803 -35.390 1.00 90.88 366 TYR A CA 1
ATOM 2936 C C . TYR A 1 366 ? 4.224 6.771 -36.562 1.00 90.88 366 TYR A C 1
ATOM 2938 O O . TYR A 1 366 ? 4.941 6.683 -37.565 1.00 90.88 366 TYR A O 1
ATOM 2946 N N . ASP A 1 367 ? 3.267 7.684 -36.427 1.00 91.12 367 ASP A N 1
ATOM 2947 C CA . ASP A 1 367 ? 2.873 8.602 -37.492 1.00 91.12 367 ASP A CA 1
ATOM 2948 C C . ASP A 1 367 ? 3.921 9.703 -37.691 1.00 91.12 367 ASP A C 1
ATOM 2950 O O . ASP A 1 367 ? 4.316 10.391 -36.759 1.00 91.12 367 ASP A O 1
ATOM 2954 N N . LEU A 1 368 ? 4.393 9.904 -38.921 1.00 90.50 368 LEU A N 1
ATOM 2955 C CA . LEU A 1 368 ? 5.433 10.905 -39.199 1.00 90.50 368 LEU A CA 1
ATOM 2956 C C . LEU A 1 368 ? 4.877 12.327 -39.298 1.00 90.50 368 LEU A C 1
ATOM 2958 O O . LEU A 1 368 ? 5.535 13.286 -38.893 1.00 90.50 368 LEU A O 1
ATOM 2962 N N . ASP A 1 369 ? 3.683 12.465 -39.863 1.00 88.06 369 ASP A N 1
ATOM 2963 C CA . ASP A 1 369 ? 3.145 13.761 -40.272 1.00 88.06 369 ASP A CA 1
ATOM 2964 C C . ASP A 1 369 ? 1.742 14.031 -39.722 1.00 88.06 369 ASP A C 1
ATOM 2966 O O . ASP A 1 369 ? 1.230 15.127 -39.930 1.00 88.06 369 ASP A O 1
ATOM 2970 N N . ASP A 1 370 ? 1.117 13.059 -39.049 1.00 89.81 370 ASP A N 1
ATOM 2971 C CA . ASP A 1 370 ? -0.300 13.159 -38.707 1.00 89.81 370 ASP A CA 1
ATOM 2972 C C . ASP A 1 370 ? -0.716 12.365 -37.460 1.00 89.81 370 ASP A C 1
ATOM 2974 O O . ASP A 1 370 ? -1.685 11.606 -37.476 1.00 89.81 370 ASP A O 1
ATOM 2978 N N . LEU A 1 371 ? 0.019 12.528 -36.358 1.00 92.69 371 LEU A N 1
ATOM 2979 C CA . LEU A 1 371 ? -0.381 11.915 -35.094 1.00 92.69 371 LEU A CA 1
ATOM 2980 C C . LEU A 1 371 ? -1.611 12.646 -34.535 1.00 92.69 371 LEU A C 1
ATOM 2982 O O . LEU A 1 371 ? -1.529 13.804 -34.112 1.00 92.69 371 LEU A O 1
ATOM 2986 N N . ASP A 1 372 ? -2.743 11.947 -34.506 1.00 91.56 372 ASP A N 1
ATOM 2987 C CA . ASP A 1 372 ? -4.008 12.444 -33.971 1.00 91.56 372 ASP A CA 1
ATOM 2988 C C . ASP A 1 372 ? -4.163 12.053 -32.492 1.00 91.56 372 ASP A C 1
ATOM 2990 O O . ASP A 1 372 ? -4.455 10.901 -32.157 1.00 91.56 372 ASP A O 1
ATOM 2994 N N . LEU A 1 373 ? -3.981 13.019 -31.580 1.00 89.25 373 LEU A N 1
ATOM 2995 C CA . LEU A 1 373 ? -4.218 12.779 -30.151 1.00 89.25 373 LEU A CA 1
ATOM 2996 C C . LEU A 1 373 ? -5.668 13.031 -29.721 1.00 89.25 373 LEU A C 1
ATOM 2998 O O . LEU A 1 373 ? -6.015 12.773 -28.565 1.00 89.25 373 LEU A O 1
ATOM 3002 N N . ASN A 1 374 ? -6.542 13.495 -30.616 1.00 86.88 374 ASN A N 1
ATOM 3003 C CA . ASN A 1 374 ? -7.903 13.897 -30.276 1.00 86.88 374 ASN A CA 1
ATOM 3004 C C . ASN A 1 374 ? -8.705 12.752 -29.630 1.00 86.88 374 ASN A C 1
ATOM 3006 O O . ASN A 1 374 ? -9.451 12.959 -28.674 1.00 86.88 374 ASN A O 1
ATOM 3010 N N . THR A 1 375 ? -8.499 11.508 -30.075 1.00 84.12 375 THR A N 1
ATOM 3011 C CA . THR A 1 375 ? -9.178 10.324 -29.512 1.00 84.12 375 THR A CA 1
ATOM 3012 C C . THR A 1 375 ? -8.765 9.982 -28.079 1.00 84.12 375 THR A C 1
ATOM 3014 O O . THR A 1 375 ? -9.464 9.217 -27.405 1.00 84.12 375 THR A O 1
ATOM 3017 N N . TYR A 1 376 ? -7.645 10.535 -27.613 1.00 85.50 376 TYR A N 1
ATOM 3018 C CA . TYR A 1 376 ? -7.104 10.334 -26.271 1.00 85.50 376 TYR A CA 1
ATOM 3019 C C . TYR A 1 376 ? -7.435 11.496 -25.330 1.00 85.50 376 TYR A C 1
ATOM 3021 O O . TYR A 1 376 ? -7.291 11.342 -24.121 1.00 85.50 376 TYR A O 1
ATOM 3029 N N . VAL A 1 377 ? -7.922 12.626 -25.850 1.00 85.44 377 VAL A N 1
ATOM 3030 C CA . VAL A 1 377 ? -8.349 13.787 -25.057 1.00 85.44 377 VAL A CA 1
ATOM 3031 C C . VAL A 1 377 ? -9.770 13.594 -24.526 1.00 85.44 377 VAL A C 1
ATOM 3033 O O . VAL A 1 377 ? -10.602 12.908 -25.131 1.00 85.44 377 VAL A O 1
ATOM 3036 N N . VAL A 1 378 ? -10.051 14.183 -23.360 1.00 81.69 378 VAL A N 1
ATOM 3037 C CA . VAL A 1 378 ? -11.382 14.164 -22.736 1.00 81.69 378 VAL A CA 1
ATOM 3038 C C . VAL A 1 378 ? -12.458 14.673 -23.718 1.00 81.69 378 VAL A C 1
ATOM 3040 O O . VAL A 1 378 ? -12.243 15.708 -24.347 1.00 81.69 378 VAL A O 1
ATOM 3043 N N . PRO A 1 379 ? -13.632 14.011 -23.847 1.00 84.44 379 PRO A N 1
ATOM 3044 C CA . PRO A 1 379 ? -14.631 14.339 -24.875 1.00 84.44 379 PRO A CA 1
ATOM 3045 C C . PRO A 1 379 ? -15.060 15.810 -24.936 1.00 84.44 379 PRO A C 1
ATOM 3047 O O . PRO A 1 379 ? -15.333 16.329 -26.011 1.00 84.44 379 PRO A O 1
ATOM 3050 N N . SER A 1 380 ? -15.093 16.499 -23.793 1.00 81.81 380 SER A N 1
ATOM 3051 C CA . SER A 1 380 ? -15.457 17.918 -23.707 1.00 81.81 380 SER A CA 1
ATOM 3052 C C . SER A 1 380 ? -14.406 18.879 -24.273 1.00 81.81 380 SER A C 1
ATOM 3054 O O . SER A 1 380 ? -14.711 20.054 -24.458 1.00 81.81 380 SER A O 1
ATOM 3056 N N . ARG A 1 381 ? -13.178 18.409 -24.522 1.00 82.25 381 ARG A N 1
ATOM 3057 C CA . ARG A 1 381 ? -12.043 19.199 -25.028 1.00 82.25 381 ARG A CA 1
ATOM 3058 C C . ARG A 1 381 ? -11.473 18.644 -26.333 1.00 82.25 381 ARG A C 1
ATOM 3060 O O . ARG A 1 381 ? -10.367 19.006 -26.722 1.00 82.25 381 ARG A O 1
ATOM 3067 N N . GLN A 1 382 ? -12.210 17.754 -26.988 1.00 83.94 382 GLN A N 1
ATOM 3068 C CA . GLN A 1 382 ? -11.818 17.232 -28.286 1.00 83.94 382 GLN A CA 1
ATOM 3069 C C . GLN A 1 382 ? -11.840 18.347 -29.331 1.00 83.94 382 GLN A C 1
ATOM 3071 O O . GLN A 1 382 ? -12.843 19.040 -29.502 1.00 83.94 382 GLN A O 1
ATOM 3076 N N . ASP A 1 383 ? -10.729 18.498 -30.038 1.00 82.25 383 ASP A N 1
ATOM 3077 C CA . ASP A 1 383 ? -10.553 19.440 -31.130 1.00 82.25 383 ASP A CA 1
ATOM 3078 C C . ASP A 1 383 ? -9.801 18.720 -32.254 1.00 82.25 383 ASP A C 1
ATOM 3080 O O . ASP A 1 383 ? -8.761 18.092 -32.044 1.00 82.25 383 ASP A O 1
ATOM 3084 N N . LYS A 1 384 ? -10.336 18.809 -33.474 1.00 81.19 384 LYS A N 1
ATOM 3085 C CA . LYS A 1 384 ? -9.715 18.207 -34.660 1.00 81.19 384 LYS A CA 1
ATOM 3086 C C . LYS A 1 384 ? -8.356 18.829 -34.985 1.00 81.19 384 LYS A C 1
ATOM 3088 O O . LYS A 1 384 ? -7.608 18.232 -35.748 1.00 81.19 384 LYS A O 1
ATOM 3093 N N . SER A 1 385 ? -8.024 19.990 -34.414 1.00 82.00 385 SER A N 1
ATOM 3094 C CA . SER A 1 385 ? -6.704 20.611 -34.550 1.00 82.00 385 SER A CA 1
ATOM 3095 C C . SER A 1 385 ? -5.626 19.983 -33.658 1.00 82.00 385 SER A C 1
ATOM 3097 O O . SER A 1 385 ? -4.501 20.479 -33.621 1.00 82.00 385 SER A O 1
ATOM 3099 N N . ILE A 1 386 ? -5.940 18.952 -32.867 1.00 87.31 386 ILE A N 1
ATOM 3100 C CA . ILE A 1 386 ? -4.962 18.269 -32.009 1.00 87.31 386 ILE A CA 1
ATOM 3101 C C . ILE A 1 386 ? -4.181 17.252 -32.853 1.00 87.31 386 ILE A C 1
ATOM 3103 O O . ILE A 1 386 ? -4.337 16.036 -32.739 1.00 87.31 386 ILE A O 1
ATOM 3107 N N . ARG A 1 387 ? -3.360 17.794 -33.754 1.00 91.38 387 ARG A N 1
ATOM 3108 C CA . ARG A 1 387 ? -2.582 17.059 -34.750 1.00 91.38 387 ARG A CA 1
ATOM 3109 C C . ARG A 1 387 ? -1.117 17.413 -34.602 1.00 91.38 387 ARG A C 1
ATOM 3111 O O . ARG A 1 387 ? -0.769 18.570 -34.350 1.00 91.38 387 ARG A O 1
ATOM 3118 N N . TYR A 1 388 ? -0.270 16.403 -34.720 1.00 93.44 388 TYR A N 1
ATOM 3119 C CA . TYR A 1 388 ? 1.152 16.530 -34.462 1.00 93.44 388 TYR A CA 1
ATOM 3120 C C . TYR A 1 388 ? 1.979 15.982 -35.616 1.00 93.44 388 TYR A C 1
ATOM 3122 O O . TYR A 1 388 ? 1.690 14.917 -36.159 1.00 93.44 388 TYR A O 1
ATOM 3130 N N . LYS A 1 389 ? 3.079 16.677 -35.910 1.00 93.25 389 LYS A N 1
ATOM 3131 C CA . LYS A 1 389 ? 4.124 16.212 -36.822 1.00 93.25 389 LYS A CA 1
ATOM 3132 C C . LYS A 1 389 ? 5.345 15.778 -36.044 1.00 93.25 389 LYS A C 1
ATOM 3134 O O . LYS A 1 389 ? 5.794 16.485 -35.142 1.00 93.25 389 LYS A O 1
ATOM 3139 N N . LEU A 1 390 ? 5.910 14.642 -36.422 1.00 93.94 390 LEU A N 1
ATOM 3140 C CA . LEU A 1 390 ? 7.172 14.186 -35.874 1.00 93.94 390 LEU A CA 1
ATOM 3141 C C . LEU A 1 390 ? 8.300 15.080 -36.396 1.00 93.94 390 LEU A C 1
ATOM 3143 O O . LEU A 1 390 ? 8.447 15.290 -37.606 1.00 93.94 390 LEU A O 1
ATOM 3147 N N . THR A 1 391 ? 9.102 15.597 -35.472 1.00 94.56 391 THR A N 1
ATOM 3148 C CA . THR A 1 391 ? 10.241 16.474 -35.761 1.00 94.56 391 THR A CA 1
ATOM 3149 C C . THR A 1 391 ? 11.569 15.796 -35.466 1.00 94.56 391 THR A C 1
ATOM 3151 O O . THR A 1 391 ? 12.547 16.063 -36.164 1.00 94.56 391 THR A O 1
ATOM 3154 N N . ALA A 1 392 ? 11.612 14.892 -34.485 1.00 95.19 392 ALA A N 1
ATOM 3155 C CA . ALA A 1 392 ? 12.806 14.120 -34.179 1.00 95.19 392 ALA A CA 1
ATOM 3156 C C . ALA A 1 392 ? 12.491 12.751 -33.571 1.00 95.19 392 ALA A C 1
ATOM 3158 O O . ALA A 1 392 ? 11.459 12.541 -32.938 1.00 95.19 392 ALA A O 1
ATOM 3159 N N . VAL A 1 393 ? 13.432 11.830 -33.739 1.00 95.69 393 VAL A N 1
ATOM 3160 C CA . VAL A 1 393 ? 13.451 10.502 -33.134 1.00 95.69 393 VAL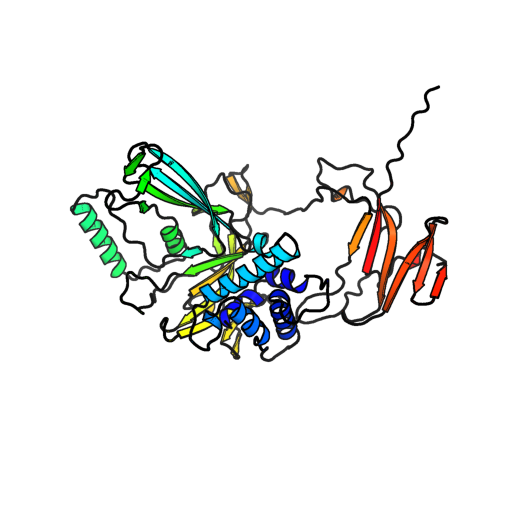 A CA 1
ATOM 3161 C C . VAL A 1 393 ? 14.851 10.236 -32.615 1.00 95.69 393 VAL A C 1
ATOM 3163 O O . VAL A 1 393 ? 15.805 10.198 -33.392 1.00 95.69 393 VAL A O 1
ATOM 3166 N N . SER A 1 394 ? 14.980 10.009 -31.313 1.00 94.94 394 SER A N 1
ATOM 3167 C CA . SER A 1 394 ? 16.184 9.403 -30.753 1.00 94.94 394 SER A CA 1
ATOM 3168 C C . SER A 1 394 ? 16.084 7.892 -30.896 1.00 94.94 394 SER A C 1
ATOM 3170 O O . SER A 1 394 ? 15.065 7.299 -30.536 1.00 94.94 394 SER A O 1
ATOM 3172 N N . ASN A 1 395 ? 17.127 7.270 -31.432 1.00 93.00 395 ASN A N 1
ATOM 3173 C CA . ASN A 1 395 ? 17.216 5.832 -31.623 1.00 93.00 395 ASN A CA 1
ATOM 3174 C C . ASN A 1 395 ? 18.285 5.257 -30.698 1.00 93.00 395 ASN A C 1
ATOM 3176 O O . ASN A 1 395 ? 19.352 5.848 -30.571 1.00 93.00 395 ASN A O 1
ATOM 3180 N N . HIS A 1 396 ? 18.024 4.086 -30.122 1.00 91.31 396 HIS A N 1
ATOM 3181 C CA . HIS A 1 396 ? 18.962 3.338 -29.288 1.00 91.31 396 HIS A CA 1
ATOM 3182 C C . HIS A 1 396 ? 19.242 1.958 -29.884 1.00 91.31 396 HIS A C 1
ATOM 3184 O O . HIS A 1 396 ? 18.320 1.169 -30.113 1.00 91.31 396 HIS A O 1
ATOM 3190 N N . TRP A 1 397 ? 20.515 1.643 -30.103 1.00 87.62 397 TRP A N 1
ATOM 3191 C CA . TRP A 1 397 ? 20.991 0.308 -30.457 1.00 87.62 397 TRP A CA 1
ATOM 3192 C C . TRP A 1 397 ? 21.791 -0.262 -29.294 1.00 87.62 397 TRP A C 1
ATOM 3194 O O . TRP A 1 397 ? 22.935 0.111 -29.061 1.00 87.62 397 TRP A O 1
ATOM 3204 N N . GLY A 1 398 ? 21.200 -1.195 -28.568 1.00 82.69 398 GLY A N 1
ATOM 3205 C CA . GLY A 1 398 ? 21.836 -1.840 -27.434 1.00 82.69 398 GLY A CA 1
ATOM 3206 C C . GLY A 1 398 ? 20.883 -2.852 -26.832 1.00 82.69 398 GLY A C 1
ATOM 3207 O O . GLY A 1 398 ? 19.667 -2.720 -26.956 1.00 82.69 398 GLY A O 1
ATOM 3208 N N . ARG A 1 399 ? 21.441 -3.894 -26.219 1.00 70.94 399 ARG A N 1
ATOM 3209 C CA . ARG A 1 399 ? 20.641 -4.946 -25.584 1.00 70.94 399 ARG A CA 1
ATOM 3210 C C . ARG A 1 399 ? 20.204 -4.570 -24.166 1.00 70.94 399 ARG A C 1
ATOM 3212 O O . ARG A 1 399 ? 19.166 -5.054 -23.721 1.00 70.94 399 ARG A O 1
ATOM 3219 N N . PHE A 1 400 ? 20.988 -3.726 -23.499 1.00 70.56 400 PHE A N 1
ATOM 3220 C CA . PHE A 1 400 ? 20.861 -3.370 -22.087 1.00 70.56 400 PHE A CA 1
ATOM 3221 C C . PHE A 1 400 ? 20.613 -1.865 -21.918 1.00 70.56 400 PHE A C 1
ATOM 3223 O O . PHE A 1 400 ? 20.746 -1.102 -22.874 1.00 70.56 400 PHE A O 1
ATOM 3230 N N . ILE A 1 401 ? 20.206 -1.450 -20.718 1.00 65.25 401 ILE A N 1
ATOM 3231 C CA . ILE A 1 401 ? 19.863 -0.052 -20.408 1.00 65.25 401 ILE A CA 1
ATOM 3232 C C . ILE A 1 401 ? 21.101 0.808 -20.106 1.00 65.25 401 ILE A C 1
ATOM 3234 O O . ILE A 1 401 ? 21.106 2.004 -20.369 1.00 65.25 401 ILE A O 1
ATOM 3238 N N . ASP A 1 402 ? 22.158 0.178 -19.598 1.00 65.75 402 ASP A N 1
ATOM 3239 C CA . ASP A 1 402 ? 23.444 0.764 -19.208 1.00 65.75 402 ASP A CA 1
ATOM 3240 C C . ASP A 1 402 ? 24.470 0.784 -20.354 1.00 65.75 402 ASP A C 1
ATOM 3242 O O . ASP A 1 402 ? 25.594 1.255 -20.186 1.00 65.75 402 ASP A O 1
ATOM 3246 N N . GLY A 1 403 ? 24.091 0.292 -21.537 1.00 69.25 403 GLY A N 1
ATOM 3247 C CA . GLY A 1 403 ? 24.983 0.203 -22.683 1.00 69.25 403 GLY A CA 1
ATOM 3248 C C . GLY A 1 403 ? 24.256 0.240 -24.022 1.00 69.25 403 GLY A C 1
ATOM 3249 O O . GLY A 1 403 ? 23.190 -0.341 -24.215 1.00 69.25 403 GLY A O 1
ATOM 3250 N N . GLY A 1 404 ? 24.864 0.908 -24.993 1.00 84.44 404 GLY A N 1
ATOM 3251 C CA . GLY A 1 404 ? 24.367 0.973 -26.358 1.00 84.44 404 GLY A CA 1
ATOM 3252 C C . GLY A 1 404 ? 24.794 2.251 -27.054 1.00 84.44 404 GLY A C 1
ATOM 3253 O O . GLY A 1 404 ? 25.530 3.067 -26.508 1.00 84.44 404 GLY A O 1
ATOM 3254 N N . HIS A 1 405 ? 24.321 2.395 -28.280 1.00 90.31 405 HIS A N 1
ATOM 3255 C CA . HIS A 1 405 ? 24.608 3.520 -29.145 1.00 90.31 405 HIS A CA 1
ATOM 3256 C C . HIS A 1 405 ? 23.349 4.345 -29.374 1.00 90.31 405 HIS A C 1
ATOM 3258 O O . HIS A 1 405 ? 22.296 3.772 -29.663 1.00 90.31 405 HIS A O 1
ATOM 3264 N N . PHE A 1 406 ? 23.453 5.668 -29.288 1.00 91.31 406 PHE A N 1
ATOM 3265 C CA . PHE A 1 406 ? 22.342 6.569 -29.576 1.00 91.31 406 PHE A CA 1
ATOM 3266 C C . PHE A 1 406 ? 22.609 7.370 -30.847 1.00 91.31 406 PHE A C 1
ATOM 3268 O O . PHE A 1 406 ? 23.704 7.877 -31.064 1.00 91.31 406 PHE A O 1
ATOM 3275 N N . ALA A 1 407 ? 21.589 7.514 -31.690 1.00 93.50 407 ALA A N 1
ATOM 3276 C CA . ALA A 1 407 ? 21.636 8.444 -32.813 1.00 93.50 407 ALA A CA 1
ATOM 3277 C C . ALA A 1 407 ? 20.269 9.071 -33.043 1.00 93.50 407 ALA A C 1
ATOM 3279 O O . ALA A 1 407 ? 19.233 8.405 -32.956 1.00 93.50 407 ALA A O 1
ATOM 3280 N N . THR A 1 408 ? 20.274 10.343 -33.411 1.00 95.69 408 THR A N 1
ATOM 3281 C CA . THR A 1 408 ? 19.050 11.116 -33.598 1.00 95.69 408 THR A CA 1
ATOM 3282 C C . THR A 1 408 ? 18.756 11.259 -35.076 1.00 95.69 408 THR A C 1
ATOM 3284 O O . THR A 1 408 ? 19.623 11.638 -35.861 1.00 95.69 408 THR A O 1
ATOM 3287 N N . TYR A 1 409 ? 17.524 10.969 -35.468 1.00 95.12 409 TYR A N 1
ATOM 3288 C CA . TYR A 1 409 ? 16.986 11.369 -36.760 1.00 95.12 409 TYR A CA 1
ATOM 3289 C C . TYR A 1 409 ? 16.145 12.612 -36.508 1.00 95.12 409 TYR A C 1
ATOM 3291 O O . TYR A 1 409 ? 15.263 12.571 -35.658 1.00 95.12 409 TYR A O 1
ATOM 3299 N N . ALA A 1 410 ? 16.421 13.723 -37.181 1.00 94.44 410 ALA A N 1
ATOM 3300 C CA . ALA A 1 410 ? 15.654 14.952 -36.993 1.00 94.44 410 ALA A CA 1
ATOM 3301 C C . ALA A 1 410 ? 15.425 15.676 -38.318 1.00 94.44 410 ALA A C 1
ATOM 3303 O O . ALA A 1 410 ? 16.271 15.630 -39.216 1.00 94.44 410 ALA A O 1
ATOM 3304 N N . LYS A 1 411 ? 14.273 16.341 -38.428 1.00 91.12 411 LYS A N 1
ATOM 3305 C CA . LYS A 1 411 ? 13.964 17.239 -39.539 1.00 91.12 411 LYS A CA 1
ATOM 3306 C C . LYS A 1 411 ? 14.735 18.542 -39.365 1.00 91.12 411 LYS A C 1
ATOM 3308 O O . LYS A 1 411 ? 14.703 19.159 -38.300 1.00 91.12 411 LYS A O 1
ATOM 3313 N N . LEU A 1 412 ? 15.379 18.997 -40.434 1.00 87.62 412 LEU A N 1
ATOM 3314 C CA . LEU A 1 412 ? 15.932 20.343 -40.472 1.00 87.62 412 LEU A CA 1
ATOM 3315 C C . LEU A 1 412 ? 14.773 21.352 -40.588 1.00 87.62 412 LEU A C 1
ATOM 3317 O O . LEU A 1 412 ? 13.985 21.236 -41.527 1.00 87.62 412 LEU A O 1
ATOM 3321 N N . PRO A 1 413 ? 14.656 22.367 -39.709 1.00 81.69 413 PRO A N 1
ATOM 3322 C CA . PRO A 1 413 ? 13.509 23.278 -39.731 1.00 81.69 413 PRO A CA 1
ATOM 3323 C C . PRO A 1 413 ? 13.323 24.022 -41.059 1.00 81.69 413 PRO A C 1
ATOM 3325 O O . PRO A 1 413 ? 12.193 24.302 -41.452 1.00 81.69 413 PRO A O 1
ATOM 3328 N N . THR A 1 414 ? 14.420 24.319 -41.759 1.00 83.62 414 THR A N 1
ATOM 3329 C CA . THR A 1 414 ? 14.416 25.106 -42.998 1.00 83.62 414 THR A CA 1
ATOM 3330 C C . THR A 1 414 ? 13.993 24.306 -44.227 1.00 83.62 414 THR A C 1
ATOM 3332 O O . THR A 1 414 ? 13.235 24.825 -45.038 1.00 83.62 414 THR A O 1
ATOM 3335 N N . THR A 1 415 ? 14.465 23.065 -44.384 1.00 85.75 415 THR A N 1
ATOM 3336 C CA . THR A 1 415 ? 14.178 22.249 -45.579 1.00 85.75 415 THR A CA 1
ATOM 3337 C C . THR A 1 415 ? 13.142 21.157 -45.341 1.00 85.75 415 THR A C 1
ATOM 3339 O O . THR A 1 415 ? 12.653 20.576 -46.302 1.00 85.75 415 THR A O 1
ATOM 3342 N N . GLN A 1 416 ? 12.812 20.864 -44.078 1.00 85.94 416 GLN A N 1
ATOM 3343 C CA . GLN A 1 416 ? 11.980 19.729 -43.654 1.00 85.94 416 GLN A CA 1
ATOM 3344 C C . GLN A 1 416 ? 12.535 18.350 -44.067 1.00 85.94 416 GLN A C 1
ATOM 3346 O O . GLN A 1 416 ? 11.859 17.333 -43.905 1.00 85.94 416 GLN A O 1
ATOM 3351 N N . ASP A 1 417 ? 13.785 18.295 -44.540 1.00 89.56 417 ASP A N 1
ATOM 3352 C CA . ASP A 1 417 ? 14.491 17.052 -44.837 1.00 89.56 417 ASP A CA 1
ATOM 3353 C C . ASP A 1 417 ? 14.953 16.366 -43.548 1.00 89.56 417 ASP A C 1
ATOM 3355 O O . ASP A 1 417 ? 15.370 17.021 -42.589 1.00 89.56 417 ASP A O 1
ATOM 3359 N N . TRP A 1 418 ? 14.958 15.034 -43.555 1.00 93.00 418 TRP A N 1
ATOM 3360 C CA . TRP A 1 418 ? 15.494 14.233 -42.460 1.00 93.00 418 TRP A CA 1
ATOM 3361 C C . TRP A 1 418 ? 17.017 14.128 -42.526 1.00 93.00 418 TRP A C 1
ATOM 3363 O O . TRP A 1 418 ? 17.597 13.823 -43.571 1.00 93.00 418 TRP A O 1
ATOM 3373 N N . TYR A 1 419 ? 17.655 14.305 -41.376 1.00 93.25 419 TYR A N 1
ATOM 3374 C CA . TYR A 1 419 ? 19.081 14.095 -41.177 1.00 93.25 419 TYR A CA 1
ATOM 3375 C C . TYR A 1 419 ? 19.312 13.103 -40.044 1.00 93.25 419 TYR A C 1
ATOM 3377 O O . TYR A 1 419 ? 18.621 13.125 -39.026 1.00 93.25 419 TYR A O 1
ATOM 3385 N N . LYS A 1 420 ? 20.321 12.251 -40.220 1.00 94.12 420 LYS A N 1
ATOM 3386 C CA . LYS A 1 420 ? 20.858 11.379 -39.181 1.00 94.12 420 LYS A CA 1
ATOM 3387 C C . LYS A 1 420 ? 22.059 12.061 -38.537 1.00 94.12 420 LYS A C 1
ATOM 3389 O O . LYS A 1 420 ? 23.046 12.328 -39.218 1.00 94.12 420 LYS A O 1
ATOM 3394 N N . TYR A 1 421 ? 21.970 12.270 -37.233 1.00 93.81 421 TYR A N 1
ATOM 3395 C CA . TYR A 1 421 ? 23.015 12.793 -36.361 1.00 93.81 421 TYR A CA 1
ATOM 3396 C C . TYR A 1 421 ? 23.556 11.637 -35.521 1.00 93.81 421 TYR A C 1
ATOM 3398 O O . TYR A 1 421 ? 22.842 11.083 -34.683 1.00 93.81 421 TYR A O 1
ATOM 3406 N N . ASN A 1 422 ? 24.789 11.226 -35.798 1.00 92.75 422 ASN A N 1
ATOM 3407 C CA . ASN A 1 422 ? 25.428 10.062 -35.201 1.00 92.75 422 ASN A CA 1
ATOM 3408 C C . ASN A 1 422 ? 26.861 10.417 -34.805 1.00 92.75 422 ASN A C 1
ATOM 3410 O O . ASN A 1 422 ? 27.769 10.297 -35.629 1.00 92.75 422 ASN A O 1
ATOM 3414 N N . ASP A 1 423 ? 27.038 10.836 -33.556 1.00 92.69 423 ASP A N 1
ATOM 3415 C CA . ASP A 1 423 ? 28.305 11.322 -33.003 1.00 92.69 423 ASP A CA 1
ATOM 3416 C C . ASP A 1 423 ? 28.917 12.444 -33.861 1.00 92.69 423 ASP A C 1
ATOM 3418 O O . ASP A 1 423 ? 28.309 13.498 -34.040 1.00 92.69 423 ASP A O 1
ATOM 3422 N N . ASP A 1 424 ? 30.100 12.216 -34.430 1.00 91.50 424 ASP A N 1
ATOM 3423 C CA . ASP A 1 424 ? 30.836 13.145 -35.285 1.00 91.50 424 ASP A CA 1
ATOM 3424 C C . ASP A 1 424 ? 30.310 13.203 -36.732 1.00 91.50 424 ASP A C 1
ATOM 3426 O O . ASP A 1 424 ? 30.822 13.970 -37.552 1.00 91.50 424 ASP A O 1
ATOM 3430 N N . ARG A 1 425 ? 29.285 12.409 -37.074 1.00 89.50 425 ARG A N 1
ATOM 3431 C CA . ARG A 1 425 ? 28.765 12.283 -38.442 1.00 89.50 425 ARG A CA 1
ATOM 3432 C C . ARG A 1 425 ? 27.332 12.777 -38.560 1.00 89.50 425 ARG A C 1
ATOM 3434 O O . ARG A 1 425 ? 26.428 12.305 -37.871 1.00 89.50 425 ARG A O 1
ATOM 3441 N N . VAL A 1 426 ? 27.112 13.651 -39.539 1.00 91.44 426 VAL A N 1
ATOM 3442 C CA . VAL A 1 426 ? 25.781 14.109 -39.951 1.00 91.44 426 VAL A CA 1
ATOM 3443 C C . VAL A 1 426 ? 25.574 13.775 -41.423 1.00 91.44 426 VAL A C 1
ATOM 3445 O O . VAL A 1 426 ? 26.424 14.079 -42.257 1.00 91.44 426 VAL A O 1
ATOM 3448 N N . GLY A 1 427 ? 24.447 13.146 -41.752 1.00 89.94 427 GLY A N 1
ATOM 3449 C CA . GLY A 1 427 ? 24.113 12.773 -43.127 1.00 89.94 427 GLY A CA 1
ATOM 3450 C C . GLY A 1 427 ? 22.639 12.990 -43.439 1.00 89.94 427 GLY A C 1
ATOM 3451 O O . GLY A 1 427 ? 21.781 12.709 -42.601 1.00 89.94 427 GLY A O 1
ATOM 3452 N N . LYS A 1 428 ? 22.341 13.481 -44.647 1.00 90.75 428 LYS A N 1
ATOM 3453 C CA . LYS A 1 428 ? 20.965 13.556 -45.153 1.00 90.75 428 LYS A CA 1
ATOM 3454 C C . LYS A 1 428 ? 20.420 12.136 -45.346 1.00 90.75 428 LYS A C 1
ATOM 3456 O O . LYS A 1 428 ? 21.151 11.252 -45.787 1.00 90.75 428 LYS A O 1
ATOM 3461 N N . MET A 1 429 ? 19.160 11.909 -44.989 1.00 87.75 429 MET A N 1
ATOM 3462 C CA . MET A 1 429 ? 18.491 10.617 -45.153 1.00 87.75 429 MET A CA 1
ATOM 3463 C C . MET A 1 429 ? 17.715 10.583 -46.473 1.00 87.75 429 MET A C 1
ATOM 3465 O O . MET A 1 429 ? 16.935 11.489 -46.755 1.00 87.75 429 MET A O 1
ATOM 3469 N N . ASP A 1 430 ? 17.886 9.514 -47.254 1.00 72.19 430 ASP A N 1
ATOM 3470 C CA . ASP A 1 430 ? 17.284 9.401 -48.593 1.00 72.19 430 ASP A CA 1
ATOM 3471 C C . ASP A 1 430 ? 15.775 9.106 -48.579 1.00 72.19 430 ASP A C 1
ATOM 3473 O O . ASP A 1 430 ? 15.085 9.378 -49.562 1.00 72.19 430 ASP A O 1
ATOM 3477 N N . LYS A 1 431 ? 15.239 8.518 -47.495 1.00 69.75 431 LYS A N 1
ATOM 3478 C CA . LYS A 1 431 ? 13.812 8.163 -47.381 1.00 69.75 431 LYS A CA 1
ATOM 3479 C C . LYS A 1 431 ? 13.292 8.285 -45.951 1.00 69.75 431 LYS A C 1
ATOM 3481 O O . LYS A 1 431 ? 13.882 7.732 -45.023 1.00 69.75 431 LYS A O 1
ATOM 3486 N N . SER A 1 432 ? 12.120 8.900 -45.801 1.00 67.50 432 SER A N 1
ATOM 3487 C CA . SER A 1 432 ? 11.391 9.010 -44.528 1.00 67.50 432 SER A CA 1
ATOM 3488 C C . SER A 1 432 ? 10.954 7.657 -43.951 1.00 67.50 432 SER A C 1
ATOM 3490 O O . SER A 1 432 ? 10.826 7.528 -42.740 1.00 67.50 432 SER A O 1
ATOM 3492 N N . ILE A 1 433 ? 10.807 6.614 -44.780 1.00 62.16 433 ILE A N 1
ATOM 3493 C CA . ILE A 1 433 ? 10.439 5.261 -44.321 1.00 62.16 433 ILE A CA 1
ATOM 3494 C C . ILE A 1 433 ? 11.469 4.643 -43.363 1.00 62.16 433 ILE A C 1
ATOM 3496 O O . ILE A 1 433 ? 11.116 3.799 -42.552 1.00 62.16 433 ILE A O 1
ATOM 3500 N N . HIS A 1 434 ? 12.732 5.081 -43.423 1.00 74.38 434 HIS A N 1
ATOM 3501 C CA . HIS A 1 434 ? 13.781 4.618 -42.511 1.00 74.38 434 HIS A CA 1
ATOM 3502 C C . HIS A 1 434 ? 13.756 5.322 -41.154 1.00 74.38 434 HIS A C 1
ATOM 3504 O O . HIS A 1 434 ? 14.490 4.922 -40.250 1.00 74.38 434 HIS A O 1
ATOM 3510 N N . VAL A 1 435 ? 12.931 6.363 -41.005 1.00 78.88 435 VAL A N 1
ATOM 3511 C CA . VAL A 1 435 ? 12.710 6.991 -39.706 1.00 78.88 435 VAL A CA 1
ATOM 3512 C C . VAL A 1 435 ? 12.030 5.977 -38.800 1.00 78.88 435 VAL A C 1
ATOM 3514 O O . VAL A 1 435 ? 12.571 5.675 -37.744 1.00 78.88 435 VAL A O 1
ATOM 3517 N N . ASN A 1 436 ? 10.952 5.342 -39.267 1.00 84.31 436 ASN A N 1
ATOM 3518 C CA . ASN A 1 436 ? 10.309 4.242 -38.559 1.00 84.31 436 ASN A CA 1
ATOM 3519 C C . ASN A 1 436 ? 11.223 3.004 -38.530 1.00 84.31 436 ASN A C 1
ATOM 3521 O O . ASN A 1 436 ? 11.571 2.435 -39.566 1.00 84.31 436 ASN A O 1
ATOM 3525 N N . ASN A 1 437 ? 11.670 2.618 -37.335 1.00 86.94 437 ASN A N 1
ATOM 3526 C CA . ASN A 1 437 ? 12.609 1.520 -37.160 1.00 86.94 437 ASN A CA 1
ATOM 3527 C C . ASN A 1 437 ? 12.548 0.926 -35.740 1.00 86.94 437 ASN A C 1
ATOM 3529 O O . ASN A 1 437 ? 12.049 1.545 -34.799 1.00 86.94 437 ASN A O 1
ATOM 3533 N N . TYR A 1 438 ? 13.110 -0.277 -35.585 1.00 88.19 438 TYR A N 1
ATOM 3534 C CA . TYR A 1 438 ? 13.156 -1.048 -34.332 1.00 88.19 438 TYR A CA 1
ATOM 3535 C C . TYR A 1 438 ? 13.907 -0.359 -33.179 1.00 88.19 438 TYR A C 1
ATOM 3537 O O . TYR A 1 438 ? 13.740 -0.716 -32.011 1.00 88.19 438 TYR A O 1
ATOM 3545 N N . SER A 1 439 ? 14.746 0.622 -33.494 1.00 89.12 439 SER A N 1
ATOM 3546 C CA . SER A 1 439 ? 15.589 1.330 -32.538 1.00 89.12 439 SER A CA 1
ATOM 3547 C C . SER A 1 439 ? 14.992 2.633 -32.036 1.00 89.12 439 SER A C 1
ATOM 3549 O O . SER A 1 439 ? 15.541 3.180 -31.085 1.00 89.12 439 SER A O 1
ATOM 3551 N N . ALA A 1 440 ? 13.878 3.112 -32.598 1.00 92.56 440 ALA A N 1
ATOM 3552 C CA . ALA A 1 440 ? 13.212 4.325 -32.130 1.00 92.56 440 ALA A CA 1
ATOM 3553 C C . ALA A 1 440 ? 12.918 4.232 -30.627 1.00 92.56 440 ALA A C 1
ATOM 3555 O O . ALA A 1 440 ? 12.288 3.278 -30.188 1.00 92.56 440 ALA A O 1
ATOM 3556 N N . TYR A 1 441 ? 13.373 5.199 -29.839 1.00 90.81 441 TYR A N 1
ATOM 3557 C CA . TYR A 1 441 ? 13.311 5.167 -28.377 1.00 90.81 441 TYR A CA 1
ATOM 3558 C C . TYR A 1 441 ? 12.508 6.344 -27.823 1.00 90.81 441 TYR A C 1
ATOM 3560 O O . TYR A 1 441 ? 11.551 6.137 -27.080 1.00 90.81 441 TYR A O 1
ATOM 3568 N N . THR A 1 442 ? 12.832 7.556 -28.268 1.00 94.12 442 THR A N 1
ATOM 3569 C CA . THR A 1 442 ? 12.109 8.777 -27.898 1.00 94.12 442 THR A CA 1
ATOM 3570 C C . THR A 1 442 ? 11.641 9.481 -29.158 1.00 94.12 442 THR A C 1
ATOM 3572 O O . THR A 1 442 ? 12.447 9.752 -30.047 1.00 94.12 442 THR A O 1
ATOM 3575 N N . LEU A 1 443 ? 10.348 9.780 -29.232 1.00 96.44 443 LEU A N 1
ATOM 3576 C CA . LEU A 1 443 ? 9.710 10.495 -30.331 1.00 96.44 443 LEU A CA 1
ATOM 3577 C C . LEU A 1 443 ? 9.412 11.925 -29.887 1.00 96.44 443 LEU A C 1
ATOM 3579 O O . LEU A 1 443 ? 8.858 12.134 -28.808 1.00 96.44 443 LEU A O 1
ATOM 3583 N N . VAL A 1 444 ? 9.751 12.898 -30.724 1.00 96.56 444 VAL A N 1
ATOM 3584 C CA . VAL A 1 444 ? 9.457 14.311 -30.491 1.00 96.56 444 VAL A CA 1
ATOM 3585 C C . VAL A 1 444 ? 8.506 14.788 -31.570 1.00 96.56 444 VAL A C 1
ATOM 3587 O O . VAL A 1 444 ? 8.813 14.758 -32.763 1.00 96.56 444 VAL A O 1
ATOM 3590 N N . TYR A 1 445 ? 7.349 15.236 -31.117 1.00 95.38 445 TYR A N 1
ATOM 3591 C CA . TYR A 1 445 ? 6.252 15.719 -31.924 1.00 95.38 445 TYR A CA 1
ATOM 3592 C C . TYR A 1 445 ? 6.021 17.196 -31.651 1.00 95.38 445 TYR A C 1
ATOM 3594 O O . TYR A 1 445 ? 6.079 17.650 -30.509 1.00 95.38 445 TYR A O 1
ATOM 3602 N N . GLN A 1 446 ? 5.695 17.941 -32.695 1.00 92.81 446 GLN A N 1
ATOM 3603 C CA . GLN A 1 446 ? 5.271 19.326 -32.588 1.00 92.81 446 GLN A CA 1
ATOM 3604 C C . GLN A 1 446 ? 3.835 19.454 -33.077 1.00 92.81 446 GLN A C 1
ATOM 3606 O O . GLN A 1 446 ? 3.491 18.939 -34.141 1.00 92.81 446 GLN A O 1
ATOM 3611 N N . GLN A 1 447 ? 3.004 20.127 -32.286 1.00 90.38 447 GLN A N 1
ATOM 3612 C CA . GLN A 1 447 ? 1.626 20.395 -32.658 1.00 90.38 447 GLN A CA 1
ATOM 3613 C C . GLN A 1 447 ? 1.599 21.340 -33.857 1.00 90.38 447 GLN A C 1
ATOM 3615 O O . GLN A 1 447 ? 2.326 22.340 -33.893 1.00 90.38 447 GLN A O 1
ATOM 3620 N N . GLU A 1 448 ? 0.741 21.049 -34.827 1.00 82.06 448 GLU A N 1
ATOM 3621 C CA . GLU A 1 448 ? 0.467 21.992 -35.901 1.00 82.06 448 GLU A CA 1
ATOM 3622 C C . GLU A 1 448 ? -0.178 23.249 -35.304 1.00 82.06 448 GLU A C 1
ATOM 3624 O O . GLU A 1 448 ? -1.171 23.180 -34.575 1.00 82.06 448 GLU A O 1
ATOM 3629 N N . LYS A 1 449 ? 0.419 24.421 -35.552 1.00 66.69 449 LYS A N 1
ATOM 3630 C CA . LYS A 1 449 ? -0.176 25.684 -35.106 1.00 66.69 449 LYS A CA 1
ATOM 3631 C C . LYS A 1 449 ? -1.531 25.841 -35.797 1.00 66.69 449 LYS A C 1
ATOM 3633 O O . LYS A 1 449 ? -1.629 25.616 -36.998 1.00 66.69 449 LYS A O 1
ATOM 3638 N N . LYS A 1 450 ? -2.557 26.279 -35.056 1.00 56.81 450 LYS A N 1
ATOM 3639 C CA . LYS A 1 450 ? -3.767 26.834 -35.676 1.00 56.81 450 LYS A CA 1
ATOM 3640 C C . LYS A 1 450 ? -3.313 28.009 -36.533 1.00 56.81 450 LYS A C 1
ATOM 3642 O O . LYS A 1 450 ? -2.896 29.026 -35.977 1.00 56.81 450 LYS A O 1
ATOM 3647 N N . ASP A 1 451 ? -3.365 27.868 -37.851 1.00 45.91 451 ASP A N 1
ATOM 3648 C CA . ASP A 1 451 ? -3.292 29.027 -38.726 1.00 45.91 451 ASP A CA 1
ATOM 3649 C C . ASP A 1 451 ? -4.462 29.931 -38.333 1.00 45.91 451 ASP A C 1
ATOM 3651 O O . ASP A 1 451 ? -5.635 29.595 -38.512 1.00 45.91 451 ASP A O 1
ATOM 3655 N N . LEU A 1 452 ? -4.141 31.055 -37.693 1.00 40.88 452 LEU A N 1
ATOM 3656 C CA . LEU A 1 452 ? -5.070 32.160 -37.552 1.00 40.88 452 LEU A CA 1
ATOM 3657 C C . LEU A 1 452 ? -5.352 32.625 -38.976 1.00 40.88 452 LEU A C 1
ATOM 3659 O O . LEU A 1 452 ? -4.535 33.322 -39.577 1.00 40.88 452 LEU A O 1
ATOM 3663 N N . ILE A 1 453 ? -6.484 32.191 -39.526 1.00 38.22 453 ILE A N 1
ATOM 3664 C CA . ILE A 1 453 ? -7.059 32.786 -40.725 1.00 38.22 453 ILE A CA 1
ATOM 3665 C C . ILE A 1 453 ? -7.317 34.246 -40.355 1.00 38.22 453 ILE A C 1
ATOM 3667 O O . ILE A 1 453 ? -8.277 34.569 -39.657 1.00 38.22 453 ILE A O 1
ATOM 3671 N N . ILE A 1 454 ? -6.397 35.126 -40.741 1.00 38.84 454 ILE A N 1
ATOM 3672 C CA . ILE A 1 454 ? -6.656 36.556 -40.763 1.00 38.84 454 ILE A CA 1
ATOM 3673 C C . ILE A 1 454 ? -7.575 36.741 -41.964 1.00 38.84 454 ILE A C 1
ATOM 3675 O O . ILE A 1 454 ? -7.111 36.743 -43.103 1.00 38.84 454 ILE A O 1
ATOM 3679 N N . ASP A 1 455 ? -8.879 36.840 -41.708 1.00 37.72 455 ASP A N 1
ATOM 3680 C CA . ASP A 1 455 ? -9.828 37.360 -42.686 1.00 37.72 455 ASP A CA 1
ATOM 3681 C C . ASP A 1 455 ? -9.388 38.786 -43.037 1.00 37.72 455 ASP A C 1
ATOM 3683 O O . ASP A 1 455 ? -9.689 39.753 -42.335 1.00 37.72 455 ASP A O 1
ATOM 3687 N N . THR A 1 456 ? -8.635 38.934 -44.125 1.00 43.75 456 THR A N 1
ATOM 3688 C CA . THR A 1 456 ? -8.485 40.225 -44.789 1.00 43.75 456 THR A CA 1
ATOM 3689 C C . THR A 1 456 ? -9.801 40.523 -45.497 1.00 43.75 456 THR A C 1
ATOM 3691 O O . THR A 1 456 ? -9.984 40.173 -46.663 1.00 43.75 456 THR A O 1
ATOM 3694 N N . ALA A 1 457 ? -10.738 41.126 -44.765 1.00 43.59 457 ALA A N 1
ATOM 3695 C CA . ALA A 1 457 ? -11.870 41.818 -45.358 1.00 43.59 457 ALA A CA 1
ATOM 3696 C C . ALA A 1 457 ? -11.394 43.171 -45.916 1.00 43.59 457 ALA A C 1
ATOM 3698 O O . ALA A 1 457 ? -10.652 43.899 -45.255 1.00 43.59 457 ALA A O 1
ATOM 3699 N N . VAL A 1 458 ? -11.806 43.398 -47.164 1.00 41.31 458 VAL A N 1
ATOM 3700 C CA . VAL A 1 458 ? -11.512 44.499 -48.098 1.00 41.31 458 VAL A CA 1
ATOM 3701 C C . VAL A 1 458 ? -11.769 45.889 -47.527 1.00 41.31 458 VAL A C 1
ATOM 3703 O O . VAL A 1 458 ? -12.807 46.057 -46.848 1.00 41.31 458 VAL A O 1
#

Sequence (458 aa):
MNSALQCLCHIGPFVEIILNLEEQQPPQLSSLISAYRQLLIQMQSIPTGVASAYELKVCISELNQRFIGTDQQDSHEFLTLLIGSLHDELMDNYHNSSIGDLMHGTIRSTVKCLICKTETTTDDSFLSLPLPVRRPAAVNCGSNPFTDLLNTAKILLDYGLQHDTTLDNCIENLLIKEQLGANGQWFCEKCQKTTDAIKKLDLYKLPQILILQLTRFTDDLPDETKITTKIKIPEVLHLKQFIEKNKINQSVTYDLIAVMTHIGTLASGHCTTFARHLTNRRWYHFNDRHVRQASLREVLTSDAYILVYEQDIGNHGQWYCQHCDKLRHAKKKIYLLEVPSVLILQLKRFNNDLRSFSKIDTLIEYDLDDLDLNTYVVPSRQDKSIRYKLTAVSNHWGRFIDGGHFATYAKLPTTQDWYKYNDDRVGKMDKSIHVNNYSAYTLVYQQEKKDLIIDTAV

Radius of gyration: 28.38 Å; chains: 1; bounding box: 59×67×85 Å

pLDDT: mean 81.81, std 15.6, range [37.72, 98.62]

Secondary structure (DSSP, 8-state):
-HHHHHHHTT-HHHHHHHHT---SSS--TT-HHHHHHHHHHHHHH-SSS----HHHHHHHHHH-GGGSSSS---HHHHHHHHHHHHHHHHHHHHS--HHHHHH-EEEEEEEEETTT--EEEEEEEESEEEEESSPPP---SS--HHHHHHHHHHHHHHHHS---EEHHHHHHHHHS-EEE-TTS-EEETTTTEEE-EEEEEEEEE--SEEEEEEE---TTSSTT------EE--SEEE-G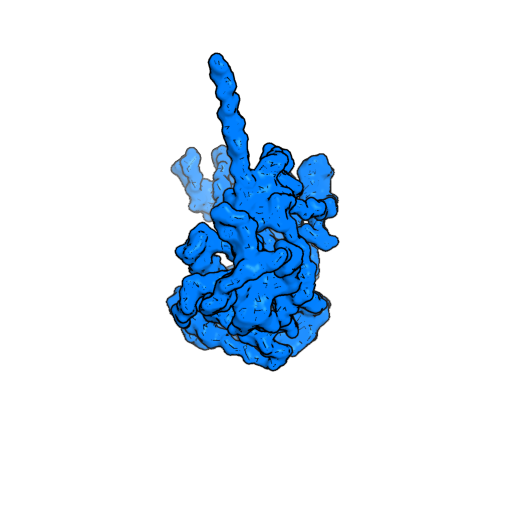GGS-GGG--SB-EEEEEEEEEEEE-SSSEEEEEEEE-TTT--EEEEETTEEEE--HHHHHTS-EEEEEEEE-SSSS-EEEETTTTEEEE------BS---SEEEEE---B---TT---B--------SS-EE-GGGB-GGG--TT-EEEEEEEEEEE-SSSSS-EEEEEEE-TTT--EEEEETTEEEE-S-GGGTS-TTEEEEEEEEPP---------

Foldseek 3Di:
DQALLVAQLLPVVSLVQLQPDDCPDDDPLQDLSVLSNVQSVVVLVDPAFAGDSVSNLVNVCVVPVVSVDPFFDDSVVVNCSSLVSQQVSCCVVPVDGPSCQAQKFKKKKWKAFPPPRDIDIDIDIDRAAAFEQDQPDAPDPVDDVVVVVVVVVVVVVVVVDLDAAAPVVSLCSSFDKHKPDPPQPCADPVVRGGGIIIMGMAGQTDHQKYKYFHCQDDPVDDPFHGNQRWYQYDQKDACVVRHDLVRDQFFRIWGWAKFWAWAGTSRDIAIKMWGQHNPPRFIWIGRDRDIDTDDPVCVRRGRGRMTMIGGDPADPGFGQDSVVNDTHHDDDAAADQDDDQKDKDFDPQADPPSPARFGNLDFDDDDAQWDARLVRHDPVPRDRQQTKHWFKFWFWADGHPVDTAIWMWGQDPPPRFTWIGGPVDIDTDPDPVVRRHSGGGMIMIGRDDPPPPPPPDD